Protein AF-0000000067021996 (afdb_homodimer)

Secondary structure (DSSP, 8-state):
----HHHHHH--EEEEEEETTTTEEEEEETTSEEEEEEHHHHHSSS---TT---EEEEEE-SS-EEEEEE-SSEEEEEETTSEEEEEEHHHHHS--SSPPPPSEEEETTB-SSS--BPPEEEEEEETTTTEEEEEETTSEEEEEETTEEEEEEEEEE--SS-EEEEEESSSSEEEEEETTS-EEEEETTEEEEEEEE-GGG-TTT--TT----EEEEEE-SSEEEEEESSPPEEEETTTTEEEEE------TTPPEEEEEEETTEEEEEESSSEEEEE-TTS-EEEEEE-S-SSEEEEEE---GGG--EEEEESSSEEEEESBTTB--EEEE--------/----HHHHHH--EEEEEEETTTTEEEEEETTSEEEEEEHHHHHSSS---TT---EEEEEE-SS-EEEEEE-SSEEEEEETTSEEEEEEHHHHHS--SSPPPPSEEEETTB-SSS--BPPEEEEEEETTTTEEEEEETTSEEEEEETTEEEEEEEEEE--SS-EEEEEESSSSEEEEEETTS-EEEEETTEEEEEEEE-GGG-TTT--TT----EEEEEE-SSEEEEEESSPPEEEETTTTEEEEE------TTPPEEEEEEETTEEEEEESSSEEEEE-TTS-EEEEEE-S-SSEEEEEE---GGG--EEEEESSSEEEEESBTTB--EEEE--------

Foldseek 3Di:
DPQPPVCQLFKWWQEWDQPDQQQKIWTWMQQQKIWIAGLVQVPDPPPDPQAPRDTQDMAHDDATWQEWDDDNFKIWTWGQQQKIWIFGPCCGNDPDVDHTDTPDIERAPQDPPDSGGWGWHYWDAADNRQWIWTFTFVQKIFIAGPVGRHYTPDIAHDGPGGWAYKEDADNQWIWTFGQSQWIWIDGNVDRHDIDIQRRQPPVVFHAPPFGRGKREWYYYNFWIWIFFSTFIFIAGPVVRGGQGTQDDDDDRRWTWHYWDDDVQWIWTWTQAQWIWIDGPNNYTDDIEGHQANTWHYWDFRPRPPSTWIWTTTSGQWIFIDPDDPYTPGIHGNSDPPPVD/DPQPPVCQQFKWWQEWDQPDQQQKIWTWMQQQKIWIAGLVQVPDPPPDPQAPRDTQDMAHDDATWQEWDDDNFKIWTWGQQQKIWIFGPCCGNDPDVDHTDTPDIERAPQDPPDSGGWGWHYWDAADNRQWIWTFTFVQKIFIAGPVGRHYTPDIAHDGPGGWAYKEDQDNQWIWTFGQSQWIWIDGNVDRHDIDIQRRQPPVVFHAPPFGRGKHEWYYYNFWIWIFFSTFIFIAGPVVSGGQGTQDDDDDRRWTWHYWDDDVQWIWTWTQAQWIWIDGPNNYTDDIEGHPANTWHYWDFRPRPPSTWIWTTTSGQWIFIDPDPPYTPGIHGNSDPPPVD

Sequence (680 aa):
MVSEHRQDFYMRIYRQKDIFSGNWLLCSDSRSRLLIFSITDALSPRDWPDSQRPLHSVISVKQPIYALESTDSLLICGDITGCLFAYFWSDLLNPSDCDAKAIFNFKHFTSSMNSDCNEINSLLIIGDNKLLFAGAADNAIRIVDIERPDQAIAVFSGHSNTINELAKRTENEFLSASEDGTVRLWDIRSQDTAHIIRVCDEPQLTRNNCGKGVCALDANSSFMICGGDVDLAIWHLSSLSFASKLEGNWPSLMRHLTVKMDGERILAGGISCYLNQFDYSGKFKTSIKTSAEAIYSIESNEIEKNAVTSSAGDSPLIDIFLNSGYISFSFNCSVVNKIQMVSEHRQDFYMRIYRQKDIFSGNWLLCSDSRSRLLIFSITDALSPRDWPDSQRPLHSVISVKQPIYALESTDSLLICGDITGCLFAYFWSDLLNPSDCDAKAIFNFKHFTSSMNSDCNEINSLLIIGDNKLLFAGAADNAIRIVDIERPDQAIAVFSGHSNTINELAKRTENEFLSASEDGTVRLWDIRSQDTAHIIRVCDEPQLTRNNCGKGVCALDANSSFMICGGDVDLAIWHLSSLSFASKLEGNWPSLMRHLTVKMDGERILAGGISCYLNQFDYSGKFKTSIKTSAEAIYSIESNEIEKNAVTSSAGDSPLIDIFLNSGYISFSFNCSVVNKIQ

Structure (mmCIF, N/CA/C/O backbone):
data_AF-0000000067021996-model_v1
#
loop_
_entity.id
_entity.type
_entity.pdbx_description
1 polymer 'WD_REPEATS_REGION domain-containing protein'
#
loop_
_atom_site.group_PDB
_atom_site.id
_atom_site.type_symbol
_atom_site.label_atom_id
_atom_site.label_alt_id
_atom_site.label_comp_id
_atom_site.label_asym_id
_atom_site.label_entity_id
_atom_site.label_seq_id
_atom_site.pdbx_PDB_ins_code
_atom_site.Cartn_x
_atom_site.Cartn_y
_atom_site.Cartn_z
_atom_site.occupancy
_atom_site.B_iso_or_equiv
_atom_site.auth_seq_id
_atom_site.auth_comp_id
_atom_site.auth_asym_id
_atom_site.auth_atom_id
_atom_site.pdbx_PDB_model_num
ATOM 1 N N . MET A 1 1 ? -6.867 18.172 -14.594 1 35.22 1 MET A N 1
ATOM 2 C CA . MET A 1 1 ? -7.266 16.938 -13.938 1 35.22 1 MET A CA 1
ATOM 3 C C . MET A 1 1 ? -6.754 16.891 -12.5 1 35.22 1 MET A C 1
ATOM 5 O O . MET A 1 1 ? -5.59 17.203 -12.242 1 35.22 1 MET A O 1
ATOM 9 N N . VAL A 1 2 ? -7.664 17.109 -11.602 1 41.25 2 VAL A N 1
ATOM 10 C CA . VAL A 1 2 ? -7.312 17.141 -10.188 1 41.25 2 VAL A CA 1
ATOM 11 C C . VAL A 1 2 ? -6.465 15.922 -9.836 1 41.25 2 VAL A C 1
ATOM 13 O O . VAL A 1 2 ? -6.828 14.797 -10.164 1 41.25 2 VAL A O 1
ATOM 16 N N . SER A 1 3 ? -5.109 16.062 -9.805 1 54 3 SER A N 1
ATOM 17 C CA . SER A 1 3 ? -4.172 14.977 -9.531 1 54 3 SER A CA 1
ATOM 18 C C . SER A 1 3 ? -4.348 14.445 -8.117 1 54 3 SER A C 1
ATOM 20 O O . SER A 1 3 ? -4.449 15.219 -7.16 1 54 3 SER A O 1
ATOM 22 N N . GLU A 1 4 ? -5.055 13.344 -7.895 1 64.38 4 GLU A N 1
ATOM 23 C CA . GLU A 1 4 ? -5.094 12.578 -6.652 1 64.38 4 GLU A CA 1
ATOM 24 C C . GLU A 1 4 ? -3.711 12.047 -6.285 1 64.38 4 GLU A C 1
ATOM 26 O O . GLU A 1 4 ? -3.479 10.836 -6.309 1 64.38 4 GLU A O 1
ATOM 31 N N . HIS A 1 5 ? -2.875 13.055 -5.855 1 78.81 5 HIS A N 1
ATOM 32 C CA . HIS A 1 5 ? -1.455 12.766 -5.703 1 78.81 5 HIS A CA 1
ATOM 33 C C . HIS A 1 5 ? -1.218 11.75 -4.586 1 78.81 5 HIS A C 1
ATOM 35 O O . HIS A 1 5 ? -0.433 10.812 -4.75 1 78.81 5 HIS A O 1
ATOM 41 N N . ARG A 1 6 ? -2.014 11.938 -3.57 1 83.38 6 ARG A N 1
ATOM 42 C CA . ARG A 1 6 ? -1.766 11.039 -2.451 1 83.38 6 ARG A CA 1
ATOM 43 C C . ARG A 1 6 ? -2.299 9.641 -2.744 1 83.38 6 ARG A C 1
ATOM 45 O O . ARG A 1 6 ? -1.665 8.641 -2.396 1 83.38 6 ARG A O 1
ATOM 52 N N . GLN A 1 7 ? -3.447 9.602 -3.385 1 83.94 7 GLN A N 1
ATOM 53 C CA . GLN A 1 7 ? -3.975 8.305 -3.789 1 83.94 7 GLN A CA 1
ATOM 54 C C . GLN A 1 7 ? -3.014 7.59 -4.734 1 83.94 7 GLN A C 1
ATOM 56 O O . GLN A 1 7 ? -2.811 6.379 -4.621 1 83.94 7 GLN A O 1
ATOM 61 N N . ASP A 1 8 ? -2.451 8.367 -5.578 1 85.81 8 ASP A N 1
ATOM 62 C CA . ASP A 1 8 ? -1.488 7.785 -6.508 1 85.81 8 ASP A CA 1
ATOM 63 C C . ASP A 1 8 ? -0.245 7.289 -5.773 1 85.81 8 ASP A C 1
ATOM 65 O O . ASP A 1 8 ? 0.295 6.23 -6.102 1 85.81 8 ASP A O 1
ATOM 69 N N . PHE A 1 9 ? 0.103 8.047 -4.84 1 86.62 9 PHE A N 1
ATOM 70 C CA . PHE A 1 9 ? 1.272 7.668 -4.055 1 86.62 9 PHE A CA 1
ATOM 71 C C . PHE A 1 9 ? 1.036 6.344 -3.338 1 86.62 9 PHE A C 1
ATOM 73 O O . PHE A 1 9 ? 1.941 5.512 -3.248 1 86.62 9 PHE A O 1
ATOM 80 N N . TYR A 1 10 ? -0.089 6.113 -2.902 1 90.31 10 TYR A N 1
ATOM 81 C CA . TYR A 1 10 ? -0.381 4.93 -2.102 1 90.31 10 TYR A CA 1
ATOM 82 C C . TYR A 1 10 ? -0.813 3.766 -2.986 1 90.31 10 TYR A C 1
ATOM 84 O O . TYR A 1 10 ? -1.009 2.648 -2.504 1 90.31 10 TYR A O 1
ATOM 92 N N . MET A 1 11 ? -0.914 3.932 -4.25 1 91.94 11 MET A N 1
ATOM 93 C CA . MET A 1 11 ? -1.49 2.934 -5.145 1 91.94 11 MET A CA 1
ATOM 94 C C . MET A 1 11 ? -0.562 1.731 -5.293 1 91.94 11 MET A C 1
ATOM 96 O O . MET A 1 11 ? 0.659 1.889 -5.359 1 91.94 11 MET A O 1
ATOM 100 N N . ARG A 1 12 ? -1.158 0.581 -5.387 1 95.19 12 ARG A N 1
ATOM 101 C CA . ARG A 1 12 ? -0.465 -0.676 -5.648 1 95.19 12 ARG A CA 1
ATOM 102 C C . ARG A 1 12 ? -1.14 -1.447 -6.781 1 95.19 12 ARG A C 1
ATOM 104 O O . ARG A 1 12 ? -2.367 -1.451 -6.887 1 95.19 12 ARG A O 1
ATOM 111 N N . ILE A 1 13 ? -0.347 -2.053 -7.523 1 97.19 13 ILE A N 1
ATOM 112 C CA . ILE A 1 13 ? -0.836 -3.014 -8.508 1 97.19 13 ILE A CA 1
ATOM 113 C C . ILE A 1 13 ? -0.55 -4.434 -8.023 1 97.19 13 ILE A C 1
ATOM 115 O O . ILE A 1 13 ? 0.611 -4.836 -7.914 1 97.19 13 ILE A O 1
ATOM 119 N N . TYR A 1 14 ? -1.59 -5.16 -7.828 1 97.69 14 TYR A N 1
ATOM 120 C CA . TYR A 1 14 ? -1.439 -6.453 -7.172 1 97.69 14 TYR A CA 1
ATOM 121 C C . TYR A 1 14 ? -1.077 -7.535 -8.18 1 97.69 14 TYR A C 1
ATOM 123 O O . TYR A 1 14 ? -0.22 -8.383 -7.914 1 97.69 14 TYR A O 1
ATOM 131 N N . ARG A 1 15 ? -1.798 -7.531 -9.258 1 98.19 15 ARG A N 1
ATOM 132 C CA . ARG A 1 15 ? -1.644 -8.609 -10.227 1 98.19 15 ARG A CA 1
ATOM 133 C C . ARG A 1 15 ? -1.75 -8.078 -11.656 1 98.19 15 ARG A C 1
ATOM 135 O O . ARG A 1 15 ? -2.377 -7.043 -11.891 1 98.19 15 ARG A O 1
ATOM 142 N N . GLN A 1 16 ? -1.131 -8.797 -12.469 1 97.44 16 GLN A N 1
ATOM 143 C CA . GLN A 1 16 ? -1.228 -8.57 -13.906 1 97.44 16 GLN A CA 1
ATOM 144 C C . GLN A 1 16 ? -1.608 -9.852 -14.648 1 97.44 16 GLN A C 1
ATOM 146 O O . GLN A 1 16 ? -1.404 -10.953 -14.133 1 97.44 16 GLN A O 1
ATOM 151 N N . LYS A 1 17 ? -2.146 -9.617 -15.797 1 95.06 17 LYS A N 1
ATOM 152 C CA . LYS A 1 17 ? -2.412 -10.758 -16.672 1 95.06 17 LYS A CA 1
ATOM 153 C C . LYS A 1 17 ? -2.316 -10.367 -18.141 1 95.06 17 LYS A C 1
ATOM 155 O O . LYS A 1 17 ? -2.949 -9.398 -18.578 1 95.06 17 LYS A O 1
ATOM 160 N N . ASP A 1 18 ? -1.451 -11.008 -18.766 1 89.81 18 ASP A N 1
ATOM 161 C CA . ASP A 1 18 ? -1.378 -10.875 -20.219 1 89.81 18 ASP A CA 1
ATOM 162 C C . ASP A 1 18 ? -2.463 -11.703 -20.906 1 89.81 18 ASP A C 1
ATOM 164 O O . ASP A 1 18 ? -2.621 -12.891 -20.625 1 89.81 18 ASP A O 1
ATOM 168 N N . ILE A 1 19 ? -3.152 -11.031 -21.797 1 83.81 19 ILE A N 1
ATOM 169 C CA . ILE A 1 19 ? -4.309 -11.695 -22.391 1 83.81 19 ILE A CA 1
ATOM 170 C C . ILE A 1 19 ? -4.211 -11.648 -23.922 1 83.81 19 ILE A C 1
ATOM 172 O O . ILE A 1 19 ? -3.623 -10.719 -24.469 1 83.81 19 ILE A O 1
ATOM 176 N N . PHE A 1 20 ? -4.848 -12.672 -24.609 1 79.06 20 PHE A N 1
ATOM 177 C CA . PHE A 1 20 ? -4.98 -12.797 -26.062 1 79.06 20 PHE A CA 1
ATOM 178 C C . PHE A 1 20 ? -3.631 -12.617 -26.75 1 79.06 20 PHE A C 1
ATOM 180 O O . PHE A 1 20 ? -3.492 -11.789 -27.641 1 79.06 20 PHE A O 1
ATOM 187 N N . SER A 1 21 ? -2.686 -13.406 -26.281 1 77.5 21 SER A N 1
ATOM 188 C CA . SER A 1 21 ? -1.357 -13.539 -26.875 1 77.5 21 SER A CA 1
ATOM 189 C C . SER A 1 21 ? -0.618 -12.211 -26.875 1 77.5 21 SER A C 1
ATOM 191 O O . SER A 1 21 ? -0.019 -11.828 -27.875 1 77.5 21 SER A O 1
ATOM 193 N N . GLY A 1 22 ? -0.884 -11.531 -25.812 1 80.44 22 GLY A N 1
ATOM 194 C CA . GLY A 1 22 ? -0.091 -10.32 -25.656 1 80.44 22 GLY A CA 1
ATOM 195 C C . GLY A 1 22 ? -0.746 -9.094 -26.266 1 80.44 22 GLY A C 1
ATOM 196 O O . GLY A 1 22 ? -0.106 -8.055 -26.422 1 80.44 22 GLY A O 1
ATOM 197 N N . ASN A 1 23 ? -1.971 -9.195 -26.609 1 87.06 23 ASN A N 1
ATOM 198 C CA . ASN A 1 23 ? -2.648 -8.039 -27.188 1 87.06 23 ASN A CA 1
ATOM 199 C C . ASN A 1 23 ? -3.068 -7.047 -26.109 1 87.06 23 ASN A C 1
ATOM 201 O O . ASN A 1 23 ? -3.125 -5.84 -26.359 1 87.06 23 ASN A O 1
ATOM 205 N N . TRP A 1 24 ? -3.377 -7.664 -25.016 1 90.75 24 TRP A N 1
ATOM 206 C CA . TRP A 1 24 ? -3.883 -6.84 -23.922 1 90.75 24 TRP A CA 1
ATOM 207 C C . TRP A 1 24 ? -3.15 -7.152 -22.625 1 90.75 24 TRP A C 1
ATOM 209 O O . TRP A 1 24 ? -2.717 -8.289 -22.406 1 90.75 24 TRP A O 1
ATOM 219 N N . LEU A 1 25 ? -3.01 -6.148 -21.844 1 93.94 25 LEU A N 1
ATOM 220 C CA . LEU A 1 25 ? -2.504 -6.312 -20.484 1 93.94 25 LEU A CA 1
ATOM 221 C C . LEU A 1 25 ? -3.531 -5.84 -19.453 1 93.94 25 LEU A C 1
ATOM 223 O O . LEU A 1 25 ? -4.051 -4.727 -19.562 1 93.94 25 LEU A O 1
ATOM 227 N N . LEU A 1 26 ? -3.885 -6.727 -18.625 1 95.38 26 LEU A N 1
ATOM 228 C CA . LEU A 1 26 ? -4.832 -6.43 -17.562 1 95.38 26 LEU A CA 1
ATOM 229 C C . LEU A 1 26 ? -4.125 -6.383 -16.203 1 95.38 26 LEU A C 1
ATOM 231 O O . LEU A 1 26 ? -3.193 -7.152 -15.961 1 95.38 26 LEU A O 1
ATOM 235 N N . CYS A 1 27 ? -4.562 -5.445 -15.32 1 96.75 27 CYS A N 1
ATOM 236 C CA . CYS A 1 27 ? -4.016 -5.438 -13.969 1 96.75 27 CYS A CA 1
ATOM 237 C C . CYS A 1 27 ? -5.102 -5.129 -12.945 1 96.75 27 CYS A C 1
ATOM 239 O O . CYS A 1 27 ? -6.152 -4.59 -13.289 1 96.75 27 CYS A O 1
ATOM 241 N N . SER A 1 28 ? -4.918 -5.586 -11.742 1 97.69 28 SER A N 1
ATOM 242 C CA . SER A 1 28 ? -5.742 -5.238 -10.586 1 97.69 28 SER A CA 1
ATOM 243 C C . SER A 1 28 ? -4.992 -4.316 -9.633 1 97.69 28 SER A C 1
ATOM 245 O O . SER A 1 28 ? -3.791 -4.484 -9.414 1 97.69 28 SER A O 1
ATOM 247 N N . ASP A 1 29 ? -5.719 -3.352 -9.07 1 94.62 29 ASP A N 1
ATOM 248 C CA . ASP A 1 29 ? -5 -2.385 -8.25 1 94.62 29 ASP A CA 1
ATOM 249 C C . ASP A 1 29 ? -5.652 -2.238 -6.875 1 94.62 29 ASP A C 1
ATOM 251 O O . ASP A 1 29 ? -6.664 -2.883 -6.59 1 94.62 29 ASP A O 1
ATOM 255 N N . SER A 1 30 ? -5.066 -1.453 -6.012 1 92.88 30 SER A N 1
ATOM 256 C CA . SER A 1 30 ? -5.453 -1.304 -4.613 1 92.88 30 SER A CA 1
ATOM 257 C C . SER A 1 30 ? -6.699 -0.431 -4.473 1 92.88 30 SER A C 1
ATOM 259 O O . SER A 1 30 ? -7.273 -0.326 -3.389 1 92.88 30 SER A O 1
ATOM 261 N N . ARG A 1 31 ? -7.133 0.187 -5.5 1 87.62 31 ARG A N 1
ATOM 262 C CA . ARG 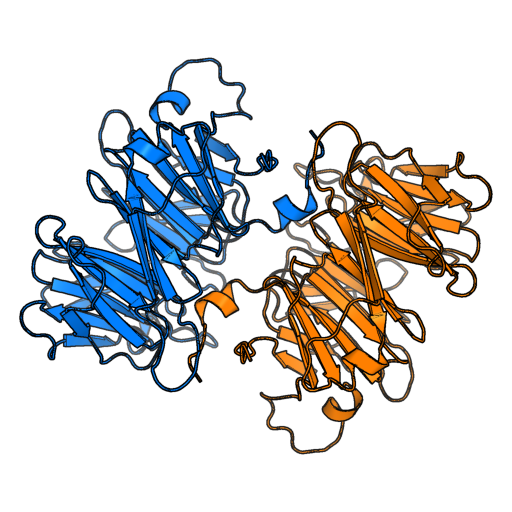A 1 31 ? -8.352 0.987 -5.484 1 87.62 31 ARG A CA 1
ATOM 263 C C . ARG A 1 31 ? -9.555 0.161 -5.93 1 87.62 31 ARG A C 1
ATOM 265 O O . ARG A 1 31 ? -10.602 0.714 -6.277 1 87.62 31 ARG A O 1
ATOM 272 N N . SER A 1 32 ? -9.383 -1.097 -5.977 1 91 32 SER A N 1
ATOM 273 C CA . SER A 1 32 ? -10.422 -2.045 -6.359 1 91 32 SER A CA 1
ATOM 274 C C . SER A 1 32 ? -10.875 -1.817 -7.801 1 91 32 SER A C 1
ATOM 276 O O . SER A 1 32 ? -12.07 -1.718 -8.07 1 91 32 SER A O 1
ATOM 278 N N . ARG A 1 33 ? -9.898 -1.787 -8.633 1 92.81 33 ARG A N 1
ATOM 279 C CA . ARG A 1 33 ? -10.188 -1.598 -10.047 1 92.81 33 ARG A CA 1
ATOM 280 C C . ARG A 1 33 ? -9.461 -2.637 -10.898 1 92.81 33 ARG A C 1
ATOM 282 O O . ARG A 1 33 ? -8.414 -3.154 -10.5 1 92.81 33 ARG A O 1
ATOM 289 N N . LEU A 1 34 ? -10.062 -2.91 -12.102 1 94.12 34 LEU A N 1
ATOM 290 C CA . LEU A 1 34 ? -9.414 -3.607 -13.203 1 94.12 34 LEU A CA 1
ATOM 291 C C . LEU A 1 34 ? -9.117 -2.646 -14.352 1 94.12 34 LEU A C 1
ATOM 293 O O . LEU A 1 34 ? -10.023 -1.957 -14.836 1 94.12 34 LEU A O 1
ATOM 297 N N . LEU A 1 35 ? -7.91 -2.598 -14.68 1 93.5 35 LEU A N 1
ATOM 298 C CA . LEU A 1 35 ? -7.508 -1.742 -15.789 1 93.5 35 LEU A CA 1
ATOM 299 C C . LEU A 1 35 ? -7 -2.574 -16.969 1 93.5 35 LEU A C 1
ATOM 301 O O . LEU A 1 35 ? -6.27 -3.551 -16.766 1 93.5 35 LEU A O 1
ATOM 305 N N . ILE A 1 36 ? -7.379 -2.193 -18.141 1 93.19 36 ILE A N 1
ATOM 306 C CA . ILE A 1 36 ? -6.98 -2.912 -19.344 1 93.19 36 ILE A CA 1
ATOM 307 C C . ILE A 1 36 ? -6.234 -1.97 -20.281 1 93.19 36 ILE A C 1
ATOM 309 O O . ILE A 1 36 ? -6.715 -0.875 -20.594 1 93.19 36 ILE A O 1
ATOM 313 N N . PHE A 1 37 ? -5.121 -2.42 -20.719 1 91.75 37 PHE A N 1
ATOM 314 C CA . PHE A 1 37 ? -4.297 -1.664 -21.656 1 91.75 37 PHE A CA 1
ATOM 315 C C . PHE A 1 37 ? -4.125 -2.43 -22.953 1 91.75 37 PHE A C 1
ATOM 317 O O . PHE A 1 37 ? -4.02 -3.658 -22.953 1 91.75 37 PHE A O 1
ATOM 324 N N . SER A 1 38 ? -4.055 -1.74 -24 1 89.38 38 SER A N 1
ATOM 325 C CA . SER A 1 38 ? -3.758 -2.342 -25.297 1 89.38 38 SER A CA 1
ATOM 326 C C . SER A 1 38 ? -2.262 -2.309 -25.578 1 89.38 38 SER A C 1
ATOM 328 O O . SER A 1 38 ? -1.689 -1.237 -25.797 1 89.38 38 SER A O 1
ATOM 330 N N . ILE A 1 39 ? -1.672 -3.459 -25.656 1 88.62 39 ILE A N 1
ATOM 331 C CA . ILE A 1 39 ? -0.251 -3.551 -25.969 1 88.62 39 ILE A CA 1
ATOM 332 C C . ILE A 1 39 ? -0.03 -3.219 -27.438 1 88.62 39 ILE A C 1
ATOM 334 O O . ILE A 1 39 ? 0.915 -2.508 -27.797 1 88.62 39 ILE A O 1
ATOM 338 N N . THR A 1 40 ? -0.909 -3.691 -28.25 1 85.69 40 THR A N 1
ATOM 339 C CA . THR A 1 40 ? -0.81 -3.457 -29.688 1 85.69 40 THR A CA 1
ATOM 340 C C . THR A 1 40 ? -0.824 -1.963 -30 1 85.69 40 THR A C 1
ATOM 342 O O . THR A 1 40 ? -0.01 -1.478 -30.781 1 85.69 40 THR A O 1
ATOM 345 N N . ASP A 1 41 ? -1.717 -1.313 -29.344 1 85.06 41 ASP A N 1
ATOM 346 C CA . ASP A 1 41 ? -1.8 0.128 -29.547 1 85.06 41 ASP A CA 1
ATOM 347 C C . ASP A 1 41 ? -0.563 0.836 -29 1 85.06 41 ASP A C 1
ATOM 349 O O . ASP A 1 41 ? -0.078 1.8 -29.609 1 85.06 41 ASP A O 1
ATOM 353 N N . ALA A 1 42 ? -0.096 0.403 -27.922 1 85.56 42 ALA A N 1
ATOM 354 C CA . ALA A 1 42 ? 1.051 1.031 -27.266 1 85.56 42 ALA A CA 1
ATOM 355 C C . ALA A 1 42 ? 2.311 0.885 -28.109 1 85.56 42 ALA A C 1
ATOM 357 O O . ALA A 1 42 ? 3.205 1.732 -28.062 1 85.56 42 ALA A O 1
ATOM 358 N N . LEU A 1 43 ? 2.406 -0.129 -28.859 1 84.12 43 LEU A N 1
ATOM 359 C CA . LEU A 1 43 ? 3.602 -0.399 -29.656 1 84.12 43 LEU A CA 1
ATOM 360 C C . LEU A 1 43 ? 3.457 0.163 -31.062 1 84.12 43 LEU A C 1
ATOM 362 O O . LEU A 1 43 ? 4.414 0.15 -31.844 1 84.12 43 LEU A O 1
ATOM 366 N N . SER A 1 44 ? 2.275 0.643 -31.312 1 79.69 44 SER A N 1
ATOM 367 C CA . SER A 1 44 ? 2.07 1.202 -32.625 1 79.69 44 SER A CA 1
ATOM 368 C C . SER A 1 44 ? 2.773 2.547 -32.781 1 79.69 44 SER A C 1
ATOM 370 O O . SER A 1 44 ? 2.977 3.26 -31.812 1 79.69 44 SER A O 1
ATOM 372 N N . PRO A 1 45 ? 3.352 2.773 -33.875 1 67.56 45 PRO A N 1
ATOM 373 C CA . PRO A 1 45 ? 4.117 3.996 -34.125 1 67.56 45 PRO A CA 1
ATOM 374 C C . PRO A 1 45 ? 3.307 5.266 -33.875 1 67.56 45 PRO A C 1
ATOM 376 O O . PRO A 1 45 ? 3.854 6.371 -33.906 1 67.56 45 PRO A O 1
ATOM 379 N N . ARG A 1 46 ? 2.061 5.078 -33.531 1 59.84 46 ARG A N 1
ATOM 380 C CA . ARG A 1 46 ? 1.32 6.32 -33.344 1 59.84 46 ARG A CA 1
ATOM 381 C C . ARG A 1 46 ? 1.92 7.16 -32.219 1 59.84 46 ARG A C 1
ATOM 383 O O . ARG A 1 46 ? 2.473 6.617 -31.266 1 59.84 46 ARG A O 1
ATOM 390 N N . ASP A 1 47 ? 2.264 8.391 -32.562 1 56.38 47 ASP A N 1
ATOM 391 C CA . ASP A 1 47 ? 2.865 9.398 -31.688 1 56.38 47 ASP A CA 1
ATOM 392 C C . ASP A 1 47 ? 2.141 9.469 -30.344 1 56.38 47 ASP A C 1
ATOM 394 O O . ASP A 1 47 ? 1.175 10.219 -30.188 1 56.38 47 ASP A O 1
ATOM 398 N N . TRP A 1 48 ? 2.094 8.297 -29.641 1 56.47 48 TRP A N 1
ATOM 399 C CA . TRP A 1 48 ? 1.473 8.578 -28.359 1 56.47 48 TRP A CA 1
ATOM 400 C C . TRP A 1 48 ? 2.355 9.492 -27.516 1 56.47 48 TRP A C 1
ATOM 402 O O . TRP A 1 48 ? 3.58 9.344 -27.5 1 56.47 48 TRP A O 1
ATOM 412 N N . PRO A 1 49 ? 1.872 10.656 -27.25 1 51.03 49 PRO A N 1
ATOM 413 C CA . PRO A 1 49 ? 2.67 11.312 -26.219 1 51.03 49 PRO A CA 1
ATOM 414 C C . PRO A 1 49 ? 3.01 10.375 -25.062 1 51.03 49 PRO A C 1
ATOM 416 O O . PRO A 1 49 ? 2.279 9.422 -24.797 1 51.03 49 PRO A O 1
ATOM 419 N N . ASP A 1 50 ? 4.211 10.141 -24.859 1 49.12 50 ASP A N 1
ATOM 420 C CA . ASP A 1 50 ? 4.781 9.258 -23.844 1 49.12 50 ASP A CA 1
ATOM 421 C C . ASP A 1 50 ? 3.785 9 -22.719 1 49.12 50 ASP A C 1
ATOM 423 O O . ASP A 1 50 ? 3.705 7.883 -22.203 1 49.12 50 ASP A O 1
ATOM 427 N N . SER A 1 51 ? 3.199 10.055 -22.094 1 50 51 SER A N 1
ATOM 428 C CA . SER A 1 51 ? 2.488 9.961 -20.828 1 50 51 SER A CA 1
ATOM 429 C C . SER A 1 51 ? 1.185 9.18 -20.984 1 50 51 SER A C 1
ATOM 431 O O . SER A 1 51 ? 0.565 8.797 -19.984 1 50 51 SER A O 1
ATOM 433 N N . GLN A 1 52 ? 0.605 9.133 -22.203 1 55.44 52 GLN A N 1
ATOM 434 C CA . GLN A 1 52 ? -0.789 8.711 -22.109 1 55.44 52 GLN A CA 1
ATOM 435 C C . GLN A 1 52 ? -1.027 7.418 -22.875 1 55.44 52 GLN A C 1
ATOM 437 O O . GLN A 1 52 ? -1.509 7.449 -24.016 1 55.44 52 GLN A O 1
ATOM 442 N N . ARG A 1 53 ? -0.138 6.531 -22.719 1 60.72 53 ARG A N 1
ATOM 443 C CA . ARG A 1 53 ? -0.528 5.312 -23.422 1 60.72 53 ARG A CA 1
ATOM 444 C C . ARG A 1 53 ? -1.903 4.836 -22.969 1 60.72 53 ARG A C 1
ATOM 446 O O . ARG A 1 53 ? -2.252 4.961 -21.797 1 60.72 53 ARG A O 1
ATOM 453 N N . PRO A 1 54 ? -2.729 4.406 -23.984 1 64.06 54 PRO A N 1
ATOM 454 C CA . PRO A 1 54 ? -4.191 4.336 -23.906 1 64.06 54 PRO A CA 1
ATOM 455 C C . PRO A 1 54 ? -4.68 3.318 -22.875 1 64.06 54 PRO A C 1
ATOM 457 O O . PRO A 1 54 ? -4.25 2.162 -22.906 1 64.06 54 PRO A O 1
ATOM 460 N N . LEU A 1 55 ? -5.023 3.807 -21.781 1 81.56 55 LEU A N 1
ATOM 461 C CA . LEU A 1 55 ? -5.961 3.051 -20.953 1 81.56 55 LEU A CA 1
ATOM 462 C C . LEU A 1 55 ? -7.246 2.758 -21.719 1 81.56 55 LEU A C 1
ATOM 464 O O . LEU A 1 55 ? -7.879 3.672 -22.25 1 81.56 55 LEU A O 1
ATOM 468 N N . HIS A 1 56 ? -7.469 1.464 -22 1 81.62 56 HIS A N 1
ATOM 469 C CA . HIS A 1 56 ? -8.648 1.061 -22.766 1 81.62 56 HIS A CA 1
ATOM 470 C C . HIS A 1 56 ? -9.906 1.134 -21.906 1 81.62 56 HIS A C 1
ATOM 472 O O . HIS A 1 56 ? -10.914 1.713 -22.328 1 81.62 56 HIS A O 1
ATOM 478 N N . SER A 1 57 ? -9.789 0.519 -20.781 1 85.88 57 SER A N 1
ATOM 479 C CA . SER A 1 57 ? -10.977 0.531 -19.938 1 85.88 57 SER A CA 1
ATOM 480 C C . SER A 1 57 ? -10.609 0.345 -18.469 1 85.88 57 SER A C 1
ATOM 482 O O . SER A 1 57 ? -9.539 -0.178 -18.156 1 85.88 57 SER A O 1
ATOM 484 N N . VAL A 1 58 ? -11.477 0.857 -17.625 1 88.19 58 VAL A N 1
ATOM 485 C CA . VAL A 1 58 ? -11.375 0.704 -16.188 1 88.19 58 VAL A CA 1
ATOM 486 C C . VAL A 1 58 ? -12.688 0.152 -15.633 1 88.19 58 VAL A C 1
ATOM 488 O O . VAL A 1 58 ? -13.766 0.667 -15.938 1 88.19 58 VAL A O 1
ATOM 491 N N . ILE A 1 59 ? -12.578 -0.883 -14.891 1 88.75 59 ILE A N 1
ATOM 492 C CA . ILE A 1 59 ? -13.742 -1.491 -14.266 1 88.75 59 ILE A CA 1
ATOM 493 C C . ILE A 1 59 ? -13.602 -1.434 -12.742 1 88.75 59 ILE A C 1
ATOM 495 O O . ILE A 1 59 ? -12.609 -1.907 -12.188 1 88.75 59 ILE A O 1
ATOM 499 N N . SER A 1 60 ? -14.617 -0.883 -12.117 1 88.5 60 SER A N 1
ATOM 500 C CA . SER A 1 60 ? -14.625 -0.864 -10.656 1 88.5 60 SER A CA 1
ATOM 501 C C . SER A 1 60 ? -15.219 -2.148 -10.086 1 88.5 60 SER A C 1
ATOM 503 O O . SER A 1 60 ? -16.234 -2.641 -10.586 1 88.5 60 SER A O 1
ATOM 505 N N . VAL A 1 61 ? -14.586 -2.639 -9.141 1 90.56 61 VAL A N 1
ATOM 506 C CA . VAL A 1 61 ? -15.078 -3.826 -8.453 1 90.56 61 VAL A CA 1
ATOM 507 C C . VAL A 1 61 ? -15.289 -3.516 -6.977 1 90.56 61 VAL A C 1
ATOM 509 O O . VAL A 1 61 ? -14.922 -2.439 -6.5 1 90.56 61 VAL A O 1
ATOM 512 N N . LYS A 1 62 ? -15.859 -4.438 -6.266 1 85.5 62 LYS A N 1
ATOM 513 C CA . LYS A 1 62 ? -16.25 -4.176 -4.883 1 85.5 62 LYS A CA 1
ATOM 514 C C . LYS A 1 62 ? -15.055 -4.277 -3.943 1 85.5 62 LYS A C 1
ATOM 516 O O . LYS A 1 62 ? -14.922 -3.49 -3.004 1 85.5 62 LYS A O 1
ATOM 521 N N . GLN A 1 63 ? -14.227 -5.289 -4.18 1 89.38 63 GLN A N 1
ATOM 522 C CA . GLN A 1 63 ? -13.07 -5.559 -3.328 1 89.38 63 GLN A CA 1
ATOM 523 C C . GLN A 1 63 ? -11.805 -5.738 -4.16 1 89.38 63 GLN A C 1
ATOM 525 O O . GLN A 1 63 ? -11.875 -6.094 -5.336 1 89.38 63 GLN A O 1
ATOM 530 N N . PRO A 1 64 ? -10.719 -5.465 -3.479 1 92.19 64 PRO A N 1
ATOM 531 C CA . PRO A 1 64 ? -9.477 -5.691 -4.215 1 92.19 64 PRO A CA 1
ATOM 532 C C . PRO A 1 64 ? -9.32 -7.133 -4.684 1 92.19 64 PRO A C 1
ATOM 534 O O . PRO A 1 64 ? -9.703 -8.062 -3.973 1 92.19 64 PRO A O 1
ATOM 537 N N . ILE A 1 65 ? -8.719 -7.281 -5.852 1 96.44 65 ILE A N 1
ATOM 538 C CA . ILE A 1 65 ? -8.508 -8.586 -6.473 1 96.44 65 ILE A CA 1
ATOM 539 C C . ILE A 1 65 ? -7.047 -9 -6.312 1 96.44 65 ILE A C 1
ATOM 541 O O . ILE A 1 65 ? -6.141 -8.281 -6.734 1 96.44 65 ILE A O 1
ATOM 545 N N . TYR A 1 66 ? -6.82 -10.203 -5.734 1 96.56 66 TYR A N 1
ATOM 546 C CA . TYR A 1 66 ? -5.457 -10.656 -5.5 1 96.56 66 TYR A CA 1
ATOM 547 C C . TYR A 1 66 ? -5.07 -11.75 -6.488 1 96.56 66 TYR A C 1
ATOM 549 O O . TYR A 1 66 ? -3.893 -12.102 -6.605 1 96.56 66 TYR A O 1
ATOM 557 N N . ALA A 1 67 ? -6.059 -12.258 -7.18 1 97.56 67 ALA A N 1
ATOM 558 C CA . ALA A 1 67 ? -5.766 -13.367 -8.078 1 97.56 67 ALA A CA 1
ATOM 559 C C . ALA A 1 67 ? -6.527 -13.227 -9.391 1 97.56 67 ALA A C 1
ATOM 561 O O . ALA A 1 67 ? -7.711 -12.883 -9.398 1 97.56 67 ALA A O 1
ATOM 562 N N . LEU A 1 68 ? -5.828 -13.523 -10.445 1 97.5 68 LEU A N 1
ATOM 563 C CA . LEU A 1 68 ? -6.391 -13.422 -11.789 1 97.5 68 LEU A CA 1
ATOM 564 C C . LEU A 1 68 ? -6.023 -14.641 -12.625 1 97.5 68 LEU A C 1
ATOM 566 O O . LEU A 1 68 ? -4.902 -15.148 -12.531 1 97.5 68 LEU A O 1
ATOM 570 N N . GLU A 1 69 ? -6.949 -15.039 -13.359 1 96.31 69 GLU A N 1
ATOM 571 C CA . GLU A 1 69 ? -6.73 -16.031 -14.398 1 96.31 69 GLU A CA 1
ATOM 572 C C . GLU A 1 69 ? -7.656 -15.805 -15.586 1 96.31 69 GLU A C 1
ATOM 574 O O . GLU A 1 69 ? -8.656 -15.094 -15.469 1 96.31 69 GLU A O 1
ATOM 579 N N . SER A 1 70 ? -7.254 -16.359 -16.688 1 93.81 70 SER A N 1
ATOM 580 C CA . SER A 1 70 ? -8.023 -16.078 -17.906 1 93.81 70 SER A CA 1
ATOM 581 C C . SER A 1 70 ? -8.18 -17.328 -18.766 1 93.81 70 SER A C 1
ATOM 583 O O . SER A 1 70 ? -7.262 -18.156 -18.844 1 93.81 70 SER A O 1
ATOM 585 N N . THR A 1 71 ? -9.32 -17.5 -19.297 1 92.12 71 THR A N 1
ATOM 586 C CA . THR A 1 71 ? -9.547 -18.391 -20.422 1 92.12 71 THR A CA 1
ATOM 587 C C . THR A 1 71 ? -9.727 -17.609 -21.719 1 92.12 71 THR A C 1
ATOM 589 O O . THR A 1 71 ? -9.516 -16.391 -21.734 1 92.12 71 THR A O 1
ATOM 592 N N . ASP A 1 72 ? -10.094 -18.328 -22.75 1 89 72 ASP A N 1
ATOM 593 C CA . ASP A 1 72 ? -10.305 -17.641 -24.016 1 89 72 ASP A CA 1
ATOM 594 C C . ASP A 1 72 ? -11.508 -16.703 -23.938 1 89 72 ASP A C 1
ATOM 596 O O . ASP A 1 72 ? -11.539 -15.672 -24.625 1 89 72 ASP A O 1
ATOM 600 N N . SER A 1 73 ? -12.414 -17.031 -23.062 1 91.25 73 SER A N 1
ATOM 601 C CA . SER A 1 73 ? -13.648 -16.25 -23.078 1 91.25 73 SER A CA 1
ATOM 602 C C . SER A 1 73 ? -13.852 -15.508 -21.766 1 91.25 73 SER A C 1
ATOM 604 O O . SER A 1 73 ? -14.594 -14.531 -21.703 1 91.25 73 SER A O 1
ATOM 606 N N . LEU A 1 74 ? -13.133 -16.016 -20.75 1 93.69 74 LEU A N 1
ATOM 607 C CA . LEU A 1 74 ? -13.484 -15.484 -19.438 1 93.69 74 LEU A CA 1
ATOM 608 C C . LEU A 1 74 ? -12.242 -14.945 -18.719 1 93.69 74 LEU A C 1
ATOM 610 O O . LEU A 1 74 ? -11.156 -15.516 -18.828 1 93.69 74 LEU A O 1
ATOM 614 N N . LEU A 1 75 ? -12.461 -13.883 -18.016 1 95.69 75 LEU A N 1
ATOM 615 C CA . LEU A 1 75 ? -11.555 -13.469 -16.953 1 95.69 75 LEU A CA 1
ATOM 616 C C . LEU A 1 75 ? -12.07 -13.922 -15.594 1 95.69 75 LEU A C 1
ATOM 618 O O . LEU A 1 75 ? -13.211 -13.633 -15.234 1 95.69 75 LEU A O 1
ATOM 622 N N . ILE A 1 76 ? -11.305 -14.609 -14.875 1 96.38 76 ILE A N 1
ATOM 623 C CA . ILE A 1 76 ? -11.695 -15.094 -13.555 1 96.38 76 ILE A CA 1
ATOM 624 C C . ILE A 1 76 ? -10.898 -14.359 -12.484 1 96.38 76 ILE A C 1
ATOM 626 O O . ILE A 1 76 ? -9.68 -14.203 -12.602 1 96.38 76 ILE A O 1
ATOM 630 N N . CYS A 1 77 ? -11.633 -13.93 -11.438 1 96.94 77 CYS A N 1
ATOM 631 C CA . CYS A 1 77 ? -11.039 -13.109 -10.391 1 96.94 77 CYS A CA 1
ATOM 632 C C . CYS A 1 77 ? -11.273 -13.719 -9.016 1 96.94 77 CYS A C 1
ATOM 634 O O . CYS A 1 77 ? -12.328 -14.297 -8.758 1 96.94 77 CYS A O 1
ATOM 636 N N . GLY A 1 78 ? -10.281 -13.672 -8.172 1 95.62 78 GLY A N 1
ATOM 637 C CA . GLY A 1 78 ? -10.383 -13.961 -6.75 1 95.62 78 GLY A CA 1
ATOM 638 C C . GLY A 1 78 ? -10.047 -12.766 -5.875 1 95.62 78 GLY A C 1
ATOM 639 O O . GLY A 1 78 ? -9.008 -12.133 -6.059 1 95.62 78 GLY A O 1
ATOM 640 N N . ASP A 1 79 ? -10.938 -12.477 -4.918 1 92.94 79 ASP A N 1
ATOM 641 C CA . ASP A 1 79 ? -10.727 -11.227 -4.191 1 92.94 79 ASP A CA 1
ATOM 642 C C . ASP A 1 79 ? -10.352 -11.5 -2.734 1 92.94 79 ASP A C 1
ATOM 644 O O . ASP A 1 79 ? -10.125 -12.648 -2.35 1 92.94 79 ASP A O 1
ATOM 648 N N . ILE A 1 80 ? -10.258 -10.445 -1.935 1 89.38 80 ILE A N 1
ATOM 649 C CA . ILE A 1 80 ? -9.719 -10.484 -0.582 1 89.38 80 ILE A CA 1
ATOM 650 C C . ILE A 1 80 ? -10.734 -11.109 0.367 1 89.38 80 ILE A C 1
ATOM 652 O O . ILE A 1 80 ? -10.391 -11.5 1.486 1 89.38 80 ILE A O 1
ATOM 656 N N . THR A 1 81 ? -11.969 -11.227 -0.061 1 86.5 81 THR A N 1
ATOM 657 C CA . THR A 1 81 ? -13 -11.758 0.825 1 86.5 81 THR A CA 1
ATOM 658 C C . THR A 1 81 ? -13.289 -13.219 0.506 1 86.5 81 THR A C 1
ATOM 660 O O . THR A 1 81 ? -14.227 -13.805 1.056 1 86.5 81 THR A O 1
ATOM 663 N N . GLY A 1 82 ? -12.609 -13.711 -0.422 1 88.69 82 GLY A N 1
ATOM 664 C CA . GLY A 1 82 ? -12.812 -15.102 -0.782 1 88.69 82 GLY A CA 1
ATOM 665 C C . GLY A 1 82 ? -13.875 -15.297 -1.854 1 88.69 82 GLY A C 1
ATOM 666 O O . GLY A 1 82 ? -14.422 -16.391 -2.006 1 88.69 82 GLY A O 1
ATOM 667 N N . CYS A 1 83 ? -14.164 -14.273 -2.543 1 91.19 83 CYS A N 1
ATOM 668 C CA . CYS A 1 83 ? -15.141 -14.336 -3.623 1 91.19 83 CYS A CA 1
ATOM 669 C C . CYS A 1 83 ? -14.469 -14.656 -4.953 1 91.19 83 CYS A C 1
ATOM 671 O O . CYS A 1 83 ? -13.438 -14.07 -5.281 1 91.19 83 CYS A O 1
ATOM 673 N N . LEU A 1 84 ? -15.094 -15.609 -5.602 1 93.69 84 LEU A N 1
ATOM 674 C CA . LEU A 1 84 ? -14.703 -15.961 -6.961 1 93.69 84 LEU A CA 1
ATOM 675 C C . LEU A 1 84 ? -15.734 -15.469 -7.965 1 93.69 84 LEU A C 1
ATOM 677 O O . LEU A 1 84 ? -16.922 -15.773 -7.84 1 93.69 84 LEU A O 1
ATOM 681 N N . PHE A 1 85 ? -15.32 -14.711 -8.93 1 95.06 85 PHE A N 1
ATOM 682 C CA . PHE A 1 85 ? -16.25 -14.203 -9.922 1 95.06 85 PHE A CA 1
ATOM 683 C C . PHE A 1 85 ? -15.578 -14.047 -11.281 1 95.06 85 PHE A C 1
ATOM 685 O O . PHE A 1 85 ? -14.352 -14.133 -11.383 1 95.06 85 PHE A O 1
ATOM 692 N N . ALA A 1 86 ? -16.375 -13.891 -12.352 1 95.56 86 ALA A N 1
ATOM 693 C CA . ALA A 1 86 ? -15.82 -13.867 -13.695 1 95.56 86 ALA A CA 1
ATOM 694 C C . ALA A 1 86 ? -16.562 -12.883 -14.586 1 95.56 86 ALA A C 1
ATOM 696 O O . ALA A 1 86 ? -17.719 -12.531 -14.312 1 95.56 86 ALA A O 1
ATOM 697 N N . TYR A 1 87 ? -15.859 -12.43 -15.57 1 94.62 87 TYR A N 1
ATOM 698 C CA . TYR A 1 87 ? -16.406 -11.586 -16.625 1 94.62 87 TYR A CA 1
ATOM 699 C C . TYR A 1 87 ? -16.156 -12.195 -18 1 94.62 87 TYR A C 1
ATOM 701 O O . TYR A 1 87 ? -15.133 -12.844 -18.219 1 94.62 87 TYR A O 1
ATOM 709 N N . PHE A 1 88 ? -17.109 -11.938 -18.891 1 93.06 88 PHE A N 1
ATOM 710 C CA . PHE A 1 88 ? -16.781 -12.188 -20.281 1 93.06 88 PHE A CA 1
ATOM 711 C C . PHE A 1 88 ? -15.828 -11.125 -20.812 1 93.06 88 PHE A C 1
ATOM 713 O O . PHE A 1 88 ? -16.047 -9.93 -20.609 1 93.06 88 PHE A O 1
ATOM 720 N N . TRP A 1 89 ? -14.844 -11.57 -21.531 1 91.38 89 TRP A N 1
ATOM 721 C CA . TRP A 1 89 ? -13.922 -10.617 -22.141 1 91.38 89 TRP A CA 1
ATOM 722 C C . TRP A 1 89 ? -14.656 -9.672 -23.078 1 91.38 89 TRP A C 1
ATOM 724 O O . TRP A 1 89 ? -14.305 -8.492 -23.188 1 91.38 89 TRP A O 1
ATOM 734 N N . SER A 1 90 ? -15.609 -10.141 -23.734 1 88.88 90 SER A N 1
ATOM 735 C CA . SER A 1 90 ? -16.391 -9.312 -24.656 1 88.88 90 SER A CA 1
ATOM 736 C C . SER A 1 90 ? -17.016 -8.133 -23.922 1 88.88 90 SER A C 1
ATOM 738 O O . SER A 1 90 ? -17.109 -7.031 -24.469 1 88.88 90 SER A O 1
ATOM 740 N N . ASP A 1 91 ? -17.359 -8.391 -22.703 1 89.19 91 ASP A N 1
ATOM 741 C CA . ASP A 1 91 ? -17.984 -7.32 -21.922 1 89.19 91 ASP A CA 1
ATOM 742 C C . ASP A 1 91 ? -16.922 -6.32 -21.438 1 89.19 91 ASP A C 1
ATOM 744 O O . ASP A 1 91 ? -17.219 -5.137 -21.281 1 89.19 91 ASP A O 1
ATOM 748 N N . LEU A 1 92 ? -15.727 -6.785 -21.234 1 88.5 92 LEU A N 1
ATOM 749 C CA . LEU A 1 92 ? -14.672 -5.934 -20.703 1 88.5 92 LEU A CA 1
ATOM 750 C C . LEU A 1 92 ? -14.039 -5.094 -21.797 1 88.5 92 LEU A C 1
ATOM 752 O O . LEU A 1 92 ? -13.672 -3.936 -21.578 1 88.5 92 LEU A O 1
ATOM 756 N N . LEU A 1 93 ? -13.906 -5.641 -22.906 1 86.19 93 LEU A N 1
ATOM 757 C CA . LEU A 1 93 ? -13.195 -4.984 -24 1 86.19 93 LEU A CA 1
ATOM 758 C C . LEU A 1 93 ? -14.141 -4.105 -24.812 1 86.19 93 LEU A C 1
ATOM 760 O O . LEU A 1 93 ? -13.695 -3.203 -25.531 1 86.19 93 LEU A O 1
ATOM 764 N N . ASN A 1 94 ? -15.367 -4.445 -24.703 1 82.12 94 ASN A N 1
ATOM 765 C CA . ASN A 1 94 ? -16.391 -3.615 -25.312 1 82.12 94 ASN A CA 1
ATOM 766 C C . ASN A 1 94 ? -17.406 -3.117 -24.281 1 82.12 94 ASN A C 1
ATOM 768 O O . ASN A 1 94 ? -18.578 -3.516 -24.297 1 82.12 94 ASN A O 1
ATOM 772 N N . PRO A 1 95 ? -16.812 -2.211 -23.469 1 70.19 95 PRO A N 1
ATOM 773 C CA . PRO A 1 95 ? -17.688 -1.8 -22.375 1 70.19 95 PRO A CA 1
ATOM 774 C C . PRO A 1 95 ? -18.922 -1.045 -22.859 1 70.19 95 PRO A C 1
ATOM 776 O O . PRO A 1 95 ? -18.828 -0.207 -23.766 1 70.19 95 PRO A O 1
ATOM 779 N N . SER A 1 96 ? -20.031 -1.676 -22.547 1 67.5 96 SER A N 1
ATOM 780 C CA . SER A 1 96 ? -21.297 -0.958 -22.781 1 67.5 96 SER A CA 1
ATOM 781 C C . SER A 1 96 ? -21.516 0.098 -21.703 1 67.5 96 SER A C 1
ATOM 783 O O . SER A 1 96 ? -20.703 0.26 -20.797 1 67.5 96 SER A O 1
ATOM 785 N N . ASP A 1 97 ? -22.5 0.967 -21.859 1 62.88 97 ASP A N 1
ATOM 786 C CA . ASP A 1 97 ? -22.844 2.064 -20.969 1 62.88 97 ASP A CA 1
ATOM 787 C C . ASP A 1 97 ? -23.047 1.56 -19.531 1 62.88 97 ASP A C 1
ATOM 789 O O . ASP A 1 97 ? -23.078 2.352 -18.594 1 62.88 97 ASP A O 1
ATOM 793 N N . CYS A 1 98 ? -23.094 0.233 -19.516 1 56.97 98 CYS A N 1
ATOM 794 C CA . CYS A 1 98 ? -23.328 -0.295 -18.172 1 56.97 98 CYS A CA 1
ATOM 795 C C . CYS A 1 98 ? -22.062 -0.906 -17.594 1 56.97 98 CYS A C 1
ATOM 797 O O . CYS A 1 98 ? -21.156 -1.298 -18.328 1 56.97 98 CYS A O 1
ATOM 799 N N . ASP A 1 99 ? -21.984 -0.884 -16.297 1 70.81 99 ASP A N 1
ATOM 800 C CA . ASP A 1 99 ? -20.906 -1.557 -15.57 1 70.81 99 ASP A CA 1
ATOM 801 C C . ASP A 1 99 ? -20.891 -3.049 -15.891 1 70.81 99 ASP A C 1
ATOM 803 O O . ASP A 1 99 ? -21.938 -3.674 -16.062 1 70.81 99 ASP A O 1
ATOM 807 N N . ALA A 1 100 ? -19.703 -3.551 -16.25 1 76.81 100 ALA A N 1
ATOM 808 C CA . ALA A 1 100 ? -19.578 -4.984 -16.5 1 76.81 100 ALA A CA 1
ATOM 809 C C . ALA A 1 100 ? -20.172 -5.797 -15.359 1 76.81 100 ALA A C 1
ATOM 811 O O . ALA A 1 100 ? -20 -5.457 -14.188 1 76.81 100 ALA A O 1
ATOM 812 N N . LYS A 1 101 ? -21.031 -6.773 -15.781 1 83.19 101 LYS A N 1
ATOM 813 C CA . LYS A 1 101 ? -21.672 -7.645 -14.797 1 83.19 101 LYS A CA 1
ATOM 814 C C . LYS A 1 101 ? -20.953 -8.984 -14.711 1 83.19 101 LYS A C 1
ATOM 816 O O . LYS A 1 101 ? -20.656 -9.617 -15.727 1 83.19 101 LYS A O 1
ATOM 821 N N . ALA A 1 102 ? -20.734 -9.359 -13.516 1 89 102 ALA A N 1
ATOM 822 C CA . ALA A 1 102 ? -20.094 -10.648 -13.297 1 89 102 ALA A CA 1
ATOM 823 C C . ALA A 1 102 ? -21.016 -11.797 -13.711 1 89 102 ALA A C 1
ATOM 825 O O . ALA A 1 102 ? -22.219 -11.766 -13.438 1 89 102 ALA A O 1
ATOM 826 N N . ILE A 1 103 ? -20.5 -12.766 -14.375 1 89.5 103 ILE A N 1
ATOM 827 C CA . ILE A 1 103 ? -21.234 -13.938 -14.836 1 89.5 103 ILE A CA 1
ATOM 828 C C . ILE A 1 103 ? -21.641 -14.797 -13.641 1 89.5 103 ILE A C 1
ATOM 830 O O . ILE A 1 103 ? -22.719 -15.398 -13.633 1 89.5 103 ILE A O 1
ATOM 834 N N . PHE A 1 104 ? -20.766 -14.93 -12.75 1 87 104 PHE A N 1
ATOM 835 C CA . PHE A 1 104 ? -21.031 -15.602 -11.484 1 87 104 PHE A CA 1
ATOM 836 C C . PHE A 1 104 ? -20.25 -14.93 -10.352 1 87 104 PHE A C 1
ATOM 838 O O . PHE A 1 104 ? -19.297 -14.188 -10.594 1 87 104 PHE A O 1
ATOM 845 N N . ASN A 1 105 ? -20.688 -15.141 -9.195 1 85.62 105 ASN A N 1
ATOM 846 C CA . ASN A 1 105 ? -20.078 -14.648 -7.961 1 85.62 105 ASN A CA 1
ATOM 847 C C . ASN A 1 105 ? -20.359 -15.594 -6.789 1 85.62 105 ASN A C 1
ATOM 849 O O . ASN A 1 105 ? -21.484 -15.672 -6.305 1 85.62 105 ASN A O 1
ATOM 853 N N . PHE A 1 106 ? -19.234 -16.359 -6.422 1 82.88 106 PHE A N 1
ATOM 854 C CA . PHE A 1 106 ? -19.453 -17.328 -5.355 1 82.88 106 PHE A CA 1
ATOM 855 C C . PHE A 1 106 ? -18.406 -17.156 -4.258 1 82.88 106 PHE A C 1
ATOM 857 O O . PHE A 1 106 ? -17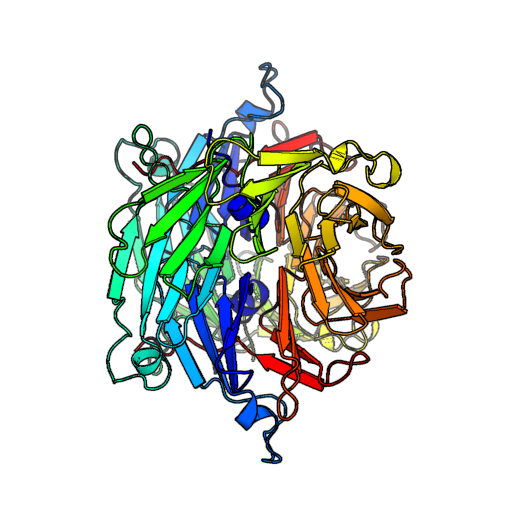.234 -16.891 -4.543 1 82.88 106 PHE A O 1
ATOM 864 N N . LYS A 1 107 ? -18.906 -17.266 -3.033 1 79.88 107 LYS A N 1
ATOM 865 C CA . LYS A 1 107 ? -18.016 -17.234 -1.874 1 79.88 107 LYS A CA 1
ATOM 866 C C . LYS A 1 107 ? -17.672 -18.641 -1.404 1 79.88 107 LYS A C 1
ATOM 868 O O . LYS A 1 107 ? -18.391 -19.234 -0.586 1 79.88 107 LYS A O 1
ATOM 873 N N . HIS A 1 108 ? -16.734 -19.25 -1.97 1 70.06 108 HIS A N 1
ATOM 874 C CA . HIS A 1 108 ? -16.375 -20.625 -1.688 1 70.06 108 HIS A CA 1
ATOM 875 C C . HIS A 1 108 ? -15.438 -20.719 -0.482 1 70.06 108 HIS A C 1
ATOM 877 O O . HIS A 1 108 ? -15.266 -21.797 0.095 1 70.06 108 HIS A O 1
ATOM 883 N N . PHE A 1 109 ? -14.922 -19.75 -0.103 1 67.94 109 PHE A N 1
ATOM 884 C CA . PHE A 1 109 ? -13.812 -19.797 0.843 1 67.94 109 PHE A CA 1
ATOM 885 C C . PHE A 1 109 ? -14.234 -19.25 2.201 1 67.94 109 PHE A C 1
ATOM 887 O O . PHE A 1 109 ? -13.438 -18.609 2.887 1 67.94 109 PHE A O 1
ATOM 894 N N . THR A 1 110 ? -15.617 -19.359 2.443 1 59.31 110 THR A N 1
ATOM 895 C CA . THR A 1 110 ? -16.109 -18.953 3.754 1 59.31 110 THR A CA 1
ATOM 896 C C . THR A 1 110 ? -15.984 -20.094 4.758 1 59.31 110 THR A C 1
ATOM 898 O O . THR A 1 110 ? -16.156 -21.266 4.398 1 59.31 110 THR A O 1
ATOM 901 N N . SER A 1 111 ? -15.102 -20.078 5.617 1 49.84 111 SER A N 1
ATOM 902 C CA . SER A 1 111 ? -15.102 -21.094 6.656 1 49.84 111 SER A CA 1
ATOM 903 C C . SER A 1 111 ? -16.453 -21.156 7.371 1 49.84 111 SER A C 1
ATOM 905 O O . SER A 1 111 ? -17.156 -20.156 7.469 1 49.84 111 SER A O 1
ATOM 907 N N . SER A 1 112 ? -17.156 -22.375 7.348 1 42.88 112 SER A N 1
ATOM 908 C CA . SER A 1 112 ? -18.375 -22.656 8.094 1 42.88 112 SER A CA 1
ATOM 909 C C . SER A 1 112 ? -18.453 -21.828 9.375 1 42.88 112 SER A C 1
ATOM 911 O O . SER A 1 112 ? -19.531 -21.422 9.797 1 42.88 112 SER A O 1
ATOM 913 N N . MET A 1 113 ? -17.516 -22.062 10.211 1 39.31 113 MET A N 1
ATOM 914 C CA . MET A 1 113 ? -17.656 -21.625 11.594 1 39.31 113 MET A CA 1
ATOM 915 C C . MET A 1 113 ? -17.578 -20.109 11.695 1 39.31 113 MET A C 1
ATOM 917 O O . MET A 1 113 ? -18.141 -19.516 12.625 1 39.31 113 MET A O 1
ATOM 921 N N . ASN A 1 114 ? -16.422 -19.5 11.281 1 41.72 114 ASN A N 1
ATOM 922 C CA . ASN A 1 114 ? -16.234 -18.078 11.523 1 41.72 114 ASN A CA 1
ATOM 923 C C . ASN A 1 114 ? -16.312 -17.266 10.227 1 41.72 114 ASN A C 1
ATOM 925 O O . ASN A 1 114 ? -15.914 -17.766 9.164 1 41.72 114 ASN A O 1
ATOM 929 N N . SER A 1 115 ? -17.438 -16.562 9.891 1 45.88 115 SER A N 1
ATOM 930 C CA . SER A 1 115 ? -17.719 -15.492 8.93 1 45.88 115 SER A CA 1
ATOM 931 C C . SER A 1 115 ? -16.422 -14.914 8.359 1 45.88 115 SER A C 1
ATOM 933 O O . SER A 1 115 ? -16.422 -13.836 7.77 1 45.88 115 SER A O 1
ATOM 935 N N . ASP A 1 116 ? -15.336 -15.688 8.578 1 57.19 116 ASP A N 1
ATOM 936 C CA . ASP A 1 116 ? -14.07 -15.039 8.273 1 57.19 116 ASP A CA 1
ATOM 937 C C . ASP A 1 116 ? -13.734 -15.148 6.789 1 57.19 116 ASP A C 1
ATOM 939 O O . ASP A 1 116 ? -13.852 -16.219 6.199 1 57.19 116 ASP A O 1
ATOM 943 N N . CYS A 1 117 ? -13.766 -14.164 6.02 1 64.56 117 CYS A N 1
ATOM 944 C CA . CYS A 1 117 ? -13.383 -14.047 4.617 1 64.56 117 CYS A CA 1
ATOM 945 C C . CYS A 1 117 ? -11.906 -14.359 4.422 1 64.56 117 CYS A C 1
ATOM 947 O O . CYS A 1 117 ? -11.055 -13.828 5.145 1 64.56 117 CYS A O 1
ATOM 949 N N . ASN A 1 118 ? -11.68 -15.555 3.607 1 82.44 118 ASN A N 1
ATOM 950 C CA . ASN A 1 118 ? -10.305 -15.891 3.262 1 82.44 118 ASN A CA 1
ATOM 951 C C . ASN A 1 118 ? -9.938 -15.375 1.874 1 82.44 118 ASN A C 1
ATOM 953 O O . ASN A 1 118 ? -10.578 -15.719 0.885 1 82.44 118 ASN A O 1
ATOM 957 N N . GLU A 1 119 ? -8.969 -14.68 1.929 1 90.44 119 GLU A N 1
ATOM 958 C CA . GLU A 1 119 ? -8.516 -14.117 0.662 1 90.44 119 GLU A CA 1
ATOM 959 C C . GLU A 1 119 ? -8.062 -15.211 -0.301 1 90.44 119 GLU A C 1
ATOM 961 O O . GLU A 1 119 ? -7.461 -16.203 0.115 1 90.44 119 GLU A O 1
ATOM 966 N N . ILE A 1 120 ? -8.391 -15.078 -1.557 1 94.5 120 ILE A N 1
ATOM 967 C CA . ILE A 1 120 ? -7.855 -15.914 -2.625 1 94.5 120 ILE A CA 1
ATOM 968 C C . ILE A 1 120 ? -6.574 -15.297 -3.176 1 94.5 120 ILE A C 1
ATOM 970 O O . ILE A 1 120 ? -6.586 -14.156 -3.662 1 94.5 120 ILE A O 1
ATOM 974 N N . ASN A 1 121 ? -5.504 -16.062 -3.186 1 96.44 121 ASN A N 1
ATOM 975 C CA . ASN A 1 121 ? -4.207 -15.469 -3.477 1 96.44 121 ASN A CA 1
ATOM 976 C C . ASN A 1 121 ? -3.705 -15.859 -4.863 1 96.44 121 ASN A C 1
ATOM 978 O O . ASN A 1 121 ? -2.83 -15.195 -5.422 1 96.44 121 ASN A O 1
ATOM 982 N N . SER A 1 122 ? -4.215 -16.906 -5.344 1 97.62 122 SER A N 1
ATOM 983 C CA . SER A 1 122 ? -3.723 -17.391 -6.629 1 97.62 122 SER A CA 1
ATOM 984 C C . SER A 1 122 ? -4.773 -18.234 -7.344 1 97.62 122 SER A C 1
ATOM 986 O O . SER A 1 122 ? -5.531 -18.969 -6.699 1 97.62 122 SER A O 1
ATOM 988 N N . LEU A 1 123 ? -4.789 -18.141 -8.617 1 97.5 123 LEU A N 1
ATOM 989 C CA . LEU A 1 123 ? -5.641 -18.953 -9.484 1 97.5 123 LEU A CA 1
ATOM 990 C C . LEU A 1 123 ? -4.82 -19.641 -10.562 1 97.5 123 LEU A C 1
ATOM 992 O O . LEU A 1 123 ? -3.818 -19.094 -11.031 1 97.5 123 LEU A O 1
ATOM 996 N N . LEU A 1 124 ? -5.297 -20.781 -10.891 1 97.56 124 LEU A N 1
ATOM 997 C CA . LEU A 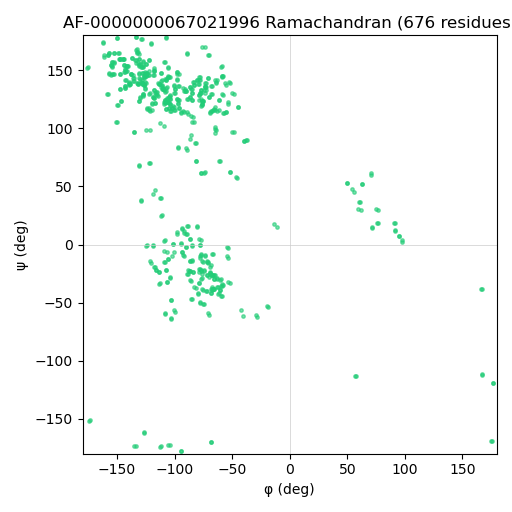1 124 ? -4.652 -21.578 -11.93 1 97.56 124 LEU A CA 1
ATOM 998 C C . LEU A 1 124 ? -5.68 -22.391 -12.711 1 97.56 124 LEU A C 1
ATOM 1000 O O . LEU A 1 124 ? -6.598 -22.969 -12.117 1 97.56 124 LEU A O 1
ATOM 1004 N N . ILE A 1 125 ? -5.57 -22.375 -13.961 1 95.69 125 ILE A N 1
ATOM 1005 C CA . ILE A 1 125 ? -6.445 -23.203 -14.789 1 95.69 125 ILE A CA 1
ATOM 1006 C C . ILE A 1 125 ? -5.648 -24.328 -15.414 1 95.69 125 ILE A C 1
ATOM 1008 O O . ILE A 1 125 ? -4.566 -24.109 -15.969 1 95.69 125 ILE A O 1
ATOM 1012 N N . ILE A 1 126 ? -6.27 -25.516 -15.297 1 92 126 ILE A N 1
ATOM 1013 C CA . ILE A 1 126 ? -5.676 -26.703 -15.891 1 92 126 ILE A CA 1
ATOM 1014 C C . ILE A 1 126 ? -6.746 -27.484 -16.656 1 92 126 ILE A C 1
ATOM 1016 O O . ILE A 1 126 ? -7.941 -27.266 -16.453 1 92 126 ILE A O 1
ATOM 1020 N N . GLY A 1 127 ? -6.465 -28.531 -17.547 1 80.38 127 GLY A N 1
ATOM 1021 C CA . GLY A 1 127 ? -7.352 -29.5 -18.172 1 80.38 127 GLY A CA 1
ATOM 1022 C C . GLY A 1 127 ? -8.25 -28.891 -19.234 1 80.38 127 GLY A C 1
ATOM 1023 O O . GLY A 1 127 ? -9.477 -29.047 -19.172 1 80.38 127 GLY A O 1
ATOM 1024 N N . ASP A 1 128 ? -7.844 -28.375 -20.203 1 79.81 128 ASP A N 1
ATOM 1025 C CA . ASP A 1 128 ? -8.586 -27.781 -21.312 1 79.81 128 ASP A CA 1
ATOM 1026 C C . ASP A 1 128 ? -9.492 -26.656 -20.844 1 79.81 128 ASP A C 1
ATOM 1028 O O . ASP A 1 128 ? -10.672 -26.609 -21.188 1 79.81 128 ASP A O 1
ATOM 1032 N N . ASN A 1 129 ? -9.102 -25.969 -19.812 1 76.12 129 ASN A N 1
ATOM 1033 C CA . ASN A 1 129 ? -9.711 -24.734 -19.328 1 76.12 129 ASN A CA 1
ATOM 1034 C C . ASN A 1 129 ? -11.023 -25.016 -18.578 1 76.12 129 ASN A C 1
ATOM 1036 O O . ASN A 1 129 ? -11.922 -24.188 -18.578 1 76.12 129 ASN A O 1
ATOM 1040 N N . LYS A 1 130 ? -11.031 -26.172 -18 1 85.44 130 LYS A N 1
ATOM 1041 C CA . LYS A 1 130 ? -12.273 -26.531 -17.328 1 85.44 130 LYS A CA 1
ATOM 1042 C C . LYS A 1 130 ? -12.133 -26.453 -15.812 1 85.44 130 LYS A C 1
ATOM 1044 O O . LYS A 1 130 ? -13.094 -26.125 -15.109 1 85.44 130 LYS A O 1
ATOM 1049 N N . LEU A 1 131 ? -10.953 -26.75 -15.383 1 92.06 131 LEU A N 1
ATOM 1050 C CA . LEU A 1 131 ? -10.766 -26.812 -13.938 1 92.06 131 LEU A CA 1
ATOM 1051 C C . LEU A 1 131 ? -10.008 -25.578 -13.438 1 92.06 131 LEU A C 1
ATOM 1053 O O . LEU A 1 131 ? -8.93 -25.266 -13.938 1 92.06 131 LEU A O 1
ATOM 1057 N N . LEU A 1 132 ? -10.594 -24.969 -12.5 1 95.69 132 LEU A N 1
ATOM 1058 C CA . LEU A 1 132 ? -9.984 -23.812 -11.844 1 95.69 132 LEU A CA 1
ATOM 1059 C C . LEU A 1 132 ? -9.492 -24.172 -10.445 1 95.69 132 LEU A C 1
ATOM 1061 O O . LEU A 1 132 ? -10.25 -24.719 -9.641 1 95.69 132 LEU A O 1
ATOM 1065 N N . PHE A 1 133 ? -8.242 -23.953 -10.234 1 95.94 133 PHE A N 1
ATOM 1066 C CA . PHE A 1 133 ? -7.648 -24.141 -8.922 1 95.94 133 PHE A CA 1
ATOM 1067 C C . PHE A 1 133 ? -7.477 -22.812 -8.203 1 95.94 133 PHE A C 1
ATOM 1069 O O . PHE A 1 133 ? -6.957 -21.859 -8.789 1 95.94 133 PHE A O 1
ATOM 1076 N N . ALA A 1 134 ? -7.934 -22.75 -6.977 1 95.94 134 ALA A N 1
ATOM 1077 C CA . ALA A 1 134 ? -7.836 -21.516 -6.191 1 95.94 134 ALA A CA 1
ATOM 1078 C C . ALA A 1 134 ? -7.109 -21.766 -4.875 1 95.94 134 ALA A C 1
ATOM 1080 O O . ALA A 1 134 ? -7.539 -22.594 -4.066 1 95.94 134 ALA A O 1
ATOM 1081 N N . GLY A 1 135 ? -5.961 -21.109 -4.691 1 95.62 135 GLY A N 1
ATOM 1082 C CA . GLY A 1 135 ? -5.254 -21.141 -3.424 1 95.62 135 GLY A CA 1
ATOM 1083 C C . GLY A 1 135 ? -5.625 -20 -2.506 1 95.62 135 GLY A C 1
ATOM 1084 O O . GLY A 1 135 ? -5.664 -18.844 -2.934 1 95.62 135 GLY A O 1
ATOM 1085 N N . ALA A 1 136 ? -5.859 -20.344 -1.228 1 93.06 136 ALA A N 1
ATOM 1086 C CA . ALA A 1 136 ? -6.438 -19.328 -0.354 1 93.06 136 ALA A CA 1
ATOM 1087 C C . ALA A 1 136 ? -5.691 -19.266 0.975 1 93.06 136 ALA A C 1
ATOM 1089 O O . ALA A 1 136 ? -4.73 -20 1.195 1 93.06 136 ALA A O 1
ATOM 1090 N N . ALA A 1 137 ? -6.125 -18.359 1.794 1 91.81 137 ALA A N 1
ATOM 1091 C CA . ALA A 1 137 ? -5.473 -18.078 3.068 1 91.81 137 ALA A CA 1
ATOM 1092 C C . ALA A 1 137 ? -5.82 -19.125 4.117 1 91.81 137 ALA A C 1
ATOM 1094 O O . ALA A 1 137 ? -5.191 -19.188 5.172 1 91.81 137 ALA A O 1
ATOM 1095 N N . ASP A 1 138 ? -6.773 -19.969 3.82 1 88.38 138 ASP A N 1
ATOM 1096 C CA . ASP A 1 138 ? -7.145 -21 4.789 1 88.38 138 ASP A CA 1
ATOM 1097 C C . ASP A 1 138 ? -6.32 -22.266 4.594 1 88.38 138 ASP A C 1
ATOM 1099 O O . ASP A 1 138 ? -6.766 -23.359 4.941 1 88.38 138 ASP A O 1
ATOM 1103 N N . ASN A 1 139 ? -5.289 -22.172 3.898 1 91.88 139 ASN A N 1
ATOM 1104 C CA . ASN A 1 139 ? -4.285 -23.203 3.748 1 91.88 139 ASN A CA 1
ATOM 1105 C C . ASN A 1 139 ? -4.758 -24.312 2.807 1 91.88 139 ASN A C 1
ATOM 1107 O O . ASN A 1 139 ? -4.234 -25.438 2.842 1 91.88 139 ASN A O 1
ATOM 1111 N N . ALA A 1 140 ? -5.758 -24 2.012 1 91.75 140 ALA A N 1
ATOM 1112 C CA . ALA A 1 140 ? -6.297 -25.047 1.142 1 91.75 140 ALA A CA 1
ATOM 1113 C C . ALA A 1 140 ? -6.426 -24.547 -0.295 1 91.75 140 ALA A C 1
ATOM 1115 O O . ALA A 1 140 ? -6.387 -23.344 -0.546 1 91.75 140 ALA A O 1
ATOM 1116 N N . ILE A 1 141 ? -6.492 -25.562 -1.133 1 94.56 141 ILE A N 1
ATOM 1117 C CA . ILE A 1 141 ? -6.742 -25.297 -2.547 1 94.56 141 ILE A CA 1
ATOM 1118 C C . ILE A 1 141 ? -8.078 -25.906 -2.955 1 94.56 141 ILE A C 1
ATOM 1120 O O . ILE A 1 141 ? -8.336 -27.094 -2.676 1 94.56 141 ILE A O 1
ATOM 1124 N N . ARG A 1 142 ? -8.875 -25.172 -3.592 1 93.38 142 ARG A N 1
ATOM 1125 C CA . ARG A 1 142 ? -10.156 -25.688 -4.074 1 93.38 142 ARG A CA 1
ATOM 1126 C C . ARG A 1 142 ? -10.164 -25.781 -5.594 1 93.38 142 ARG A C 1
ATOM 1128 O O . ARG A 1 142 ? -9.633 -24.906 -6.281 1 93.38 142 ARG A O 1
ATOM 1135 N N . ILE A 1 143 ? -10.75 -26.781 -6.027 1 92.81 143 ILE A N 1
ATOM 1136 C CA . ILE A 1 143 ? -10.969 -26.969 -7.461 1 92.81 143 ILE A CA 1
ATOM 1137 C C . ILE A 1 143 ? -12.43 -26.672 -7.805 1 92.81 143 ILE A C 1
ATOM 1139 O O . ILE A 1 143 ? -13.344 -27.188 -7.16 1 92.81 143 ILE A O 1
ATOM 1143 N N . VAL A 1 144 ? -12.555 -25.859 -8.742 1 92.56 144 VAL A N 1
ATOM 1144 C CA . VAL A 1 144 ? -13.883 -25.453 -9.188 1 92.56 144 VAL A CA 1
ATOM 1145 C C . VAL A 1 144 ? -14.023 -25.703 -10.688 1 92.56 144 VAL A C 1
ATOM 1147 O O . VAL A 1 144 ? -13.086 -25.453 -11.453 1 92.56 144 VAL A O 1
ATOM 1150 N N . ASP A 1 145 ? -15.148 -26.281 -11.008 1 91.88 145 ASP A N 1
ATOM 1151 C CA . ASP A 1 145 ? -15.492 -26.344 -12.422 1 91.88 145 ASP A CA 1
ATOM 1152 C C . ASP A 1 145 ? -15.977 -24.984 -12.938 1 91.88 145 ASP A C 1
ATOM 1154 O O . ASP A 1 145 ? -16.969 -24.453 -12.453 1 91.88 145 ASP A O 1
ATOM 1158 N N . ILE A 1 146 ? -15.375 -24.5 -13.906 1 91.94 146 ILE A N 1
ATOM 1159 C CA . ILE A 1 146 ? -15.656 -23.156 -14.398 1 91.94 146 ILE A CA 1
ATOM 1160 C C . ILE A 1 146 ? -17.078 -23.094 -14.945 1 91.94 146 ILE A C 1
ATOM 1162 O O . ILE A 1 146 ? -17.734 -22.047 -14.883 1 91.94 146 ILE A O 1
ATOM 1166 N N . GLU A 1 147 ? -17.609 -24.219 -15.383 1 88.88 147 GLU A N 1
ATOM 1167 C CA . GLU A 1 147 ? -18.969 -24.266 -15.922 1 88.88 147 GLU A CA 1
ATOM 1168 C C . GLU A 1 147 ? -20 -24.406 -14.812 1 88.88 147 GLU A C 1
ATOM 1170 O O . GLU A 1 147 ? -21.188 -24.125 -15.016 1 88.88 147 GLU A O 1
ATOM 1175 N N . ARG A 1 148 ? -19.594 -24.922 -13.719 1 89.25 148 ARG A N 1
ATOM 1176 C CA . ARG A 1 148 ? -20.422 -25.047 -12.531 1 89.25 148 ARG A CA 1
ATOM 1177 C C . ARG A 1 148 ? -19.703 -24.531 -11.297 1 89.25 148 ARG A C 1
ATOM 1179 O O . ARG A 1 148 ? -19.422 -25.297 -10.367 1 89.25 148 ARG A O 1
ATOM 1186 N N . PRO A 1 149 ? -19.516 -23.266 -11.297 1 87.94 149 PRO A N 1
ATOM 1187 C CA . PRO A 1 149 ? -18.625 -22.688 -10.289 1 87.94 149 PRO A CA 1
ATOM 1188 C C . PRO A 1 149 ? -19.281 -22.578 -8.914 1 87.94 149 PRO A C 1
ATOM 1190 O O . PRO A 1 149 ? -18.656 -22.078 -7.973 1 87.94 149 PRO A O 1
ATOM 1193 N N . ASP A 1 150 ? -20.438 -23.016 -8.68 1 86.62 150 ASP A N 1
ATOM 1194 C CA . ASP A 1 150 ? -21.203 -22.828 -7.449 1 86.62 150 ASP A CA 1
ATOM 1195 C C . ASP A 1 150 ? -20.656 -23.719 -6.332 1 86.62 150 ASP A C 1
ATOM 1197 O O . ASP A 1 150 ? -20.906 -23.453 -5.152 1 86.62 150 ASP A O 1
ATOM 1201 N N . GLN A 1 151 ? -20 -24.734 -6.793 1 86.25 151 GLN A N 1
ATOM 1202 C CA . GLN A 1 151 ? -19.484 -25.641 -5.762 1 86.25 151 GLN A CA 1
ATOM 1203 C C . GLN A 1 151 ? -18.047 -26.062 -6.066 1 86.25 151 GLN A C 1
ATOM 1205 O O . GLN A 1 151 ? -17.688 -26.297 -7.227 1 86.25 151 GLN A O 1
ATOM 1210 N N . ALA A 1 152 ? -17.359 -26.219 -4.984 1 87.94 152 ALA A N 1
ATOM 1211 C CA . ALA A 1 152 ? -16.031 -26.812 -5.141 1 87.94 152 ALA A CA 1
ATOM 1212 C C . ALA A 1 152 ? -16.125 -28.328 -5.348 1 87.94 152 ALA A C 1
ATOM 1214 O O . ALA A 1 152 ? -16.875 -29 -4.641 1 87.94 152 ALA A O 1
ATOM 1215 N N . ILE A 1 153 ? -15.453 -28.812 -6.262 1 87.62 153 ILE A N 1
ATOM 1216 C CA . ILE A 1 153 ? -15.539 -30.234 -6.566 1 87.62 153 ILE A CA 1
ATOM 1217 C C . ILE A 1 153 ? -14.516 -31 -5.727 1 87.62 153 ILE A C 1
ATOM 1219 O O . ILE A 1 153 ? -14.672 -32.219 -5.496 1 87.62 153 ILE A O 1
ATOM 1223 N N . ALA A 1 154 ? -13.469 -30.328 -5.34 1 88.25 154 ALA A N 1
ATOM 1224 C CA . ALA A 1 154 ? -12.445 -30.953 -4.5 1 88.25 154 ALA A CA 1
ATOM 1225 C C . ALA A 1 154 ? -11.695 -29.922 -3.678 1 88.25 154 ALA A C 1
ATOM 1227 O O . ALA A 1 154 ? -11.711 -28.734 -4.008 1 88.25 154 ALA A O 1
ATOM 1228 N N . VAL A 1 155 ? -11.117 -30.391 -2.59 1 90.44 155 VAL A N 1
ATOM 1229 C CA . VAL A 1 155 ? -10.297 -29.547 -1.732 1 90.44 155 VAL A CA 1
ATOM 1230 C C . VAL A 1 155 ? -8.969 -30.25 -1.447 1 90.44 155 VAL A C 1
ATOM 1232 O O . VAL A 1 155 ? -8.945 -31.422 -1.061 1 90.44 155 VAL A O 1
ATOM 1235 N N . PHE A 1 156 ? -7.898 -29.641 -1.747 1 91.62 156 PHE A N 1
ATOM 1236 C CA . PHE A 1 156 ? -6.562 -30.109 -1.407 1 91.62 156 PHE A CA 1
ATOM 1237 C C . PHE A 1 156 ? -6.07 -29.453 -0.119 1 91.62 156 PHE A C 1
ATOM 1239 O O . PHE A 1 156 ? -5.91 -28.234 -0.055 1 91.62 156 PHE A O 1
ATOM 1246 N N . SER A 1 157 ? -5.852 -30.297 0.832 1 91.06 157 SER A N 1
ATOM 1247 C CA . SER A 1 157 ? -5.418 -29.812 2.139 1 91.06 157 SER A CA 1
ATOM 1248 C C . SER A 1 157 ? -4.09 -30.453 2.547 1 91.06 157 SER A C 1
ATOM 1250 O O . SER A 1 157 ? -3.781 -31.578 2.152 1 91.06 157 SER A O 1
ATOM 1252 N N . GLY A 1 158 ? -3.311 -29.734 3.203 1 92.06 158 GLY A N 1
ATOM 1253 C CA . GLY A 1 158 ? -2.025 -30.25 3.656 1 92.06 158 GLY A CA 1
ATOM 1254 C C . GLY A 1 158 ? -1.094 -29.156 4.152 1 92.06 158 GLY A C 1
ATOM 1255 O O . GLY A 1 158 ? -0.355 -29.359 5.121 1 92.06 158 GLY A O 1
ATOM 1256 N N . HIS A 1 159 ? -1.131 -28.078 3.492 1 94.12 159 HIS A N 1
ATOM 1257 C CA . HIS A 1 159 ? -0.344 -26.938 3.961 1 94.12 159 HIS A CA 1
ATOM 1258 C C . HIS A 1 159 ? -0.761 -26.531 5.367 1 94.12 159 HIS A C 1
ATOM 1260 O O . HIS A 1 159 ? -1.914 -26.719 5.762 1 94.12 159 HIS A O 1
ATOM 1266 N N . SER A 1 160 ? 0.133 -25.938 6.102 1 94.56 160 SER A N 1
ATOM 1267 C CA . SER A 1 160 ? -0.167 -25.516 7.465 1 94.56 160 SER A CA 1
ATOM 1268 C C . SER A 1 160 ? -0.259 -23.984 7.559 1 94.56 160 SER A C 1
ATOM 1270 O O . SER A 1 160 ? -0.38 -23.438 8.656 1 94.56 160 SER A O 1
ATOM 1272 N N . ASN A 1 161 ? -0.131 -23.375 6.477 1 94.31 161 ASN A N 1
ATOM 1273 C CA . ASN A 1 161 ? -0.241 -21.922 6.398 1 94.31 161 ASN A CA 1
ATOM 1274 C C . ASN A 1 161 ? -0.775 -21.469 5.043 1 94.31 161 ASN A C 1
ATOM 1276 O O . ASN A 1 161 ? -1.057 -22.297 4.176 1 94.31 161 ASN A O 1
ATOM 1280 N N . THR A 1 162 ? -0.965 -20.219 4.852 1 93.69 162 THR A N 1
ATOM 1281 C CA . THR A 1 162 ? -1.574 -19.578 3.693 1 93.69 162 THR A CA 1
ATOM 1282 C C . THR A 1 162 ? -0.897 -20.031 2.404 1 93.69 162 THR A C 1
ATOM 1284 O O . THR A 1 162 ? 0.33 -20.141 2.348 1 93.69 162 THR A O 1
ATOM 1287 N N . ILE A 1 163 ? -1.762 -20.25 1.369 1 96.25 163 ILE A N 1
ATOM 1288 C CA . ILE A 1 163 ? -1.25 -20.516 0.031 1 96.25 163 ILE A CA 1
ATOM 1289 C C . ILE A 1 163 ? -0.954 -19.203 -0.689 1 96.25 163 ILE A C 1
ATOM 1291 O O . ILE A 1 163 ? -1.819 -18.328 -0.783 1 96.25 163 ILE A O 1
ATOM 1295 N N . ASN A 1 164 ? 0.255 -19.141 -1.258 1 97 164 ASN A N 1
ATOM 1296 C CA . ASN A 1 164 ? 0.648 -17.891 -1.89 1 97 164 ASN A CA 1
ATOM 1297 C C . ASN A 1 164 ? 0.545 -17.969 -3.41 1 97 164 ASN A C 1
ATOM 1299 O O . ASN A 1 164 ? 0.041 -17.047 -4.055 1 97 164 ASN A O 1
ATOM 1303 N N . GLU A 1 165 ? 1.067 -19.016 -3.967 1 98.31 165 GLU A N 1
ATOM 1304 C CA . GLU A 1 165 ? 1.134 -19.109 -5.422 1 98.31 165 GLU A CA 1
ATOM 1305 C C . GLU A 1 165 ? 0.863 -20.531 -5.891 1 98.31 165 GLU A C 1
ATOM 1307 O O . GLU A 1 165 ? 1.185 -21.5 -5.188 1 98.31 165 GLU A O 1
ATOM 1312 N N . LEU A 1 166 ? 0.299 -20.672 -7.062 1 98.38 166 LEU A N 1
ATOM 1313 C CA . LEU A 1 166 ? 0.12 -21.922 -7.781 1 98.38 166 LEU A CA 1
ATOM 1314 C C . LEU A 1 166 ? 0.873 -21.906 -9.109 1 98.38 166 LEU A C 1
ATOM 1316 O O . LEU A 1 166 ? 1.037 -20.844 -9.719 1 98.38 166 LEU A O 1
ATOM 1320 N N . ALA A 1 167 ? 1.305 -23.062 -9.5 1 98.06 167 ALA A N 1
ATOM 1321 C CA . ALA A 1 167 ? 1.957 -23.188 -10.797 1 98.06 167 ALA A CA 1
ATOM 1322 C C . ALA A 1 167 ? 1.68 -24.562 -11.422 1 98.06 167 ALA A C 1
ATOM 1324 O O . ALA A 1 167 ? 1.572 -25.562 -10.711 1 98.06 167 ALA A O 1
ATOM 1325 N N . LYS A 1 168 ? 1.604 -24.531 -12.68 1 96.44 168 LYS A N 1
ATOM 1326 C CA . LYS A 1 168 ? 1.346 -25.766 -13.406 1 96.44 168 LYS A CA 1
ATOM 1327 C C . LYS A 1 168 ? 2.648 -26.469 -13.781 1 96.44 168 LYS A C 1
ATOM 1329 O O . LYS A 1 168 ? 3.58 -25.828 -14.281 1 96.44 168 LYS A O 1
ATOM 1334 N N . ARG A 1 169 ? 2.699 -27.688 -13.531 1 96.5 169 ARG A N 1
ATOM 1335 C CA . ARG A 1 169 ? 3.814 -28.484 -14.016 1 96.5 169 ARG A CA 1
ATOM 1336 C C . ARG A 1 169 ? 3.424 -29.266 -15.273 1 96.5 169 ARG A C 1
ATOM 1338 O O . ARG A 1 169 ? 4.086 -29.156 -16.312 1 96.5 169 ARG A O 1
ATOM 1345 N N . THR A 1 170 ? 2.354 -30.062 -15.133 1 94.19 170 THR A N 1
ATOM 1346 C CA . THR A 1 170 ? 1.78 -30.828 -16.25 1 94.19 170 THR A CA 1
ATOM 1347 C C . THR A 1 170 ? 0.259 -30.703 -16.25 1 94.19 170 THR A C 1
ATOM 1349 O O . THR A 1 170 ? -0.313 -29.953 -15.453 1 94.19 170 THR A O 1
ATOM 1352 N N . GLU A 1 171 ? -0.352 -31.453 -17.125 1 92.94 171 GLU A N 1
ATOM 1353 C CA . GLU A 1 171 ? -1.811 -31.438 -17.188 1 92.94 171 GLU A CA 1
ATOM 1354 C C . GLU A 1 171 ? -2.422 -32.188 -16.016 1 92.94 171 GLU A C 1
ATOM 1356 O O . GLU A 1 171 ? -3.627 -32.094 -15.773 1 92.94 171 GLU A O 1
ATOM 1361 N N . ASN A 1 172 ? -1.529 -32.875 -15.297 1 92 172 ASN A N 1
ATOM 1362 C CA . ASN A 1 172 ? -2.068 -33.656 -14.195 1 92 172 ASN A CA 1
ATOM 1363 C C . ASN A 1 172 ? -1.422 -33.281 -12.867 1 92 172 ASN A C 1
ATOM 1365 O O . ASN A 1 172 ? -1.747 -33.875 -11.828 1 92 172 ASN A O 1
ATOM 1369 N N . GLU A 1 173 ? -0.508 -32.344 -12.984 1 94.38 173 GLU A N 1
ATOM 1370 C CA . GLU A 1 173 ? 0.216 -32 -11.766 1 94.38 173 GLU A CA 1
ATOM 1371 C C . GLU A 1 173 ? 0.356 -30.484 -11.625 1 94.38 173 GLU A C 1
ATOM 1373 O O . GLU A 1 173 ? 0.551 -29.781 -12.609 1 94.38 173 GLU A O 1
ATOM 1378 N N . PHE A 1 174 ? 0.257 -30.078 -10.414 1 96.31 174 PHE A N 1
ATOM 1379 C CA . PHE A 1 174 ? 0.465 -28.672 -10.141 1 96.31 174 PHE A CA 1
ATOM 1380 C C . PHE A 1 174 ? 1.172 -28.469 -8.805 1 96.31 174 PHE A C 1
ATOM 1382 O O . PHE A 1 174 ? 1.253 -29.406 -8 1 96.31 174 PHE A O 1
ATOM 1389 N N . LEU A 1 175 ? 1.755 -27.312 -8.664 1 98.19 175 LEU A N 1
ATOM 1390 C CA . LEU A 1 175 ? 2.506 -26.953 -7.461 1 98.19 175 LEU A CA 1
ATOM 1391 C C . LEU A 1 175 ? 1.797 -25.859 -6.68 1 98.19 175 LEU A C 1
ATOM 1393 O O . LEU A 1 175 ? 1.112 -25.016 -7.262 1 98.19 175 LEU A O 1
ATOM 1397 N N . SER A 1 176 ? 1.929 -25.891 -5.359 1 98.06 176 SER A N 1
ATOM 1398 C CA . SER A 1 176 ? 1.445 -24.828 -4.48 1 98.06 176 SER A CA 1
ATOM 1399 C C . SER A 1 176 ? 2.531 -24.375 -3.51 1 98.06 176 SER A C 1
ATOM 1401 O O . SER A 1 176 ? 3.135 -25.203 -2.82 1 98.06 176 SER A O 1
ATOM 1403 N N . ALA A 1 177 ? 2.797 -23.109 -3.484 1 98.38 177 ALA A N 1
ATOM 1404 C CA . ALA A 1 177 ? 3.742 -22.516 -2.543 1 98.38 177 ALA A CA 1
ATOM 1405 C C . ALA A 1 177 ? 3.016 -21.906 -1.348 1 98.38 177 ALA A C 1
ATOM 1407 O O . ALA A 1 177 ? 1.968 -21.281 -1.505 1 98.38 177 ALA A O 1
ATOM 1408 N N . SER A 1 178 ? 3.623 -22.047 -0.169 1 97.31 178 SER A N 1
ATOM 1409 C CA . SER A 1 178 ? 2.922 -21.641 1.045 1 97.31 178 SER A CA 1
ATOM 1410 C C . SER A 1 178 ? 3.848 -20.891 1.989 1 97.31 178 SER A C 1
ATOM 1412 O O . SER A 1 178 ? 5.07 -21.031 1.916 1 97.31 178 SER A O 1
ATOM 1414 N N . GLU A 1 179 ? 3.184 -20.156 2.879 1 95.94 179 GLU A N 1
ATOM 1415 C CA . GLU A 1 179 ? 3.881 -19.453 3.949 1 95.94 179 GLU A CA 1
ATOM 1416 C C . GLU A 1 179 ? 4.516 -20.422 4.934 1 95.94 179 GLU A C 1
ATOM 1418 O O . GLU A 1 179 ? 5.332 -20.031 5.77 1 95.94 179 GLU A O 1
ATOM 1423 N N . ASP A 1 180 ? 4.223 -21.703 4.809 1 96.12 180 ASP A N 1
ATOM 1424 C CA . ASP A 1 180 ? 4.754 -22.672 5.754 1 96.12 180 ASP A CA 1
ATOM 1425 C C . ASP A 1 180 ? 6.156 -23.125 5.348 1 96.12 180 ASP A C 1
ATOM 1427 O O . ASP A 1 180 ? 6.742 -24 5.996 1 96.12 180 ASP A O 1
ATOM 1431 N N . GLY A 1 181 ? 6.613 -22.609 4.262 1 97.5 181 GLY A N 1
ATOM 1432 C CA . GLY A 1 181 ? 7.988 -22.859 3.867 1 97.5 181 GLY A CA 1
ATOM 1433 C C . GLY A 1 181 ? 8.125 -24.016 2.893 1 97.5 181 GLY A C 1
ATOM 1434 O O . GLY A 1 181 ? 9.234 -24.406 2.527 1 97.5 181 GLY A O 1
ATOM 1435 N N . THR A 1 182 ? 6.996 -24.5 2.443 1 98 182 THR A N 1
ATOM 1436 C CA . THR A 1 182 ? 7.047 -25.672 1.567 1 98 182 THR A CA 1
ATOM 1437 C C . THR A 1 182 ? 6.371 -25.375 0.232 1 98 182 THR A C 1
ATOM 1439 O O . THR A 1 182 ? 5.605 -24.406 0.116 1 98 182 THR A O 1
ATOM 1442 N N . VAL A 1 183 ? 6.762 -26.172 -0.706 1 98.56 183 VAL A N 1
ATOM 1443 C CA . VAL A 1 183 ? 6.023 -26.312 -1.957 1 98.56 183 VAL A CA 1
ATOM 1444 C C . VAL A 1 183 ? 5.535 -27.75 -2.105 1 98.56 183 VAL A C 1
ATOM 1446 O O . VAL A 1 183 ? 6.293 -28.703 -1.873 1 98.56 183 VAL A O 1
ATOM 1449 N N . ARG A 1 184 ? 4.305 -27.844 -2.451 1 97.75 184 ARG A N 1
ATOM 1450 C CA . ARG A 1 184 ? 3.752 -29.188 -2.633 1 97.75 184 ARG A CA 1
ATOM 1451 C C . ARG A 1 184 ? 3.447 -29.453 -4.102 1 97.75 184 ARG A C 1
ATOM 1453 O O . ARG A 1 184 ? 2.951 -28.578 -4.812 1 97.75 184 ARG A O 1
ATOM 1460 N N . LEU A 1 185 ? 3.809 -30.641 -4.492 1 97.38 185 LEU A N 1
ATOM 1461 C CA . LEU A 1 185 ? 3.459 -31.141 -5.816 1 97.38 185 LEU A CA 1
ATOM 1462 C C . LEU A 1 185 ? 2.258 -32.094 -5.738 1 97.38 185 LEU A C 1
ATOM 1464 O O . LEU A 1 185 ? 2.352 -33.188 -5.164 1 97.38 185 LEU A O 1
ATOM 1468 N N . TRP A 1 186 ? 1.198 -31.656 -6.371 1 96.19 186 TRP A N 1
ATOM 1469 C CA . TRP A 1 186 ? -0.066 -32.375 -6.301 1 96.19 186 TRP A CA 1
ATOM 1470 C C . TRP A 1 186 ? -0.333 -33.125 -7.598 1 96.19 186 TRP A C 1
ATOM 1472 O O . TRP A 1 186 ? -0.02 -32.656 -8.688 1 96.19 186 TRP A O 1
ATOM 1482 N N . ASP A 1 187 ? -0.908 -34.25 -7.434 1 93.25 187 ASP A N 1
ATOM 1483 C CA . ASP A 1 187 ? -1.514 -35 -8.547 1 93.25 187 ASP A CA 1
ATOM 1484 C C . ASP A 1 187 ? -3.031 -34.812 -8.555 1 93.25 187 ASP A C 1
ATOM 1486 O O . ASP A 1 187 ? -3.709 -35.188 -7.594 1 93.25 187 ASP A O 1
ATOM 1490 N N . ILE A 1 188 ? -3.475 -34.281 -9.547 1 89.31 188 ILE A N 1
ATOM 1491 C CA . ILE A 1 188 ? -4.887 -33.906 -9.641 1 89.31 188 ILE A CA 1
ATOM 1492 C C . ILE A 1 188 ? -5.742 -35.188 -9.492 1 89.31 188 ILE A C 1
ATOM 1494 O O . ILE A 1 188 ? -6.867 -35.125 -8.992 1 89.31 188 ILE A O 1
ATOM 1498 N N . ARG A 1 189 ? -5.281 -36.344 -9.898 1 85.5 189 ARG A N 1
ATOM 1499 C CA . ARG A 1 189 ? -6.02 -37.625 -9.891 1 85.5 189 ARG A CA 1
ATOM 1500 C C . ARG A 1 189 ? -6.086 -38.188 -8.477 1 85.5 189 ARG A C 1
ATOM 1502 O O . ARG A 1 189 ? -6.945 -39.031 -8.188 1 85.5 189 ARG A O 1
ATOM 1509 N N . SER A 1 190 ? -5.078 -37.781 -7.664 1 81.12 190 SER A N 1
ATOM 1510 C CA . SER A 1 190 ? -5.031 -38.219 -6.273 1 81.12 190 SER A CA 1
ATOM 1511 C C . SER A 1 190 ? -5.051 -37.031 -5.309 1 81.12 190 SER A C 1
ATOM 1513 O O . SER A 1 190 ? -4.027 -36.406 -5.094 1 81.12 190 SER A O 1
ATOM 1515 N N . GLN A 1 191 ? -6.066 -36.656 -4.75 1 69.31 191 GLN A N 1
ATOM 1516 C CA . GLN A 1 191 ? -6.246 -35.469 -3.93 1 69.31 191 GLN A CA 1
ATOM 1517 C C . GLN A 1 191 ? -5.477 -35.594 -2.617 1 69.31 191 GLN A C 1
ATOM 1519 O O . GLN A 1 191 ? -5.141 -34.562 -1.997 1 69.31 191 GLN A O 1
ATOM 1524 N N . ASP A 1 192 ? -5.113 -36.688 -2.26 1 70.75 192 ASP A N 1
ATOM 1525 C CA . ASP A 1 192 ? -4.609 -36.906 -0.905 1 70.75 192 ASP A CA 1
ATOM 1526 C C . ASP A 1 192 ? -3.086 -37 -0.898 1 70.75 192 ASP A C 1
ATOM 1528 O O . ASP A 1 192 ? -2.463 -37.031 0.166 1 70.75 192 ASP A O 1
ATOM 1532 N N . THR A 1 193 ? -2.619 -37.062 -2.039 1 74.94 193 THR A N 1
ATOM 1533 C CA . THR A 1 193 ? -1.189 -37.344 -2.01 1 74.94 193 THR A CA 1
ATOM 1534 C C . THR A 1 193 ? -0.403 -36.25 -2.725 1 74.94 193 THR A C 1
ATOM 1536 O O . THR A 1 193 ? -0.67 -35.938 -3.889 1 74.94 193 THR A O 1
ATOM 1539 N N . ALA A 1 194 ? 0.439 -35.594 -1.901 1 84.81 194 ALA A N 1
ATOM 1540 C CA . ALA A 1 194 ? 1.342 -34.625 -2.506 1 84.81 194 ALA A CA 1
ATOM 1541 C C . ALA A 1 194 ? 2.785 -34.875 -2.08 1 84.81 194 ALA A C 1
ATOM 1543 O O . ALA A 1 194 ? 3.039 -35.344 -0.968 1 84.81 194 ALA A O 1
ATOM 1544 N N . HIS A 1 195 ? 3.699 -34.688 -3.012 1 95 195 HIS A N 1
ATOM 1545 C CA . HIS A 1 195 ? 5.109 -34.625 -2.639 1 95 195 HIS A CA 1
ATOM 1546 C C . HIS A 1 195 ? 5.438 -33.25 -2.027 1 95 195 HIS A C 1
ATOM 1548 O O . HIS A 1 195 ? 5.027 -32.219 -2.549 1 95 195 HIS A O 1
ATOM 1554 N N . ILE A 1 196 ? 6.102 -33.344 -0.874 1 97.06 196 ILE A N 1
ATOM 1555 C CA . ILE A 1 196 ? 6.406 -32.094 -0.161 1 97.06 196 ILE A CA 1
ATOM 1556 C C . ILE A 1 196 ? 7.871 -31.719 -0.386 1 97.06 196 ILE A C 1
ATOM 1558 O O . ILE A 1 196 ? 8.773 -32.5 -0.076 1 97.06 196 ILE A O 1
ATOM 1562 N N . ILE A 1 197 ? 8.086 -30.656 -0.967 1 97.75 197 ILE A N 1
ATOM 1563 C CA . ILE A 1 197 ? 9.414 -30.062 -1.061 1 97.75 197 ILE A CA 1
ATOM 1564 C C . ILE A 1 197 ? 9.609 -29.047 0.062 1 97.75 197 ILE A C 1
ATOM 1566 O O . ILE A 1 197 ? 8.984 -27.984 0.058 1 97.75 197 ILE A O 1
ATOM 1570 N N . ARG A 1 198 ? 10.461 -29.297 0.965 1 97.5 198 ARG A N 1
ATOM 1571 C CA . ARG A 1 198 ? 10.711 -28.422 2.105 1 97.5 198 ARG A CA 1
ATOM 1572 C C . ARG A 1 198 ? 11.781 -27.391 1.782 1 97.5 198 ARG A C 1
ATOM 1574 O O . ARG A 1 198 ? 12.938 -27.531 2.189 1 97.5 198 ARG A O 1
ATOM 1581 N N . VAL A 1 199 ? 11.398 -26.391 1.157 1 98.06 199 VAL A N 1
ATOM 1582 C CA . VAL A 1 199 ? 12.297 -25.359 0.649 1 98.06 199 VAL A CA 1
ATOM 1583 C C . VAL A 1 199 ? 13.039 -24.703 1.811 1 98.06 199 VAL A C 1
ATOM 1585 O O . VAL A 1 199 ? 14.25 -24.469 1.731 1 98.06 199 VAL A O 1
ATOM 1588 N N . CYS A 1 200 ? 12.367 -24.422 2.922 1 96.69 200 CYS A N 1
ATOM 1589 C CA . CYS A 1 200 ? 12.93 -23.688 4.051 1 96.69 200 CYS A CA 1
ATOM 1590 C C . CYS A 1 200 ? 13.961 -24.531 4.789 1 96.69 200 CYS A C 1
ATOM 1592 O O . CYS A 1 200 ? 14.719 -24.016 5.613 1 96.69 200 CYS A O 1
ATOM 1594 N N . ASP A 1 201 ? 13.977 -25.797 4.551 1 96.31 201 ASP A N 1
ATOM 1595 C CA . ASP A 1 201 ? 14.93 -26.688 5.219 1 96.31 201 ASP A CA 1
ATOM 1596 C C . ASP A 1 201 ? 16.25 -26.75 4.453 1 96.31 201 ASP A C 1
ATOM 1598 O O . ASP A 1 201 ? 17.234 -27.312 4.941 1 96.31 201 ASP A O 1
ATOM 1602 N N . GLU A 1 202 ? 16.266 -26.281 3.238 1 95.69 202 GLU A N 1
ATOM 1603 C CA . GLU A 1 202 ? 17.516 -26.219 2.488 1 95.69 202 GLU A CA 1
ATOM 1604 C C . GLU A 1 202 ? 18.484 -25.188 3.094 1 95.69 202 GLU A C 1
ATOM 1606 O O . GLU A 1 202 ? 18.219 -23.984 3.029 1 95.69 202 GLU A O 1
ATOM 1611 N N . PRO A 1 203 ? 19.547 -25.531 3.594 1 93.75 203 PRO A N 1
ATOM 1612 C CA . PRO A 1 203 ? 20.422 -24.641 4.344 1 93.75 203 PRO A CA 1
ATOM 1613 C C . PRO A 1 203 ? 20.969 -23.5 3.494 1 93.75 203 PRO A C 1
ATOM 1615 O O . PRO A 1 203 ? 21.25 -22.406 4.012 1 93.75 203 PRO A O 1
ATOM 1618 N N . GLN A 1 204 ? 21.109 -23.734 2.252 1 93.31 204 GLN A N 1
ATOM 1619 C CA . GLN A 1 204 ? 21.672 -22.703 1.379 1 93.31 204 GLN A CA 1
ATOM 1620 C C . GLN A 1 204 ? 20.672 -21.562 1.17 1 93.31 204 GLN A C 1
ATOM 1622 O O . GLN A 1 204 ? 21.047 -20.5 0.687 1 93.31 204 GLN A O 1
ATOM 1627 N N . LEU A 1 205 ? 19.438 -21.844 1.532 1 94.62 205 LEU A N 1
ATOM 1628 C CA . LEU A 1 205 ? 18.406 -20.875 1.154 1 94.62 205 LEU A CA 1
ATOM 1629 C C . LEU A 1 205 ? 17.906 -20.125 2.375 1 94.62 205 LEU A C 1
ATOM 1631 O O . LEU A 1 205 ? 17.234 -19.094 2.238 1 94.62 205 LEU A O 1
ATOM 1635 N N . THR A 1 206 ? 18.188 -20.609 3.518 1 90.69 206 THR A N 1
ATOM 1636 C CA . THR A 1 206 ? 17.688 -19.984 4.738 1 90.69 206 THR A CA 1
ATOM 1637 C C . THR A 1 206 ? 18.516 -18.75 5.102 1 90.69 206 THR A C 1
ATOM 1639 O O . THR A 1 206 ? 19.734 -18.766 4.977 1 90.69 206 THR A O 1
ATOM 1642 N N . ARG A 1 207 ? 17.844 -17.766 5.5 1 87.25 207 ARG A N 1
ATOM 1643 C CA . ARG A 1 207 ? 18.484 -16.516 5.875 1 87.25 207 ARG A CA 1
ATOM 1644 C C . ARG A 1 207 ? 18.234 -16.188 7.34 1 87.25 207 ARG A C 1
ATOM 1646 O O . ARG A 1 207 ? 17.141 -16.422 7.859 1 87.25 207 ARG A O 1
ATOM 1653 N N . ASN A 1 208 ? 19.109 -15.492 7.93 1 82.94 208 ASN A N 1
ATOM 1654 C CA . ASN A 1 208 ? 18.969 -15.125 9.336 1 82.94 208 ASN A CA 1
ATOM 1655 C C . ASN A 1 208 ? 17.922 -14.031 9.523 1 82.94 208 ASN A C 1
ATOM 1657 O O . ASN A 1 208 ? 17.875 -13.07 8.75 1 82.94 208 ASN A O 1
ATOM 1661 N N . ASN A 1 209 ? 17.078 -14.203 10.445 1 79.56 209 ASN A N 1
ATOM 1662 C CA . ASN A 1 209 ? 16.094 -13.219 10.859 1 79.56 209 ASN A CA 1
ATOM 1663 C C . ASN A 1 209 ? 14.992 -13.047 9.812 1 79.56 209 ASN A C 1
ATOM 1665 O O . ASN A 1 209 ? 14.336 -12.008 9.766 1 79.56 209 ASN A O 1
ATOM 1669 N N . CYS A 1 210 ? 14.953 -14.008 8.898 1 85.69 210 CYS A N 1
ATOM 1670 C CA . CYS A 1 210 ? 13.875 -13.977 7.914 1 85.69 210 CYS A CA 1
ATOM 1671 C C . CYS A 1 210 ? 12.883 -15.102 8.164 1 85.69 210 CYS A C 1
ATOM 1673 O O . CYS A 1 210 ? 13.188 -16.062 8.875 1 85.69 210 CYS A O 1
ATOM 1675 N N . GLY A 1 211 ? 11.75 -14.875 7.691 1 88.38 211 GLY A N 1
ATOM 1676 C CA . GLY A 1 211 ? 10.75 -15.93 7.766 1 88.38 211 GLY A CA 1
ATOM 1677 C C . GLY A 1 211 ? 11.078 -17.125 6.883 1 88.38 211 GLY A C 1
ATOM 1678 O O . GLY A 1 211 ? 12.195 -17.234 6.379 1 88.38 211 GLY A O 1
ATOM 1679 N N . LYS A 1 212 ? 10.148 -17.984 6.758 1 94.31 212 LYS A N 1
ATOM 1680 C CA . LYS A 1 212 ? 10.367 -19.188 5.973 1 94.31 212 LYS A CA 1
ATOM 1681 C C . LYS A 1 212 ? 9.414 -19.266 4.785 1 94.31 212 LYS A C 1
ATOM 1683 O O . LYS A 1 212 ? 9.461 -20.203 3.998 1 94.31 212 LYS A O 1
ATOM 1688 N N . GLY A 1 213 ? 8.625 -18.344 4.699 1 95.38 213 GLY A N 1
ATOM 1689 C CA . GLY A 1 213 ? 7.543 -18.391 3.729 1 95.38 213 GLY A CA 1
ATOM 1690 C C . GLY A 1 213 ? 8.031 -18.422 2.293 1 95.38 213 GLY A C 1
ATOM 1691 O O . GLY A 1 213 ? 9.008 -17.75 1.949 1 95.38 213 GLY A O 1
ATOM 1692 N N . VAL A 1 214 ? 7.309 -19.234 1.485 1 97.56 214 VAL A N 1
ATOM 1693 C CA . VAL A 1 214 ? 7.531 -19.266 0.043 1 97.56 214 VAL A CA 1
ATOM 1694 C C . VAL A 1 214 ? 6.414 -18.5 -0.667 1 97.56 214 VAL A C 1
ATOM 1696 O O . VAL A 1 214 ? 5.254 -18.922 -0.642 1 97.56 214 VAL A O 1
ATOM 1699 N N . CYS A 1 215 ? 6.824 -17.391 -1.319 1 95.81 215 CYS A N 1
ATOM 1700 C CA . CYS A 1 215 ? 5.801 -16.484 -1.841 1 95.81 215 CYS A CA 1
ATOM 1701 C C . CYS A 1 215 ? 5.941 -16.312 -3.348 1 95.81 215 CYS A C 1
ATOM 1703 O O . CYS A 1 215 ? 5.047 -15.773 -4 1 95.81 215 CYS A O 1
ATOM 1705 N N . ALA A 1 216 ? 7.035 -16.703 -3.91 1 98.12 216 ALA A N 1
ATOM 1706 C CA . ALA A 1 216 ? 7.273 -16.656 -5.352 1 98.12 216 ALA A CA 1
ATOM 1707 C C . ALA A 1 216 ? 7.395 -18.062 -5.926 1 98.12 216 ALA A C 1
ATOM 1709 O O . ALA A 1 216 ? 8.039 -18.938 -5.328 1 98.12 216 ALA A O 1
ATOM 1710 N N . LEU A 1 217 ? 6.762 -18.219 -7.105 1 98.75 217 LEU A N 1
ATOM 1711 C CA . LEU A 1 217 ? 6.754 -19.547 -7.688 1 98.75 217 LEU A CA 1
ATOM 1712 C C . LEU A 1 217 ? 6.496 -19.484 -9.188 1 98.75 217 LEU A C 1
ATOM 1714 O O . LEU A 1 217 ? 5.613 -18.766 -9.641 1 98.75 217 LEU A O 1
ATOM 1718 N N . ASP A 1 218 ? 7.246 -20.078 -9.898 1 98.38 218 ASP A N 1
ATOM 1719 C CA . ASP A 1 218 ? 7.02 -20.391 -11.305 1 98.38 218 ASP A CA 1
ATOM 1720 C C . ASP A 1 218 ? 7.566 -21.766 -11.664 1 98.38 218 ASP A C 1
ATOM 1722 O O . ASP A 1 218 ? 8.477 -22.281 -11 1 98.38 218 ASP A O 1
ATOM 1726 N N . ALA A 1 219 ? 6.949 -22.375 -12.625 1 97.75 219 ALA A N 1
ATOM 1727 C CA . ALA A 1 219 ? 7.371 -23.734 -12.945 1 97.75 219 ALA A CA 1
ATOM 1728 C C . ALA A 1 219 ? 7.051 -24.094 -14.391 1 97.75 219 ALA A C 1
ATOM 1730 O O . ALA A 1 219 ? 6.18 -23.469 -15.008 1 97.75 219 ALA A O 1
ATOM 1731 N N . ASN A 1 220 ? 7.816 -24.969 -14.883 1 95 220 ASN A N 1
ATOM 1732 C CA . ASN A 1 220 ? 7.496 -25.703 -16.109 1 95 220 ASN A CA 1
ATOM 1733 C C . ASN A 1 220 ? 7.578 -27.203 -15.898 1 95 220 ASN A C 1
ATOM 1735 O O . ASN A 1 220 ? 7.492 -27.688 -14.766 1 95 220 ASN A O 1
ATOM 1739 N N . SER A 1 221 ? 7.684 -27.938 -16.953 1 95.31 221 SER A N 1
ATOM 1740 C CA . SER A 1 221 ? 7.605 -29.391 -16.844 1 95.31 221 SER A CA 1
ATOM 1741 C C . SER A 1 221 ? 8.828 -29.953 -16.125 1 95.31 221 SER A C 1
ATOM 1743 O O . SER A 1 221 ? 8.742 -31 -15.469 1 95.31 221 SER A O 1
ATOM 1745 N N . SER A 1 222 ? 9.938 -29.234 -16.156 1 95.81 222 SER A N 1
ATOM 1746 C CA . SER A 1 222 ? 11.195 -29.797 -15.688 1 95.81 222 SER A CA 1
ATOM 1747 C C . SER A 1 222 ? 11.68 -29.078 -14.43 1 95.81 222 SER A C 1
ATOM 1749 O O . SER A 1 222 ? 12.312 -29.703 -13.562 1 95.81 222 SER A O 1
ATOM 1751 N N . PHE A 1 223 ? 11.383 -27.781 -14.406 1 96.75 223 PHE A N 1
ATOM 1752 C CA . PHE A 1 223 ? 12.008 -26.984 -13.359 1 96.75 223 PHE A CA 1
ATOM 1753 C C . PHE A 1 223 ? 10.961 -26.188 -12.594 1 96.75 223 PHE A C 1
ATOM 1755 O O . PHE A 1 223 ? 9.883 -25.891 -13.125 1 96.75 223 PHE A O 1
ATOM 1762 N N . MET A 1 224 ? 11.344 -25.938 -11.383 1 97.94 224 MET A N 1
ATOM 1763 C CA . MET A 1 224 ? 10.625 -24.969 -10.562 1 97.94 224 MET A CA 1
ATOM 1764 C C . MET A 1 224 ? 11.578 -23.906 -10.008 1 97.94 224 MET A C 1
ATOM 1766 O O . MET A 1 224 ? 12.711 -24.219 -9.633 1 97.94 224 MET A O 1
ATOM 1770 N N . ILE A 1 225 ? 11.156 -22.734 -10.047 1 98.62 225 ILE A N 1
ATOM 1771 C CA . ILE A 1 225 ? 11.844 -21.641 -9.359 1 98.62 225 ILE A CA 1
ATOM 1772 C C . ILE A 1 225 ? 10.961 -21.094 -8.25 1 98.62 225 ILE A C 1
ATOM 1774 O O . ILE A 1 225 ? 9.781 -20.797 -8.477 1 98.62 225 ILE A O 1
ATOM 1778 N N . CYS A 1 226 ? 11.477 -21 -7.047 1 98.5 226 CYS A N 1
ATOM 1779 C CA . CYS A 1 226 ? 10.656 -20.469 -5.961 1 98.5 226 CYS A CA 1
ATOM 1780 C C . CYS A 1 226 ? 11.523 -19.812 -4.895 1 98.5 226 CYS A C 1
ATOM 1782 O O . CYS A 1 226 ? 12.75 -19.938 -4.922 1 98.5 226 CYS A O 1
ATOM 1784 N N . GLY A 1 227 ? 10.945 -19.078 -4.078 1 97.31 227 GLY A N 1
ATOM 1785 C CA . GLY A 1 227 ? 11.523 -18.359 -2.953 1 97.31 227 GLY A CA 1
ATOM 1786 C C . GLY A 1 227 ? 10.531 -17.469 -2.236 1 97.31 227 GLY A C 1
ATOM 1787 O O . GLY A 1 227 ? 9.32 -17.594 -2.426 1 97.31 227 GLY A O 1
ATOM 1788 N N . GLY A 1 228 ? 10.984 -16.672 -1.405 1 96.06 228 GLY A N 1
ATOM 1789 C CA . GLY A 1 228 ? 10.211 -15.766 -0.566 1 96.06 228 GLY A CA 1
ATOM 1790 C C . GLY A 1 228 ? 11.031 -15.148 0.549 1 96.06 228 GLY A C 1
ATOM 1791 O O . GLY A 1 228 ? 11.914 -14.328 0.294 1 96.06 228 GLY A O 1
ATOM 1792 N N . ASP A 1 229 ? 10.648 -15.594 1.791 1 93.75 229 ASP A N 1
ATOM 1793 C CA . ASP A 1 229 ? 11.547 -15.227 2.885 1 93.75 229 ASP A CA 1
ATOM 1794 C C . ASP A 1 229 ? 12.891 -15.945 2.76 1 93.75 229 ASP A C 1
ATOM 1796 O O . ASP A 1 229 ? 13.906 -15.461 3.252 1 93.75 229 ASP A O 1
ATOM 1800 N N . VAL A 1 230 ? 12.82 -17.094 2.105 1 94.81 230 VAL A N 1
ATOM 1801 C CA . VAL A 1 230 ? 14.039 -17.812 1.756 1 94.81 230 VAL A CA 1
ATOM 1802 C C . VAL A 1 230 ? 14.547 -17.359 0.391 1 94.81 230 VAL A C 1
ATOM 1804 O O . VAL A 1 230 ? 13.789 -16.766 -0.391 1 94.81 230 VAL A O 1
ATOM 1807 N N . ASP A 1 231 ? 15.742 -17.672 0.111 1 95.44 231 ASP A N 1
ATOM 1808 C CA . ASP A 1 231 ? 16.328 -17.234 -1.151 1 95.44 231 ASP A CA 1
ATOM 1809 C C . ASP A 1 231 ? 15.711 -17.984 -2.332 1 95.44 231 ASP A C 1
ATOM 1811 O O . ASP A 1 231 ? 15.148 -19.062 -2.164 1 95.44 231 ASP A O 1
ATOM 1815 N N . LEU A 1 232 ? 15.922 -17.406 -3.488 1 97.19 232 LEU A N 1
ATOM 1816 C CA . LEU A 1 232 ? 15.414 -18.016 -4.715 1 97.19 232 LEU A CA 1
ATOM 1817 C C . LEU A 1 232 ? 16.297 -19.172 -5.16 1 97.19 232 LEU A C 1
ATOM 1819 O O . LEU A 1 232 ? 17.531 -19.094 -5.059 1 97.19 232 LEU A O 1
ATOM 1823 N N . ALA A 1 233 ? 15.633 -20.172 -5.707 1 98.19 233 ALA A N 1
ATOM 1824 C CA . ALA A 1 233 ? 16.391 -21.328 -6.16 1 98.19 233 ALA A CA 1
ATOM 1825 C C . ALA A 1 233 ? 15.68 -22.047 -7.301 1 98.19 233 ALA A C 1
ATOM 1827 O O . ALA A 1 233 ? 14.461 -21.953 -7.438 1 98.19 233 ALA A O 1
ATOM 1828 N N . ILE A 1 234 ? 16.484 -22.75 -8.031 1 98.25 234 ILE A N 1
ATOM 1829 C CA . ILE A 1 234 ? 16 -23.656 -9.078 1 98.25 234 ILE A CA 1
ATOM 1830 C C . ILE A 1 234 ? 15.938 -25.078 -8.547 1 98.25 234 ILE A C 1
ATOM 1832 O O . ILE A 1 234 ? 16.844 -25.531 -7.848 1 98.25 234 ILE A O 1
ATOM 1836 N N . TRP A 1 235 ? 14.891 -25.734 -8.859 1 98.44 235 TRP A N 1
ATOM 1837 C CA . TRP A 1 235 ? 14.695 -27.125 -8.453 1 98.44 235 TRP A CA 1
ATOM 1838 C C . TRP A 1 235 ? 14.383 -28.016 -9.648 1 98.44 235 TRP A C 1
ATOM 1840 O O . TRP A 1 235 ? 13.641 -27.609 -10.547 1 98.44 235 TRP A O 1
ATOM 1850 N N . HIS A 1 236 ? 14.836 -29.219 -9.641 1 97.75 236 HIS A N 1
ATOM 1851 C CA . HIS A 1 236 ? 14.438 -30.25 -10.594 1 97.75 236 HIS A CA 1
ATOM 1852 C C . HIS A 1 236 ? 13.156 -30.953 -10.148 1 97.75 236 HIS A C 1
ATOM 1854 O O . HIS A 1 236 ? 13.117 -31.562 -9.078 1 97.75 236 HIS A O 1
ATOM 1860 N N . LEU A 1 237 ? 12.227 -30.938 -10.961 1 97.06 237 LEU A N 1
ATOM 1861 C CA . LEU A 1 237 ? 10.938 -31.469 -10.539 1 97.06 237 LEU A CA 1
ATOM 1862 C C . LEU A 1 237 ? 10.875 -32.969 -10.758 1 97.06 237 LEU A C 1
ATOM 1864 O O . LEU A 1 237 ? 10.062 -33.656 -10.133 1 97.06 237 LEU A O 1
ATOM 1868 N N . SER A 1 238 ? 11.664 -33.531 -11.633 1 95.62 238 SER A N 1
ATOM 1869 C CA . SER A 1 238 ? 11.688 -34.969 -11.836 1 95.62 238 SER A CA 1
ATOM 1870 C C . SER A 1 238 ? 12.25 -35.719 -10.617 1 95.62 238 SER A C 1
ATOM 1872 O O . SER A 1 238 ? 11.734 -36.75 -10.211 1 95.62 238 SER A O 1
ATOM 1874 N N . SER A 1 239 ? 13.234 -35.125 -9.977 1 95.62 239 SER A N 1
ATOM 1875 C CA . SER A 1 239 ? 13.875 -35.75 -8.805 1 95.62 239 SER A CA 1
ATOM 1876 C C . SER A 1 239 ? 13.492 -35 -7.527 1 95.62 239 SER A C 1
ATOM 1878 O O . SER A 1 239 ? 13.875 -35.406 -6.43 1 95.62 239 SER A O 1
ATOM 1880 N N . LEU A 1 240 ? 12.797 -33.938 -7.691 1 95.5 240 LEU A N 1
ATOM 1881 C CA . LEU A 1 240 ? 12.398 -33.094 -6.57 1 95.5 240 LEU A CA 1
ATOM 1882 C C . LEU A 1 240 ? 13.617 -32.688 -5.738 1 95.5 240 LEU A C 1
ATOM 1884 O O . LEU A 1 240 ? 13.602 -32.812 -4.512 1 95.5 240 LEU A O 1
ATOM 1888 N N . SER A 1 241 ? 14.625 -32.25 -6.438 1 96 241 SER A N 1
ATOM 1889 C CA . SER A 1 241 ? 15.883 -31.953 -5.77 1 96 241 SER A CA 1
ATOM 1890 C C . SER A 1 241 ? 16.328 -30.516 -6.051 1 96 241 SER A C 1
ATOM 1892 O O . SER A 1 241 ? 16.016 -29.953 -7.105 1 96 241 SER A O 1
ATOM 1894 N N . PHE A 1 242 ? 17.109 -30.094 -5.102 1 97.31 242 PHE A N 1
ATOM 1895 C CA . PHE A 1 242 ? 17.719 -28.766 -5.203 1 97.31 242 PHE A CA 1
ATOM 1896 C C . PHE A 1 242 ? 18.734 -28.734 -6.34 1 97.31 242 PHE A C 1
ATOM 1898 O O . PHE A 1 242 ? 19.578 -29.609 -6.457 1 97.31 242 PHE A O 1
ATOM 1905 N N . ALA A 1 243 ? 18.625 -27.719 -7.242 1 96.94 243 ALA A N 1
ATOM 1906 C CA . ALA A 1 243 ? 19.547 -27.578 -8.367 1 96.94 243 ALA A CA 1
ATOM 1907 C C . ALA A 1 243 ? 20.562 -26.469 -8.109 1 96.94 243 ALA A C 1
ATOM 1909 O O . ALA A 1 243 ? 21.766 -26.703 -8.055 1 96.94 243 ALA A O 1
ATOM 1910 N N . SER A 1 244 ? 20 -25.172 -7.992 1 96.94 244 SER A N 1
ATOM 1911 C CA . SER A 1 244 ? 20.906 -24.047 -7.824 1 96.94 244 SER A CA 1
ATOM 1912 C C . SER A 1 244 ? 20.203 -22.875 -7.16 1 96.94 244 SER A C 1
ATOM 1914 O O . SER A 1 244 ? 19.016 -22.625 -7.418 1 96.94 244 SER A O 1
ATOM 1916 N N . LYS A 1 245 ? 20.984 -22.172 -6.391 1 96.62 245 LYS A N 1
ATOM 1917 C CA . LYS A 1 245 ? 20.516 -20.906 -5.812 1 96.62 245 LYS A CA 1
ATOM 1918 C C . LYS A 1 245 ? 20.672 -19.75 -6.801 1 96.62 245 LYS A C 1
ATOM 1920 O O . LYS A 1 245 ? 21.641 -19.719 -7.562 1 96.62 245 LYS A O 1
ATOM 1925 N N . LEU A 1 246 ? 19.719 -18.875 -6.852 1 96.38 246 LEU A N 1
ATOM 1926 C CA . LEU A 1 246 ? 19.906 -17.641 -7.617 1 96.38 246 LEU A CA 1
ATOM 1927 C C . LEU A 1 246 ? 20.781 -16.656 -6.859 1 96.38 246 LEU A C 1
ATOM 1929 O O . LEU A 1 246 ? 20.406 -16.188 -5.777 1 96.38 246 LEU A O 1
ATOM 1933 N N . GLU A 1 247 ? 21.844 -16.312 -7.398 1 88.06 247 GLU A N 1
ATOM 1934 C CA . GLU A 1 247 ? 22.875 -15.523 -6.734 1 88.06 247 GLU A CA 1
ATOM 1935 C C . GLU A 1 247 ? 22.578 -14.031 -6.867 1 88.06 247 GLU A C 1
ATOM 1937 O O . GLU A 1 247 ? 22.656 -13.469 -7.961 1 88.06 247 GLU A O 1
ATOM 1942 N N . GLY A 1 248 ? 21.984 -13.484 -5.988 1 81.81 248 GLY A N 1
ATOM 1943 C CA . GLY A 1 248 ? 21.781 -12.047 -6.047 1 81.81 248 GLY A CA 1
ATOM 1944 C C . GLY A 1 248 ? 22.266 -11.32 -4.805 1 81.81 248 GLY A C 1
ATOM 1945 O O . GLY A 1 248 ? 22.5 -11.945 -3.768 1 81.81 248 GLY A O 1
ATOM 1946 N N . ASN A 1 249 ? 22.719 -10.078 -5.004 1 78.12 249 ASN A N 1
ATOM 1947 C CA . ASN A 1 249 ? 23.016 -9.203 -3.873 1 78.12 249 ASN A CA 1
ATOM 1948 C C . ASN A 1 249 ? 21.75 -8.531 -3.332 1 78.12 249 ASN A C 1
ATOM 1950 O O . ASN A 1 249 ? 21.391 -7.438 -3.766 1 78.12 249 ASN A O 1
ATOM 1954 N N . TRP A 1 250 ? 21.188 -9.273 -2.471 1 76.75 250 TRP A N 1
ATOM 1955 C CA . TRP A 1 250 ? 19.938 -8.781 -1.93 1 76.75 250 TRP A CA 1
ATOM 1956 C C . TRP A 1 250 ? 20.156 -8.094 -0.585 1 76.75 250 TRP A C 1
ATOM 1958 O O . TRP A 1 250 ? 21.031 -8.477 0.18 1 76.75 250 TRP A O 1
ATOM 1968 N N . PRO A 1 251 ? 19.281 -7.094 -0.361 1 72.19 251 PRO A N 1
ATOM 1969 C CA . PRO A 1 251 ? 19.266 -6.648 1.034 1 72.19 251 PRO A CA 1
ATOM 1970 C C . PRO A 1 251 ? 18.906 -7.766 2.008 1 72.19 251 PRO A C 1
ATOM 1972 O O . PRO A 1 251 ? 18.203 -8.703 1.639 1 72.19 251 PRO A O 1
ATOM 1975 N N . SER A 1 252 ? 19.469 -7.812 3.17 1 67.81 252 SER A N 1
ATOM 1976 C CA . SER A 1 252 ? 19.328 -8.875 4.16 1 67.81 252 SER A CA 1
ATOM 1977 C C . SER A 1 252 ? 17.859 -9.18 4.441 1 67.81 252 SER A C 1
ATOM 1979 O O . SER A 1 252 ? 17.5 -10.32 4.727 1 67.81 252 SER A O 1
ATOM 1981 N N . LEU A 1 253 ? 16.984 -8.266 4.395 1 74.38 253 LEU A N 1
ATOM 1982 C CA . LEU A 1 253 ? 15.609 -8.539 4.793 1 74.38 253 LEU A CA 1
ATOM 1983 C C . LEU A 1 253 ? 14.68 -8.484 3.592 1 74.38 253 LEU A C 1
ATOM 1985 O O . LEU A 1 253 ? 13.469 -8.281 3.75 1 74.38 253 LEU A O 1
ATOM 1989 N N . MET A 1 254 ? 15.266 -9.047 2.537 1 83.56 254 MET A N 1
ATOM 1990 C CA . MET A 1 254 ? 14.484 -8.977 1.304 1 83.56 254 MET A CA 1
ATOM 1991 C C . MET A 1 254 ? 13.523 -10.148 1.198 1 83.56 254 MET A C 1
ATOM 1993 O O . MET A 1 254 ? 13.914 -11.297 1.414 1 83.56 254 MET A O 1
ATOM 1997 N N . ARG A 1 255 ? 12.266 -9.938 0.984 1 91.69 255 ARG A N 1
ATOM 1998 C CA . ARG A 1 255 ? 11.273 -10.945 0.639 1 91.69 255 ARG A CA 1
ATOM 1999 C C . ARG A 1 255 ? 11.039 -10.992 -0.868 1 91.69 255 ARG A C 1
ATOM 2001 O O . ARG A 1 255 ? 10.727 -9.977 -1.486 1 91.69 255 ARG A O 1
ATOM 2008 N N . HIS A 1 256 ? 11.258 -12.141 -1.488 1 95.94 256 HIS A N 1
ATOM 2009 C CA . HIS A 1 256 ? 10.961 -12.336 -2.904 1 95.94 256 HIS A CA 1
ATOM 2010 C C . HIS A 1 256 ? 9.469 -12.578 -3.129 1 95.94 256 HIS A C 1
ATOM 2012 O O . HIS A 1 256 ? 8.875 -13.445 -2.482 1 95.94 256 HIS A O 1
ATOM 2018 N N . LEU A 1 257 ? 8.914 -11.82 -4.023 1 96.94 257 LEU A N 1
ATOM 2019 C CA . LEU A 1 257 ? 7.461 -11.836 -4.117 1 96.94 257 LEU A CA 1
ATOM 2020 C C . LEU A 1 257 ? 7.008 -12.438 -5.441 1 96.94 257 LEU A C 1
ATOM 2022 O O . LEU A 1 257 ? 5.863 -12.883 -5.57 1 96.94 257 LEU A O 1
ATOM 2026 N N . THR A 1 258 ? 7.855 -12.406 -6.48 1 98.06 258 THR A N 1
ATOM 2027 C CA . THR A 1 258 ? 7.461 -12.914 -7.789 1 98.06 258 THR A CA 1
ATOM 2028 C C . THR A 1 258 ? 8.68 -13.398 -8.57 1 98.06 258 THR A C 1
ATOM 2030 O O . THR A 1 258 ? 9.773 -12.867 -8.414 1 98.06 258 THR A O 1
ATOM 2033 N N . VAL A 1 259 ? 8.453 -14.391 -9.344 1 98.06 259 VAL A N 1
ATOM 2034 C CA . VAL A 1 259 ? 9.453 -14.93 -10.266 1 98.06 259 VAL A CA 1
ATOM 2035 C C . VAL A 1 259 ? 8.766 -15.383 -11.555 1 98.06 259 VAL A C 1
ATOM 2037 O O . VAL A 1 259 ? 7.602 -15.781 -11.539 1 98.06 259 VAL A O 1
ATOM 2040 N N . LYS A 1 260 ? 9.492 -15.258 -12.609 1 96.56 260 LYS A N 1
ATOM 2041 C CA . LYS A 1 260 ? 8.953 -15.648 -13.914 1 96.56 260 LYS A CA 1
ATOM 2042 C C . LYS A 1 260 ? 10.047 -16.203 -14.812 1 96.56 260 LYS A C 1
ATOM 2044 O O . LYS A 1 260 ? 11.078 -15.555 -15.023 1 96.56 260 LYS A O 1
ATOM 2049 N N . MET A 1 261 ? 9.812 -17.391 -15.242 1 94.44 261 MET A N 1
ATOM 2050 C CA . MET A 1 261 ? 10.68 -17.922 -16.281 1 94.44 261 MET A CA 1
ATOM 2051 C C . MET A 1 261 ? 10.344 -17.312 -17.641 1 94.44 261 MET A C 1
ATOM 2053 O O . MET A 1 261 ? 9.188 -17.359 -18.078 1 94.44 261 MET A O 1
ATOM 2057 N N . ASP A 1 262 ? 11.273 -16.734 -18.25 1 88.44 262 ASP A N 1
ATOM 2058 C CA . ASP A 1 262 ? 11.086 -16 -19.484 1 88.44 262 ASP A CA 1
ATOM 2059 C C . ASP A 1 262 ? 12.188 -16.328 -20.5 1 88.44 262 ASP A C 1
ATOM 2061 O O . ASP A 1 262 ? 13.203 -15.633 -20.562 1 88.44 262 ASP A O 1
ATOM 2065 N N . GLY A 1 263 ? 11.906 -17.219 -21.391 1 85.5 263 GLY A N 1
ATOM 2066 C CA . GLY A 1 263 ? 12.914 -17.625 -22.359 1 85.5 263 GLY A CA 1
ATOM 2067 C C . GLY A 1 263 ? 14.188 -18.141 -21.719 1 85.5 263 GLY A C 1
ATOM 2068 O O . GLY A 1 263 ? 14.164 -19.125 -20.984 1 85.5 263 GLY A O 1
ATOM 2069 N N . GLU A 1 264 ? 15.234 -17.312 -21.953 1 88 264 GLU A N 1
ATOM 2070 C CA . GLU A 1 264 ? 16.531 -17.734 -21.453 1 88 264 GLU A CA 1
ATOM 2071 C C . GLU A 1 264 ? 16.859 -17.078 -20.109 1 88 264 GLU A C 1
ATOM 2073 O O . GLU A 1 264 ? 17.969 -17.234 -19.594 1 88 264 GLU A O 1
ATOM 2078 N N . ARG A 1 265 ? 15.898 -16.5 -19.625 1 93.25 265 ARG A N 1
ATOM 2079 C CA . ARG A 1 265 ? 16.172 -15.773 -18.391 1 93.25 265 ARG A CA 1
ATOM 2080 C C . ARG A 1 265 ? 15.102 -16.062 -17.344 1 93.25 265 ARG A C 1
ATOM 2082 O O . ARG A 1 265 ? 13.992 -16.469 -17.672 1 93.25 265 ARG A O 1
ATOM 2089 N N . ILE A 1 266 ? 15.5 -15.883 -16.156 1 96.25 266 ILE A N 1
ATOM 2090 C CA . ILE A 1 266 ? 14.602 -15.867 -15 1 96.25 266 ILE A CA 1
ATOM 2091 C C . ILE A 1 266 ? 14.469 -14.438 -14.469 1 96.25 266 ILE A C 1
ATOM 2093 O O . ILE A 1 266 ? 15.469 -13.766 -14.219 1 96.25 266 ILE A O 1
ATOM 2097 N N . LEU A 1 267 ? 13.305 -13.992 -14.398 1 96.56 267 LEU A N 1
ATOM 2098 C CA . LEU A 1 267 ? 13.031 -12.672 -13.836 1 96.56 267 LEU A CA 1
ATOM 2099 C C . LEU A 1 267 ? 12.523 -12.789 -12.398 1 96.56 267 LEU A C 1
ATOM 2101 O O . LEU A 1 267 ? 11.734 -13.68 -12.086 1 96.56 267 LEU A O 1
ATOM 2105 N N . ALA A 1 268 ? 13.016 -11.93 -11.539 1 96.81 268 ALA A N 1
ATOM 2106 C CA . ALA A 1 268 ? 12.609 -11.992 -10.133 1 96.81 268 ALA A CA 1
ATOM 2107 C C . ALA A 1 268 ? 12.383 -10.586 -9.57 1 96.81 268 ALA A C 1
ATOM 2109 O O . ALA A 1 268 ? 13.109 -9.648 -9.914 1 96.81 268 ALA A O 1
ATOM 2110 N N . GLY A 1 269 ? 11.352 -10.438 -8.805 1 96.06 269 GLY A N 1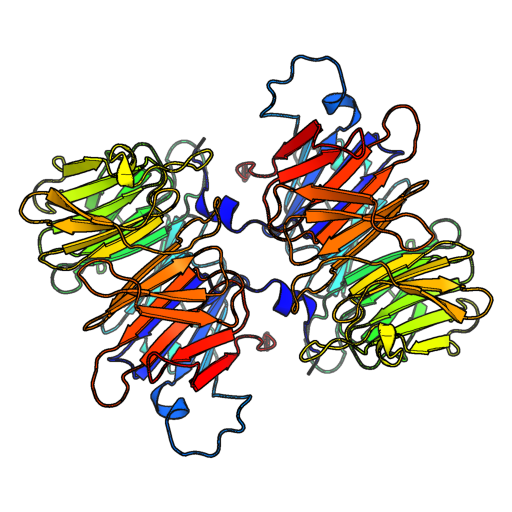
ATOM 2111 C CA . GLY A 1 269 ? 11.031 -9.219 -8.094 1 96.06 269 GLY A CA 1
ATOM 2112 C C . GLY A 1 269 ? 10.68 -9.453 -6.633 1 96.06 269 GLY A C 1
ATOM 2113 O O . GLY A 1 269 ? 10.367 -10.578 -6.238 1 96.06 269 GLY A O 1
ATOM 2114 N N . GLY A 1 270 ? 10.664 -8.398 -5.84 1 94.88 270 GLY A N 1
ATOM 2115 C CA . GLY A 1 270 ? 10.383 -8.438 -4.414 1 94.88 270 GLY A CA 1
ATOM 2116 C C . GLY A 1 270 ? 10.305 -7.059 -3.781 1 94.88 270 GLY A C 1
ATOM 2117 O O . GLY A 1 270 ? 9.867 -6.102 -4.422 1 94.88 270 GLY A O 1
ATOM 2118 N N . ILE A 1 271 ? 10.672 -7.117 -2.441 1 91.12 271 ILE A N 1
ATOM 2119 C CA . ILE A 1 271 ? 10.625 -5.852 -1.718 1 91.12 271 ILE A CA 1
ATOM 2120 C C . ILE A 1 271 ? 11.836 -5 -2.084 1 91.12 271 ILE A C 1
ATOM 2122 O O . ILE A 1 271 ? 12.664 -4.688 -1.228 1 91.12 271 ILE A O 1
ATOM 2126 N N . SER A 1 272 ? 11.93 -4.672 -3.301 1 88.69 272 SER A N 1
ATOM 2127 C CA . SER A 1 272 ? 12.93 -3.785 -3.889 1 88.69 272 SER A CA 1
ATOM 2128 C C . SER A 1 272 ? 12.445 -3.205 -5.211 1 88.69 272 SER A C 1
ATOM 2130 O O . SER A 1 272 ? 11.531 -3.746 -5.836 1 88.69 272 SER A O 1
ATOM 2132 N N . CYS A 1 273 ? 13.117 -2.164 -5.605 1 90.69 273 CYS A N 1
ATOM 2133 C CA . CYS A 1 273 ? 12.688 -1.513 -6.836 1 90.69 273 CYS A CA 1
ATOM 2134 C C . CYS A 1 273 ? 13.383 -2.121 -8.047 1 90.69 273 CYS A C 1
ATOM 2136 O O . CYS A 1 273 ? 13.266 -1.607 -9.164 1 90.69 273 CYS A O 1
ATOM 2138 N N . TYR A 1 274 ? 14.109 -3.238 -7.867 1 92.88 274 TYR A N 1
ATOM 2139 C CA . TYR A 1 274 ? 14.906 -3.779 -8.961 1 92.88 274 TYR A CA 1
ATOM 2140 C C . TYR A 1 274 ? 14.289 -5.055 -9.516 1 92.88 274 TYR A C 1
ATOM 2142 O O . TYR A 1 274 ? 13.93 -5.957 -8.758 1 92.88 274 TYR A O 1
ATOM 2150 N N . LEU A 1 275 ? 14.203 -5.074 -10.781 1 95.81 275 LEU A N 1
ATOM 2151 C CA . LEU A 1 275 ? 13.914 -6.316 -11.492 1 95.81 275 LEU A CA 1
ATOM 2152 C C . LEU A 1 275 ? 15.203 -7.062 -11.82 1 95.81 275 LEU A C 1
ATOM 2154 O O . LEU A 1 275 ? 15.984 -6.621 -12.664 1 95.81 275 LEU A O 1
ATOM 2158 N N . ASN A 1 276 ? 15.359 -8.195 -11.211 1 95.81 276 ASN A N 1
ATOM 2159 C CA . ASN A 1 276 ? 16.594 -8.961 -11.359 1 95.81 276 ASN A CA 1
ATOM 2160 C C . ASN A 1 276 ? 16.453 -10.055 -12.406 1 95.81 276 ASN A C 1
ATOM 2162 O O . ASN A 1 276 ? 15.375 -10.648 -12.547 1 95.81 276 ASN A O 1
ATOM 2166 N N . GLN A 1 277 ? 17.547 -10.281 -13.062 1 95.75 277 GLN A N 1
ATOM 2167 C CA . GLN A 1 277 ? 17.562 -11.289 -14.117 1 95.75 277 GLN A CA 1
ATOM 2168 C C . GLN A 1 277 ? 18.672 -12.305 -13.891 1 95.75 277 GLN A C 1
ATOM 2170 O O . GLN A 1 277 ? 19.797 -11.938 -13.539 1 95.75 277 GLN A O 1
ATOM 2175 N N . PHE A 1 278 ? 18.312 -13.508 -14.117 1 96.81 278 PHE A N 1
ATOM 2176 C CA . PHE A 1 278 ? 19.234 -14.617 -13.938 1 96.81 278 PHE A CA 1
ATOM 2177 C C . PHE A 1 278 ? 19.172 -15.57 -15.117 1 96.81 278 PHE A C 1
ATOM 2179 O O . PHE A 1 278 ? 18.203 -15.586 -15.867 1 96.81 278 PHE A O 1
ATOM 2186 N N . ASP A 1 279 ? 20.219 -16.312 -15.266 1 95.75 279 ASP A N 1
ATOM 2187 C CA . ASP A 1 279 ? 20.141 -17.438 -16.203 1 95.75 279 ASP A CA 1
ATOM 2188 C C . ASP A 1 279 ? 19.766 -18.734 -15.484 1 95.75 279 ASP A C 1
ATOM 2190 O O . ASP A 1 279 ? 19.547 -18.734 -14.266 1 95.75 279 ASP A O 1
ATOM 2194 N N . TYR A 1 280 ? 19.703 -19.797 -16.156 1 95.69 280 TYR A N 1
ATOM 2195 C CA . TYR A 1 280 ? 19.188 -21.047 -15.602 1 95.69 280 TYR A CA 1
ATOM 2196 C C . TYR A 1 280 ? 20.297 -21.812 -14.891 1 95.69 280 TYR A C 1
ATOM 2198 O O . TYR A 1 280 ? 20.078 -22.938 -14.438 1 95.69 280 TYR A O 1
ATOM 2206 N N . SER A 1 281 ? 21.438 -21.266 -14.789 1 95.31 281 SER A N 1
ATOM 2207 C CA . SER A 1 281 ? 22.469 -21.797 -13.891 1 95.31 281 SER A CA 1
ATOM 2208 C C . SER A 1 281 ? 22.406 -21.125 -12.523 1 95.31 281 SER A C 1
ATOM 2210 O O . SER A 1 281 ? 23.078 -21.547 -11.586 1 95.31 281 SER A O 1
ATOM 2212 N N . GLY A 1 282 ? 21.594 -20.109 -12.477 1 96.06 282 GLY A N 1
ATOM 2213 C CA . GLY A 1 282 ? 21.453 -19.375 -11.234 1 96.06 282 GLY A CA 1
ATOM 2214 C C . GLY A 1 282 ? 22.312 -18.109 -11.188 1 96.06 282 GLY A C 1
ATOM 2215 O O . GLY A 1 282 ? 22.25 -17.359 -10.227 1 96.06 282 GLY A O 1
ATOM 2216 N N . LYS A 1 283 ? 22.969 -17.844 -12.211 1 95.94 283 LYS A N 1
ATOM 2217 C CA . LYS A 1 283 ? 23.875 -16.703 -12.25 1 95.94 283 LYS A CA 1
ATOM 2218 C C . LYS A 1 283 ? 23.125 -15.398 -12.508 1 95.94 283 LYS A C 1
ATOM 2220 O O . LYS A 1 283 ? 22.234 -15.352 -13.359 1 95.94 283 LYS A O 1
ATOM 2225 N N . PHE A 1 284 ? 23.609 -14.391 -11.805 1 95.69 284 PHE A N 1
ATOM 2226 C CA . PHE A 1 284 ? 23.047 -13.055 -11.969 1 95.69 284 PHE A CA 1
ATOM 2227 C C . PHE A 1 284 ? 23.484 -12.445 -13.297 1 95.69 284 PHE A C 1
ATOM 2229 O O . PHE A 1 284 ? 24.656 -12.5 -13.648 1 95.69 284 PHE A O 1
ATOM 2236 N N . LYS A 1 285 ? 22.578 -11.844 -14 1 93.88 285 LYS A N 1
ATOM 2237 C CA . LYS A 1 285 ? 22.875 -11.211 -15.273 1 93.88 285 LYS A CA 1
ATOM 2238 C C . LYS A 1 285 ? 22.828 -9.695 -15.164 1 93.88 285 LYS A C 1
ATOM 2240 O O . LYS A 1 285 ? 23.828 -9.016 -15.438 1 93.88 285 LYS A O 1
ATOM 2245 N N . THR A 1 286 ? 21.656 -9.227 -14.773 1 93.06 286 THR A N 1
ATOM 2246 C CA . THR A 1 286 ? 21.484 -7.781 -14.664 1 93.06 286 THR A CA 1
ATOM 2247 C C . THR A 1 286 ? 20.281 -7.434 -13.797 1 93.06 286 THR A C 1
ATOM 2249 O O . THR A 1 286 ? 19.5 -8.312 -13.438 1 93.06 286 THR A O 1
ATOM 2252 N N . SER A 1 287 ? 20.25 -6.234 -13.336 1 93.44 287 SER A N 1
ATOM 2253 C CA . SER A 1 287 ? 19.109 -5.672 -12.609 1 93.44 287 SER A CA 1
ATOM 2254 C C . SER A 1 287 ? 18.672 -4.34 -13.211 1 93.44 287 SER A C 1
ATOM 2256 O O . SER A 1 287 ? 19.516 -3.547 -13.656 1 93.44 287 SER A O 1
ATOM 2258 N N . ILE A 1 288 ? 17.406 -4.18 -13.281 1 94.5 288 ILE A N 1
ATOM 2259 C CA . ILE A 1 288 ? 16.859 -2.934 -13.805 1 94.5 288 ILE A CA 1
ATOM 2260 C C . ILE A 1 288 ? 16.047 -2.236 -12.719 1 94.5 288 ILE A C 1
ATOM 2262 O O . ILE A 1 288 ? 15.164 -2.848 -12.102 1 94.5 288 ILE A O 1
ATOM 2266 N N . LYS A 1 289 ? 16.359 -1.018 -12.469 1 92.88 289 LYS A N 1
ATOM 2267 C CA . LYS A 1 289 ? 15.539 -0.237 -11.539 1 92.88 289 LYS A CA 1
ATOM 2268 C C . LYS A 1 289 ? 14.172 0.073 -12.133 1 92.88 289 LYS A C 1
ATOM 2270 O O . LYS A 1 289 ? 14.078 0.623 -13.234 1 92.88 289 LYS A O 1
ATOM 2275 N N . THR A 1 290 ? 13.141 -0.246 -11.422 1 95 290 THR A N 1
ATOM 2276 C CA . THR A 1 290 ? 11.789 -0.042 -11.914 1 95 290 THR A CA 1
ATOM 2277 C C . THR A 1 290 ? 11.117 1.121 -11.188 1 95 290 THR A C 1
ATOM 2279 O O . THR A 1 290 ? 11.711 1.73 -10.297 1 95 290 THR A O 1
ATOM 2282 N N . SER A 1 291 ? 9.883 1.387 -11.617 1 92.06 291 SER A N 1
ATOM 2283 C CA . SER A 1 291 ? 9.102 2.439 -10.984 1 92.06 291 SER A CA 1
ATOM 2284 C C . SER A 1 291 ? 8.5 1.966 -9.664 1 92.06 291 SER A C 1
ATOM 2286 O O . SER A 1 291 ? 8.102 2.781 -8.828 1 92.06 291 SER A O 1
ATOM 2288 N N . ALA A 1 292 ? 8.391 0.709 -9.492 1 93.81 292 ALA A N 1
ATOM 2289 C CA . ALA A 1 292 ? 7.773 0.154 -8.297 1 93.81 292 ALA A CA 1
ATOM 2290 C C . ALA A 1 292 ? 8.773 0.073 -7.148 1 93.81 292 ALA A C 1
ATOM 2292 O O . ALA A 1 292 ? 9.93 -0.303 -7.352 1 93.81 292 ALA A O 1
ATOM 2293 N N . GLU A 1 293 ? 8.367 0.438 -5.961 1 90.19 293 GLU A N 1
ATOM 2294 C CA . GLU A 1 293 ? 9.211 0.288 -4.785 1 90.19 293 GLU A CA 1
ATOM 2295 C C . GLU A 1 293 ? 9.344 -1.178 -4.383 1 90.19 293 GLU A C 1
ATOM 2297 O O . GLU A 1 293 ? 10.305 -1.558 -3.701 1 90.19 293 GLU A O 1
ATOM 2302 N N . ALA A 1 294 ? 8.375 -1.883 -4.746 1 93.31 294 ALA A N 1
ATOM 2303 C CA . ALA A 1 294 ? 8.336 -3.338 -4.625 1 93.31 294 ALA A CA 1
ATOM 2304 C C . ALA A 1 294 ? 7.625 -3.969 -5.82 1 93.31 294 ALA A C 1
ATOM 2306 O O . ALA A 1 294 ? 6.617 -3.441 -6.301 1 93.31 294 ALA A O 1
ATOM 2307 N N . ILE A 1 295 ? 8.148 -5.062 -6.238 1 96.81 295 ILE A N 1
ATOM 2308 C CA . ILE A 1 295 ? 7.582 -5.703 -7.418 1 96.81 295 ILE A CA 1
ATOM 2309 C C . ILE A 1 295 ? 6.742 -6.906 -7 1 96.81 295 ILE A C 1
ATOM 2311 O O . ILE A 1 295 ? 7.262 -7.867 -6.426 1 96.81 295 ILE A O 1
ATOM 2315 N N . TYR A 1 296 ? 5.465 -6.855 -7.379 1 98 296 TYR A N 1
ATOM 2316 C CA . TYR A 1 296 ? 4.539 -7.902 -6.969 1 98 296 TYR A CA 1
ATOM 2317 C C . TYR A 1 296 ? 4.25 -8.859 -8.117 1 98 296 TYR A C 1
ATOM 2319 O O . TYR A 1 296 ? 3.875 -10.016 -7.895 1 98 296 TYR A O 1
ATOM 2327 N N . SER A 1 297 ? 4.355 -8.312 -9.328 1 98.12 297 SER A N 1
ATOM 2328 C CA . SER A 1 297 ? 3.887 -9.094 -10.469 1 98.12 297 SER A CA 1
ATOM 2329 C C . SER A 1 297 ? 4.773 -8.883 -11.688 1 98.12 297 SER A C 1
ATOM 2331 O O . SER A 1 297 ? 5.191 -7.754 -11.969 1 98.12 297 SER A O 1
ATOM 2333 N N . ILE A 1 298 ? 5.062 -9.969 -12.336 1 97.25 298 ILE A N 1
ATOM 2334 C CA . ILE A 1 298 ? 5.77 -9.969 -13.609 1 97.25 298 ILE A CA 1
ATOM 2335 C C . ILE A 1 298 ? 4.977 -10.773 -14.633 1 97.25 298 ILE A C 1
ATOM 2337 O O . ILE A 1 298 ? 4.492 -11.867 -14.336 1 97.25 298 ILE A O 1
ATOM 2341 N N . GLU A 1 299 ? 4.777 -10.164 -15.766 1 94.88 299 GLU A N 1
ATOM 2342 C CA . GLU A 1 299 ? 4.16 -10.875 -16.875 1 94.88 299 GLU A CA 1
ATOM 2343 C C . GLU A 1 299 ? 5.039 -10.812 -18.125 1 94.88 299 GLU A C 1
ATOM 2345 O O . GLU A 1 299 ? 5.797 -9.859 -18.312 1 94.88 299 GLU A O 1
ATOM 2350 N N . SER A 1 300 ? 4.988 -11.867 -18.812 1 89.62 300 SER A N 1
ATOM 2351 C CA . SER A 1 300 ? 5.754 -11.922 -20.062 1 89.62 300 SER A CA 1
ATOM 2352 C C . SER A 1 300 ? 5.004 -12.695 -21.141 1 89.62 300 SER A C 1
ATOM 2354 O O . SER A 1 300 ? 4.352 -13.703 -20.844 1 89.62 300 SER A O 1
ATOM 2356 N N . ASN A 1 301 ? 5.008 -12.094 -22.312 1 81.75 301 ASN A N 1
ATOM 2357 C CA . ASN A 1 301 ? 4.453 -12.797 -23.469 1 81.75 301 ASN A CA 1
ATOM 2358 C C . ASN A 1 301 ? 5.516 -13.047 -24.531 1 81.75 301 ASN A C 1
ATOM 2360 O O . ASN A 1 301 ? 6.355 -12.18 -24.797 1 81.75 301 ASN A O 1
ATOM 2364 N N . GLU A 1 302 ? 5.762 -14.219 -24.906 1 70.56 302 GLU A N 1
ATOM 2365 C CA . GLU A 1 302 ? 6.816 -14.578 -25.859 1 70.56 302 GLU A CA 1
ATOM 2366 C C . GLU A 1 302 ? 6.285 -14.609 -27.281 1 70.56 302 GLU A C 1
ATOM 2368 O O . GLU A 1 302 ? 6.988 -15.031 -28.203 1 70.56 302 GLU A O 1
ATOM 2373 N N . ILE A 1 303 ? 5.105 -14.094 -27.391 1 66 303 ILE A N 1
ATOM 2374 C CA . ILE A 1 303 ? 4.59 -14.172 -28.75 1 66 303 ILE A CA 1
ATOM 2375 C C . ILE A 1 303 ? 5.223 -13.078 -29.609 1 66 303 ILE A C 1
ATOM 2377 O O . ILE A 1 303 ? 5.207 -11.906 -29.234 1 66 303 ILE A O 1
ATOM 2381 N N . GLU A 1 304 ? 5.766 -13.43 -30.578 1 64.75 304 GLU A N 1
ATOM 2382 C CA . GLU A 1 304 ? 6.715 -12.773 -31.469 1 64.75 304 GLU A CA 1
ATOM 2383 C C . GLU A 1 304 ? 6.316 -11.328 -31.734 1 64.75 304 GLU A C 1
ATOM 2385 O O . GLU A 1 304 ? 7.105 -10.406 -31.5 1 64.75 304 GLU A O 1
ATOM 2390 N N . LYS A 1 305 ? 5.156 -10.961 -32.219 1 66.38 305 LYS A N 1
ATOM 2391 C CA . LYS A 1 305 ? 4.945 -9.602 -32.719 1 66.38 305 LYS A CA 1
ATOM 2392 C C . LYS A 1 305 ? 4.73 -8.633 -31.547 1 66.38 305 LYS A C 1
ATOM 2394 O O . LYS A 1 305 ? 5.102 -7.461 -31.625 1 66.38 305 LYS A O 1
ATOM 2399 N N . ASN A 1 306 ? 4.293 -9.133 -30.391 1 75.75 306 ASN A N 1
ATOM 2400 C CA . ASN A 1 306 ? 3.998 -8.258 -29.25 1 75.75 306 ASN A CA 1
ATOM 2401 C C . ASN A 1 306 ? 4.676 -8.742 -27.984 1 75.75 306 ASN A C 1
ATOM 2403 O O . ASN A 1 306 ? 4.105 -8.656 -26.891 1 75.75 306 ASN A O 1
ATOM 2407 N N . ALA A 1 307 ? 5.863 -9.219 -28.203 1 81.75 307 ALA A N 1
ATOM 2408 C CA . ALA A 1 307 ? 6.57 -9.75 -27.047 1 81.75 307 ALA A CA 1
ATOM 2409 C C . ALA A 1 307 ? 6.973 -8.641 -26.078 1 81.75 307 ALA A C 1
ATOM 2411 O O . ALA A 1 307 ? 7.711 -7.723 -26.453 1 81.75 307 ALA A O 1
ATOM 2412 N N . VAL A 1 308 ? 6.402 -8.641 -24.953 1 89.12 308 VAL A N 1
ATOM 2413 C CA . VAL A 1 308 ? 6.738 -7.641 -23.953 1 89.12 308 VAL A CA 1
ATOM 2414 C C . VAL A 1 308 ? 6.828 -8.297 -22.578 1 89.12 308 VAL A C 1
ATOM 2416 O O . VAL A 1 308 ? 6.188 -9.32 -22.328 1 89.12 308 VAL A O 1
ATOM 2419 N N . THR A 1 309 ? 7.684 -7.801 -21.781 1 93.44 309 THR A N 1
ATOM 2420 C CA . THR A 1 309 ? 7.711 -8.102 -20.344 1 93.44 309 THR A CA 1
ATOM 2421 C C . THR A 1 309 ? 7.227 -6.902 -19.531 1 93.44 309 THR A C 1
ATOM 2423 O O . THR A 1 309 ? 7.539 -5.758 -19.859 1 93.44 309 THR A O 1
ATOM 2426 N N . SER A 1 310 ? 6.395 -7.191 -18.594 1 95.62 310 SER A N 1
ATOM 2427 C CA . SER A 1 310 ? 5.891 -6.109 -17.75 1 95.62 310 SER A CA 1
ATOM 2428 C C . SER A 1 310 ? 6.148 -6.391 -16.281 1 95.62 310 SER A C 1
ATOM 2430 O O . SER A 1 310 ? 6.188 -7.551 -15.859 1 95.62 310 SER A O 1
ATOM 2432 N N . SER A 1 311 ? 6.379 -5.402 -15.539 1 97.19 311 SER A N 1
ATOM 2433 C CA . SER A 1 311 ? 6.535 -5.484 -14.094 1 97.19 311 SER A CA 1
ATOM 2434 C C . SER A 1 311 ? 5.691 -4.43 -13.383 1 97.19 311 SER A C 1
ATOM 2436 O O . SER A 1 311 ? 5.559 -3.305 -13.867 1 97.19 311 SER A O 1
ATOM 2438 N N . ALA A 1 312 ? 5.027 -4.805 -12.266 1 98 312 ALA A N 1
ATOM 2439 C CA . ALA A 1 312 ? 4.172 -3.906 -11.5 1 98 312 ALA A CA 1
ATOM 2440 C C . ALA A 1 312 ? 4.203 -4.25 -10.016 1 98 312 ALA A C 1
ATOM 2442 O O . ALA A 1 312 ? 4.566 -5.367 -9.633 1 98 312 ALA A O 1
ATOM 2443 N N . GLY A 1 313 ? 3.828 -3.283 -9.195 1 97.56 313 GLY A N 1
ATOM 2444 C CA . GLY A 1 313 ? 3.807 -3.463 -7.75 1 97.56 313 GLY A CA 1
ATOM 2445 C C . GLY A 1 313 ? 3.416 -2.203 -6.996 1 97.56 313 GLY A C 1
ATOM 2446 O O . GLY A 1 313 ? 2.322 -1.671 -7.195 1 97.56 313 GLY A O 1
ATOM 2447 N N . ASP A 1 314 ? 4.367 -1.792 -6.172 1 93.62 314 ASP A N 1
ATOM 2448 C CA . ASP A 1 314 ? 4.121 -0.61 -5.352 1 93.62 314 ASP A CA 1
ATOM 2449 C C . ASP A 1 314 ? 4.367 0.671 -6.145 1 93.62 314 ASP A C 1
ATOM 2451 O O . ASP A 1 314 ? 5.336 1.388 -5.895 1 93.62 314 ASP A O 1
ATOM 2455 N N . SER A 1 315 ? 3.525 0.944 -7.027 1 93.44 315 SER A N 1
ATOM 2456 C CA . SER A 1 315 ? 3.537 2.088 -7.934 1 93.44 315 SER A CA 1
ATOM 2457 C C . SER A 1 315 ? 2.279 2.127 -8.789 1 93.44 315 SER A C 1
ATOM 2459 O O . SER A 1 315 ? 1.651 1.093 -9.031 1 93.44 315 SER A O 1
ATOM 2461 N N . PRO A 1 316 ? 1.908 3.33 -9.203 1 91.94 316 PRO A N 1
ATOM 2462 C CA . PRO A 1 316 ? 0.793 3.385 -10.148 1 91.94 316 PRO A CA 1
ATOM 2463 C C . PRO A 1 316 ? 1.213 3.033 -11.57 1 91.94 316 PRO A C 1
ATOM 2465 O O . PRO A 1 316 ? 0.374 2.996 -12.477 1 91.94 316 PRO A O 1
ATOM 2468 N N . LEU A 1 317 ? 2.463 2.742 -11.758 1 93.75 317 LEU A N 1
ATOM 2469 C CA . LEU A 1 317 ? 2.977 2.506 -13.102 1 93.75 317 LEU A CA 1
ATOM 2470 C C . LEU A 1 317 ? 3.232 1.021 -13.328 1 93.75 317 LEU A C 1
ATOM 2472 O O . LEU A 1 317 ? 3.598 0.298 -12.398 1 93.75 317 LEU A O 1
ATOM 2476 N N . ILE A 1 318 ? 2.984 0.625 -14.516 1 95.81 318 ILE A N 1
ATOM 2477 C CA . ILE A 1 318 ? 3.422 -0.673 -15.016 1 95.81 318 ILE A CA 1
ATOM 2478 C C . ILE A 1 318 ? 4.562 -0.483 -16.016 1 95.81 318 ILE A C 1
ATOM 2480 O O . ILE A 1 318 ? 4.359 0.075 -17.094 1 95.81 318 ILE A O 1
ATOM 2484 N N . ASP A 1 319 ? 5.703 -0.981 -15.695 1 95.75 319 ASP A N 1
ATOM 2485 C CA . ASP A 1 319 ? 6.859 -0.821 -16.578 1 95.75 319 ASP A CA 1
ATOM 2486 C C . ASP A 1 319 ? 6.887 -1.904 -17.641 1 95.75 319 ASP A C 1
ATOM 2488 O O . ASP A 1 319 ? 6.711 -3.088 -17.344 1 95.75 319 ASP A O 1
ATOM 2492 N N . ILE A 1 320 ? 7.121 -1.486 -18.844 1 94.06 320 ILE A N 1
ATOM 2493 C CA . ILE A 1 320 ? 7.141 -2.385 -20 1 94.06 320 ILE A CA 1
ATOM 2494 C C . ILE A 1 320 ? 8.57 -2.51 -20.531 1 94.06 320 ILE A C 1
ATOM 2496 O O . ILE A 1 320 ? 9.258 -1.504 -20.719 1 94.06 320 ILE A O 1
ATOM 2500 N N . PHE A 1 321 ? 8.914 -3.723 -20.781 1 93.25 321 PHE A N 1
ATOM 2501 C CA . PHE A 1 321 ? 10.242 -4.035 -21.312 1 93.25 321 PHE A CA 1
ATOM 2502 C C . PHE A 1 321 ? 10.148 -4.727 -22.656 1 93.25 321 PHE A C 1
ATOM 2504 O O . PHE A 1 321 ? 9.625 -5.836 -22.766 1 93.25 321 PHE A O 1
ATOM 2511 N N . LEU A 1 322 ? 10.633 -4.078 -23.625 1 88.56 322 LEU A N 1
ATOM 2512 C CA . LEU A 1 322 ? 10.711 -4.711 -24.938 1 88.56 322 LEU A CA 1
ATOM 2513 C C . LEU A 1 322 ? 12 -5.52 -25.078 1 88.56 322 LEU A C 1
ATOM 2515 O O . LEU A 1 322 ? 12.062 -6.477 -25.859 1 88.56 322 LEU A O 1
ATOM 2519 N N . ASN A 1 323 ? 13 -4.965 -24.328 1 82.25 323 ASN A N 1
ATOM 2520 C CA . ASN A 1 323 ? 14.25 -5.695 -24.172 1 82.25 323 ASN A CA 1
ATOM 2521 C C . ASN A 1 323 ? 14.695 -5.75 -22.703 1 82.25 323 ASN A C 1
ATOM 2523 O O . ASN A 1 323 ? 14.102 -5.086 -21.859 1 82.25 323 ASN A O 1
ATOM 2527 N N . SER A 1 324 ? 15.57 -6.543 -22.375 1 75.12 324 SER A N 1
ATOM 2528 C CA . SER A 1 324 ? 15.883 -6.832 -20.984 1 75.12 324 SER A CA 1
ATOM 2529 C C . SER A 1 324 ? 16.781 -5.754 -20.391 1 75.12 324 SER A C 1
ATOM 2531 O O . SER A 1 324 ? 17.188 -5.852 -19.219 1 75.12 324 SER A O 1
ATOM 2533 N N . GLY A 1 325 ? 16.891 -4.707 -21 1 83.38 325 GLY A N 1
ATOM 2534 C CA . GLY A 1 325 ? 17.938 -3.826 -20.5 1 83.38 325 GLY A CA 1
ATOM 2535 C C . GLY A 1 325 ? 17.391 -2.516 -19.953 1 83.38 325 GLY A C 1
ATOM 2536 O O . GLY A 1 325 ? 18.109 -1.788 -19.266 1 83.38 325 GLY A O 1
ATOM 2537 N N . TYR A 1 326 ? 16.266 -2.15 -20.344 1 90.5 326 TYR A N 1
ATOM 2538 C CA . TYR A 1 326 ? 15.758 -0.87 -19.875 1 90.5 326 TYR A CA 1
ATOM 2539 C C . TYR A 1 326 ? 14.234 -0.83 -19.953 1 90.5 326 TYR A C 1
ATOM 2541 O O . TYR A 1 326 ? 13.625 -1.65 -20.641 1 90.5 326 TYR A O 1
ATOM 2549 N N . ILE A 1 327 ? 13.742 0.093 -19.297 1 92.25 327 ILE A N 1
ATOM 2550 C CA . ILE A 1 327 ? 12.312 0.353 -19.391 1 92.25 327 ILE A CA 1
ATOM 2551 C C . ILE A 1 327 ? 12.008 1.062 -20.703 1 92.25 327 ILE A C 1
ATOM 2553 O O . ILE A 1 327 ? 12.492 2.168 -20.953 1 92.25 327 ILE A O 1
ATOM 2557 N N . SER A 1 328 ? 11.203 0.509 -21.516 1 91.25 328 SER A N 1
ATOM 2558 C CA . SER A 1 328 ? 10.82 1.125 -22.781 1 91.25 328 SER A CA 1
ATOM 2559 C C . SER A 1 328 ? 9.781 2.217 -22.578 1 91.25 328 SER A C 1
ATOM 2561 O O . SER A 1 328 ? 9.875 3.297 -23.156 1 91.25 328 SER A O 1
ATOM 2563 N N . PHE A 1 329 ? 8.781 1.871 -21.859 1 89.62 329 PHE A N 1
ATOM 2564 C CA . PHE A 1 329 ? 7.754 2.814 -21.438 1 89.62 329 PHE A CA 1
ATOM 2565 C C . PHE A 1 329 ? 6.949 2.254 -20.266 1 89.62 329 PHE A C 1
ATOM 2567 O O . PHE A 1 329 ? 7.16 1.111 -19.859 1 89.62 329 PHE A O 1
ATOM 2574 N N . SER A 1 330 ? 6.086 3.086 -19.719 1 92.25 330 SER A N 1
ATOM 2575 C CA . SER A 1 330 ? 5.254 2.623 -18.625 1 92.25 330 SER A CA 1
ATOM 2576 C C . SER A 1 330 ? 3.789 2.992 -18.844 1 92.25 330 SER A C 1
ATOM 2578 O O . SER A 1 330 ? 3.486 4.066 -19.375 1 92.25 330 SER A O 1
ATOM 2580 N N . PHE A 1 331 ? 2.926 2.033 -18.516 1 92.12 331 PHE A N 1
ATOM 2581 C CA . PHE A 1 331 ? 1.51 2.367 -18.406 1 92.12 331 PHE A CA 1
ATOM 2582 C C . PHE A 1 331 ? 1.218 3.066 -17.094 1 92.12 331 PHE A C 1
ATOM 2584 O O . PHE A 1 331 ? 1.811 2.734 -16.062 1 92.12 331 PHE A O 1
ATOM 2591 N N . ASN A 1 332 ? 0.349 4.047 -17.109 1 89.81 332 ASN A N 1
ATOM 2592 C CA . ASN A 1 332 ? -0.022 4.801 -15.906 1 89.81 332 ASN A CA 1
ATOM 2593 C C . ASN A 1 332 ? -1.439 4.465 -15.453 1 89.81 332 ASN A C 1
ATOM 2595 O O . ASN A 1 332 ? -2.4 4.672 -16.203 1 89.81 332 ASN A O 1
ATOM 2599 N N . CYS A 1 333 ? -1.549 4.004 -14.266 1 88.44 333 CYS A N 1
ATOM 2600 C CA . CYS A 1 333 ? -2.84 3.594 -13.719 1 88.44 333 CYS A CA 1
ATOM 2601 C C . CYS A 1 333 ? -3.484 4.723 -12.93 1 88.44 333 CYS A C 1
ATOM 2603 O O . CYS A 1 333 ? -4.547 4.543 -12.328 1 88.44 333 CYS A O 1
ATOM 2605 N N . SER A 1 334 ? -2.766 5.895 -12.891 1 78.94 334 SER A N 1
ATOM 2606 C CA . SER A 1 334 ? -3.318 7.043 -12.172 1 78.94 334 SER A CA 1
ATOM 2607 C C . SER A 1 334 ? -4.465 7.68 -12.953 1 78.94 334 SER A C 1
ATOM 2609 O O . SER A 1 334 ? -4.234 8.391 -13.938 1 78.94 334 SER A O 1
ATOM 2611 N N . VAL A 1 335 ? -5.566 6.988 -13.219 1 64.62 335 VAL A N 1
ATOM 2612 C CA . VAL A 1 335 ? -6.672 7.578 -13.969 1 64.62 335 VAL A CA 1
ATOM 2613 C C . VAL A 1 335 ? -7.824 7.895 -13.016 1 64.62 335 VAL A C 1
ATOM 2615 O O . VAL A 1 335 ? -8.062 7.156 -12.055 1 64.62 335 VAL A O 1
ATOM 2618 N N . VAL A 1 336 ? -8.211 9.203 -13.008 1 54.94 336 VAL A N 1
ATOM 2619 C CA . VAL A 1 336 ? -9.328 9.672 -12.195 1 54.94 336 VAL A CA 1
ATOM 2620 C C . VAL A 1 336 ? -10.586 8.867 -12.523 1 54.94 336 VAL A C 1
ATOM 2622 O O . VAL A 1 336 ? -10.859 8.578 -13.695 1 54.94 336 VAL A O 1
ATOM 2625 N N . ASN A 1 337 ? -11.047 8.078 -11.477 1 46.03 337 ASN A N 1
ATOM 2626 C CA . ASN A 1 337 ? -12.352 7.43 -11.586 1 46.03 337 ASN A CA 1
ATOM 2627 C C . ASN A 1 337 ? -13.383 8.352 -12.25 1 46.03 337 ASN A C 1
ATOM 2629 O O . ASN A 1 337 ? -13.586 9.477 -11.797 1 46.03 337 ASN A O 1
ATOM 2633 N N . LYS A 1 338 ? -13.648 8.469 -13.477 1 38.03 338 LYS A N 1
ATOM 2634 C CA . LYS A 1 338 ? -14.945 9 -13.875 1 38.03 338 LYS A CA 1
ATOM 2635 C C . LYS A 1 338 ? -16.078 8.242 -13.195 1 38.03 338 LYS A C 1
ATOM 2637 O O . LYS A 1 338 ? -16.344 7.082 -13.508 1 38.03 338 LYS A O 1
ATOM 2642 N N . ILE A 1 339 ? -16.141 8.305 -11.82 1 30.31 339 ILE A N 1
ATOM 2643 C CA . ILE A 1 339 ? -17.391 7.742 -11.32 1 30.31 339 ILE A CA 1
ATOM 2644 C C . ILE A 1 339 ? -18.531 8.102 -12.266 1 30.31 339 ILE A C 1
ATOM 2646 O O . ILE A 1 339 ? -18.828 9.281 -12.469 1 30.31 339 ILE A O 1
ATOM 2650 N N . GLN A 1 340 ? -18.75 7.301 -13.195 1 27.45 340 GLN A N 1
ATOM 2651 C CA . GLN A 1 340 ? -20.078 7.453 -13.789 1 27.45 340 GLN A CA 1
ATOM 2652 C C . GLN A 1 340 ? -21.156 7.422 -12.719 1 27.45 340 GLN A C 1
ATOM 2654 O O . GLN A 1 340 ? -21.094 6.621 -11.789 1 27.45 340 GLN A O 1
ATOM 2659 N N . MET B 1 1 ? -6.418 -18.734 14.047 1 34.91 1 MET B N 1
ATOM 2660 C CA . MET B 1 1 ? -6.84 -17.484 13.43 1 34.91 1 MET B CA 1
ATOM 2661 C C . MET B 1 1 ? -6.328 -17.375 11.992 1 34.91 1 MET B C 1
ATOM 2663 O O . MET B 1 1 ? -5.164 -17.672 11.727 1 34.91 1 MET B O 1
ATOM 2667 N N . VAL B 1 2 ? -7.234 -17.531 11.094 1 41.12 2 VAL B N 1
ATOM 2668 C CA . VAL B 1 2 ? -6.883 -17.516 9.672 1 41.12 2 VAL B CA 1
ATOM 2669 C C . VAL B 1 2 ? -6.031 -16.281 9.375 1 41.12 2 VAL B C 1
ATOM 2671 O O . VAL B 1 2 ? -6.387 -15.164 9.766 1 41.12 2 VAL B O 1
ATOM 2674 N N . SER B 1 3 ? -4.664 -16.422 9.344 1 53.97 3 SER B N 1
ATOM 2675 C CA . SER B 1 3 ? -3.725 -15.336 9.102 1 53.97 3 SER B CA 1
ATOM 2676 C C . SER B 1 3 ? -3.875 -14.781 7.691 1 53.97 3 SER B C 1
ATOM 2678 O O . SER B 1 3 ? -3.939 -15.539 6.723 1 53.97 3 SER B O 1
ATOM 2680 N N . GLU B 1 4 ? -4.625 -13.711 7.488 1 64 4 GLU B N 1
ATOM 2681 C CA . GLU B 1 4 ? -4.676 -12.938 6.254 1 64 4 GLU B CA 1
ATOM 2682 C C . GLU B 1 4 ? -3.311 -12.336 5.922 1 64 4 GLU B C 1
ATOM 2684 O O . GLU B 1 4 ? -3.143 -11.117 5.938 1 64 4 GLU B O 1
ATOM 2689 N N . HIS B 1 5 ? -2.424 -13.297 5.508 1 78.69 5 HIS B N 1
ATOM 2690 C CA . HIS B 1 5 ? -1.015 -12.945 5.395 1 78.69 5 HIS B CA 1
ATOM 2691 C C . HIS B 1 5 ? -0.791 -11.914 4.289 1 78.69 5 HIS B C 1
ATOM 2693 O O . HIS B 1 5 ? -0.054 -10.945 4.477 1 78.69 5 HIS B O 1
ATOM 2699 N N . ARG B 1 6 ? -1.56 -12.133 3.254 1 83.31 6 ARG B N 1
ATOM 2700 C CA . ARG B 1 6 ? -1.32 -11.219 2.145 1 83.31 6 ARG B CA 1
ATOM 2701 C C . ARG B 1 6 ? -1.927 -9.852 2.424 1 83.31 6 ARG B C 1
ATOM 2703 O O . ARG B 1 6 ? -1.328 -8.82 2.1 1 83.31 6 ARG B O 1
ATOM 2710 N N . GLN B 1 7 ? -3.088 -9.859 3.035 1 83.75 7 GLN B N 1
ATOM 2711 C CA . GLN B 1 7 ? -3.691 -8.594 3.428 1 83.75 7 GLN B CA 1
ATOM 2712 C C . GLN B 1 7 ? -2.793 -7.832 4.402 1 83.75 7 GLN B C 1
ATOM 2714 O O . GLN B 1 7 ? -2.646 -6.613 4.297 1 83.75 7 GLN B O 1
ATOM 2719 N N . ASP B 1 8 ? -2.213 -8.594 5.258 1 86 8 ASP B N 1
ATOM 2720 C CA . ASP B 1 8 ? -1.308 -7.973 6.219 1 86 8 ASP B CA 1
ATOM 2721 C C . ASP B 1 8 ? -0.069 -7.414 5.523 1 86 8 ASP B C 1
ATOM 2723 O O . ASP B 1 8 ? 0.409 -6.332 5.871 1 86 8 ASP B O 1
ATOM 2727 N N . PHE B 1 9 ? 0.339 -8.148 4.598 1 86.44 9 PHE B N 1
ATOM 2728 C CA . PHE B 1 9 ? 1.515 -7.711 3.852 1 86.44 9 PHE B CA 1
ATOM 2729 C C . PHE B 1 9 ? 1.24 -6.398 3.125 1 86.44 9 PHE B C 1
ATOM 2731 O O . PHE B 1 9 ? 2.107 -5.523 3.062 1 86.44 9 PHE B O 1
ATOM 2738 N N . TYR B 1 10 ? 0.121 -6.219 2.645 1 90.38 10 TYR B N 1
ATOM 2739 C CA . TYR B 1 10 ? -0.202 -5.051 1.835 1 90.38 10 TYR B CA 1
ATOM 2740 C C . TYR B 1 10 ? -0.715 -3.908 2.705 1 90.38 10 TYR B C 1
ATOM 2742 O O . TYR B 1 10 ? -0.954 -2.803 2.213 1 90.38 10 TYR B O 1
ATOM 2750 N N . MET B 1 11 ? -0.845 -4.082 3.969 1 92 11 MET B N 1
ATOM 2751 C CA . MET B 1 11 ? -1.496 -3.115 4.848 1 92 11 MET B CA 1
ATOM 2752 C C . MET B 1 11 ? -0.634 -1.868 5.016 1 92 11 MET B C 1
ATOM 2754 O O . MET B 1 11 ? 0.59 -1.963 5.117 1 92 11 MET B O 1
ATOM 2758 N N . ARG B 1 12 ? -1.284 -0.753 5.09 1 95.19 12 ARG B N 1
ATOM 2759 C CA . ARG B 1 12 ? -0.662 0.537 5.371 1 95.19 12 ARG B CA 1
ATOM 2760 C C . ARG B 1 12 ? -1.405 1.274 6.48 1 95.19 12 ARG B C 1
ATOM 2762 O O . ARG B 1 12 ? -2.635 1.222 6.551 1 95.19 12 ARG B O 1
ATOM 2769 N N . ILE B 1 13 ? -0.673 1.913 7.254 1 97.19 13 ILE B N 1
ATOM 2770 C CA . ILE B 1 13 ? -1.236 2.85 8.219 1 97.19 13 ILE B CA 1
ATOM 2771 C C . ILE B 1 13 ? -1 4.281 7.75 1 97.19 13 ILE B C 1
ATOM 2773 O O . ILE B 1 13 ? 0.144 4.738 7.68 1 97.19 13 ILE B O 1
ATOM 2777 N N . TYR B 1 14 ? -2.057 4.965 7.516 1 97.69 14 TYR B N 1
ATOM 2778 C CA . TYR B 1 14 ? -1.944 6.266 6.863 1 97.69 14 TYR B CA 1
ATOM 2779 C C . TYR B 1 14 ? -1.66 7.363 7.883 1 97.69 14 TYR B C 1
ATOM 2781 O O . TYR B 1 14 ? -0.836 8.25 7.637 1 97.69 14 TYR B O 1
ATOM 2789 N N . ARG B 1 15 ? -2.416 7.324 8.938 1 98.25 15 ARG B N 1
ATOM 2790 C CA . ARG B 1 15 ? -2.34 8.406 9.906 1 98.25 15 ARG B CA 1
ATOM 2791 C C . ARG B 1 15 ? -2.461 7.871 11.336 1 98.25 15 ARG B C 1
ATOM 2793 O O . ARG B 1 15 ? -3.049 6.812 11.555 1 98.25 15 ARG B O 1
ATOM 2800 N N . GLN B 1 16 ? -1.899 8.625 12.164 1 97.38 16 GLN B N 1
ATOM 2801 C CA . GLN B 1 16 ? -2.025 8.391 13.602 1 97.38 16 GLN B CA 1
ATOM 2802 C C . GLN B 1 16 ? -2.486 9.648 14.32 1 97.38 16 GLN B C 1
ATOM 2804 O O . GLN B 1 16 ? -2.316 10.758 13.812 1 97.38 16 GLN B O 1
ATOM 2809 N N . LYS B 1 17 ? -3.047 9.406 15.461 1 95 17 LYS B N 1
ATOM 2810 C CA . LYS B 1 17 ? -3.391 10.531 16.312 1 95 17 LYS B CA 1
ATOM 2811 C C . LYS B 1 17 ? -3.33 10.148 17.781 1 95 17 LYS B C 1
ATOM 2813 O O . LYS B 1 17 ? -3.936 9.156 18.203 1 95 17 LYS B O 1
ATOM 2818 N N . ASP B 1 18 ? -2.516 10.82 18.453 1 89.69 18 ASP B N 1
ATOM 2819 C CA . ASP B 1 18 ? -2.486 10.695 19.906 1 89.69 18 ASP B CA 1
ATOM 2820 C C . ASP B 1 18 ? -3.625 11.477 20.547 1 89.69 18 ASP B C 1
ATOM 2822 O O . ASP B 1 18 ? -3.82 12.656 20.25 1 89.69 18 ASP B O 1
ATOM 2826 N N . ILE B 1 19 ? -4.312 10.781 21.422 1 83.75 19 ILE B N 1
ATOM 2827 C CA . ILE B 1 19 ? -5.508 11.406 21.984 1 83.75 19 ILE B CA 1
ATOM 2828 C C . ILE B 1 19 ? -5.457 11.359 23.5 1 83.75 19 ILE B C 1
ATOM 2830 O O . ILE B 1 19 ? -4.84 10.453 24.078 1 83.75 19 ILE B O 1
ATOM 2834 N N . PHE B 1 20 ? -6.156 12.352 24.188 1 79.25 20 PHE B N 1
ATOM 2835 C CA . PHE B 1 20 ? -6.336 12.477 25.625 1 79.25 20 PHE B CA 1
ATOM 2836 C C . PHE B 1 20 ? -5 12.352 26.359 1 79.25 20 PHE B C 1
ATOM 2838 O O . PHE B 1 20 ? -4.852 11.531 27.266 1 79.25 20 PHE B O 1
ATOM 2845 N N . SER B 1 21 ? -4.066 13.18 25.906 1 77.56 21 SER B N 1
ATOM 2846 C CA . SER B 1 21 ? -2.762 13.367 26.531 1 77.56 21 SER B CA 1
ATOM 2847 C C . SER B 1 21 ? -1.969 12.062 26.562 1 77.56 21 SER B C 1
ATOM 2849 O O . SER B 1 21 ? -1.38 11.711 27.578 1 77.56 21 SER B O 1
ATOM 2851 N N . GLY B 1 22 ? -2.182 11.367 25.484 1 80.81 22 GLY B N 1
ATOM 2852 C CA . GLY B 1 22 ? -1.333 10.195 25.359 1 80.81 22 GLY B CA 1
ATOM 2853 C C . GLY B 1 22 ? -1.951 8.945 25.953 1 80.81 22 GLY B C 1
ATOM 2854 O O . GLY B 1 22 ? -1.271 7.93 26.125 1 80.81 22 GLY B O 1
ATOM 2855 N N . ASN B 1 23 ? -3.195 9 26.266 1 87 23 ASN B N 1
ATOM 2856 C CA . ASN B 1 23 ? -3.836 7.809 26.828 1 87 23 ASN B CA 1
ATOM 2857 C C . ASN B 1 23 ? -4.18 6.797 25.734 1 87 23 ASN B C 1
ATOM 2859 O O . ASN B 1 23 ? -4.191 5.59 25.984 1 87 23 ASN B O 1
ATOM 2863 N N . TRP B 1 24 ? -4.477 7.402 24.641 1 90.69 24 TRP B N 1
ATOM 2864 C CA . TRP B 1 24 ? -4.914 6.559 23.531 1 90.69 24 TRP B CA 1
ATOM 2865 C C . TRP B 1 24 ? -4.156 6.898 22.25 1 90.69 24 TRP B C 1
ATOM 2867 O O . TRP B 1 24 ? -3.771 8.055 22.047 1 90.69 24 TRP B O 1
ATOM 2877 N N . LEU B 1 25 ? -3.947 5.906 21.469 1 93.88 25 LEU B N 1
ATOM 2878 C CA . LEU B 1 25 ? -3.408 6.09 20.141 1 93.88 25 LEU B CA 1
ATOM 2879 C C . LEU B 1 25 ? -4.383 5.578 19.078 1 93.88 25 LEU B C 1
ATOM 2881 O O . LEU B 1 25 ? -4.848 4.438 19.156 1 93.88 25 LEU B O 1
ATOM 2885 N N . LEU B 1 26 ? -4.754 6.445 18.25 1 95.38 26 LEU B N 1
ATOM 2886 C CA . LEU B 1 26 ? -5.652 6.105 17.141 1 95.38 26 LEU B CA 1
ATOM 2887 C C . LEU B 1 26 ? -4.906 6.086 15.82 1 95.38 26 LEU B C 1
ATOM 2889 O O . LEU B 1 26 ? -4 6.895 15.602 1 95.38 26 LEU B O 1
ATOM 2893 N N . CYS B 1 27 ? -5.27 5.129 14.914 1 96.69 27 CYS B N 1
ATOM 2894 C CA . CYS B 1 27 ? -4.68 5.141 13.586 1 96.69 27 CYS B CA 1
ATOM 2895 C C . CYS B 1 27 ? -5.719 4.777 12.523 1 96.69 27 CYS B C 1
ATOM 2897 O O . CYS B 1 27 ? -6.754 4.191 12.844 1 96.69 27 CYS B O 1
ATOM 2899 N N . SER B 1 28 ? -5.52 5.246 11.328 1 97.69 28 SER B N 1
ATOM 2900 C CA . SER B 1 28 ? -6.293 4.859 10.148 1 97.69 28 SER B CA 1
ATOM 2901 C C . SER B 1 28 ? -5.473 3.975 9.219 1 97.69 28 SER B C 1
ATOM 2903 O O . SER B 1 28 ? -4.273 4.195 9.039 1 97.69 28 SER B O 1
ATOM 2905 N N . ASP B 1 29 ? -6.137 2.979 8.625 1 94.69 29 ASP B N 1
ATOM 2906 C CA . ASP B 1 29 ? -5.348 2.047 7.824 1 94.69 29 ASP B CA 1
ATOM 2907 C C . ASP B 1 29 ? -5.957 1.867 6.438 1 94.69 29 ASP B C 1
ATOM 2909 O O . ASP B 1 29 ? -6.992 2.461 6.125 1 94.69 29 ASP B O 1
ATOM 2913 N N . SER B 1 30 ? -5.309 1.113 5.594 1 92.88 30 SER B N 1
ATOM 2914 C CA . SER B 1 30 ? -5.652 0.946 4.184 1 92.88 30 SER B CA 1
ATOM 2915 C C . SER B 1 30 ? -6.848 0.018 4.012 1 92.88 30 SER B C 1
ATOM 2917 O O . SER B 1 30 ? -7.383 -0.116 2.91 1 92.88 30 SER B O 1
ATOM 2919 N N . ARG B 1 31 ? -7.293 -0.614 5.031 1 87.69 31 ARG B N 1
ATOM 2920 C CA . ARG B 1 31 ? -8.477 -1.469 4.98 1 87.69 31 ARG B CA 1
ATOM 2921 C C . ARG B 1 31 ? -9.727 -0.697 5.391 1 87.69 31 ARG B C 1
ATOM 2923 O O . ARG B 1 31 ? -10.758 -1.297 5.707 1 87.69 31 ARG B O 1
ATOM 2930 N N . SER B 1 32 ? -9.617 0.561 5.438 1 91.06 32 SER B N 1
ATOM 2931 C CA . SER B 1 32 ? -10.711 1.46 5.793 1 91.06 32 SER B CA 1
ATOM 2932 C C . SER B 1 32 ? -11.195 1.213 7.219 1 91.06 32 SER B C 1
ATOM 2934 O O . SER B 1 32 ? -12.391 1.056 7.457 1 91.06 32 SER B O 1
ATOM 2936 N N . ARG B 1 33 ? -10.234 1.232 8.078 1 92.81 33 ARG B N 1
ATOM 2937 C CA . ARG B 1 33 ? -10.555 1.029 9.484 1 92.81 33 ARG B CA 1
ATOM 2938 C C . ARG B 1 33 ? -9.898 2.1 10.352 1 92.81 33 ARG B C 1
ATOM 2940 O O . ARG B 1 33 ? -8.867 2.66 9.984 1 92.81 33 ARG B O 1
ATOM 2947 N N . LEU B 1 34 ? -10.547 2.342 11.531 1 94.06 34 LEU B N 1
ATOM 2948 C CA . LEU B 1 34 ? -9.961 3.066 12.656 1 94.06 34 LEU B CA 1
ATOM 2949 C C . LEU B 1 34 ? -9.656 2.121 13.812 1 94.06 34 LEU B C 1
ATOM 2951 O O . LEU B 1 34 ? -10.547 1.393 14.273 1 94.06 34 LEU B O 1
ATOM 2955 N N . LEU B 1 35 ? -8.453 2.125 14.18 1 93.5 35 LEU B N 1
ATOM 2956 C CA . LEU B 1 35 ? -8.055 1.29 15.305 1 93.5 35 LEU B CA 1
ATOM 2957 C C . LEU B 1 35 ? -7.613 2.146 16.484 1 93.5 35 LEU B C 1
ATOM 2959 O O . LEU B 1 35 ? -6.926 3.156 16.312 1 93.5 35 LEU B O 1
ATOM 2963 N N . ILE B 1 36 ? -8.008 1.747 17.656 1 93.19 36 ILE B N 1
ATOM 2964 C CA . ILE B 1 36 ? -7.672 2.484 18.875 1 93.19 36 ILE B CA 1
ATOM 2965 C C . ILE B 1 36 ? -6.914 1.578 19.844 1 93.19 36 ILE B C 1
ATOM 2967 O O . ILE B 1 36 ? -7.355 0.465 20.141 1 93.19 36 ILE B O 1
ATOM 2971 N N . PHE B 1 37 ? -5.84 2.076 20.297 1 91.81 37 PHE B N 1
ATOM 2972 C CA . PHE B 1 37 ? -5.012 1.36 21.266 1 91.81 37 PHE B CA 1
ATOM 2973 C C . PHE B 1 37 ? -4.914 2.135 22.562 1 91.81 37 PHE B C 1
ATOM 2975 O O . PHE B 1 37 ? -4.859 3.367 22.562 1 91.81 37 PHE B O 1
ATOM 2982 N N . SER B 1 38 ? -4.855 1.456 23.609 1 89.38 38 SER B N 1
ATOM 2983 C CA . SER B 1 38 ? -4.625 2.072 24.922 1 89.38 38 SER B CA 1
ATOM 2984 C C . SER B 1 38 ? -3.139 2.107 25.266 1 89.38 38 SER B C 1
ATOM 2986 O O . SER B 1 38 ? -2.525 1.065 25.5 1 89.38 38 SER B O 1
ATOM 2988 N N . ILE B 1 39 ? -2.604 3.279 25.344 1 88.62 39 ILE B N 1
ATOM 2989 C CA . ILE B 1 39 ? -1.198 3.438 25.703 1 88.62 39 ILE B CA 1
ATOM 2990 C C . ILE B 1 39 ? -1.006 3.119 27.188 1 88.62 39 ILE B C 1
ATOM 2992 O O . ILE B 1 39 ? -0.039 2.455 27.562 1 88.62 39 ILE B O 1
ATOM 2996 N N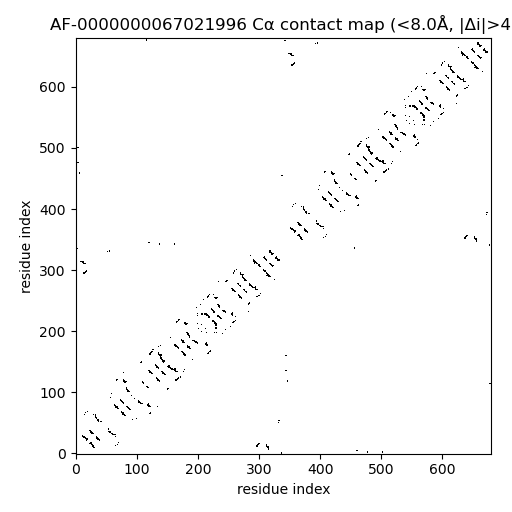 . THR B 1 40 ? -1.937 3.555 27.969 1 85.75 40 THR B N 1
ATOM 2997 C CA . THR B 1 40 ? -1.868 3.328 29.406 1 85.75 40 THR B CA 1
ATOM 2998 C C . THR B 1 40 ? -1.821 1.836 29.719 1 85.75 40 THR B C 1
ATOM 3000 O O . THR B 1 40 ? -1.011 1.392 30.531 1 85.75 40 THR B O 1
ATOM 3003 N N . ASP B 1 41 ? -2.658 1.144 29.031 1 85.19 41 ASP B N 1
ATOM 3004 C CA . ASP B 1 41 ? -2.682 -0.3 29.25 1 85.19 41 ASP B CA 1
ATOM 3005 C C . ASP B 1 41 ? -1.398 -0.952 28.734 1 85.19 41 ASP B C 1
ATOM 3007 O O . ASP B 1 41 ? -0.892 -1.896 29.344 1 85.19 41 ASP B O 1
ATOM 3011 N N . ALA B 1 42 ? -0.926 -0.494 27.672 1 85.62 42 ALA B N 1
ATOM 3012 C CA . ALA B 1 42 ? 0.269 -1.07 27.062 1 85.62 42 ALA B CA 1
ATOM 3013 C C . ALA B 1 42 ? 1.492 -0.864 27.953 1 85.62 42 ALA B C 1
ATOM 3015 O O . ALA B 1 42 ? 2.428 -1.668 27.922 1 85.62 42 ALA B O 1
ATOM 3016 N N . LEU B 1 43 ? 1.521 0.155 28.688 1 84.12 43 LEU B N 1
ATOM 3017 C CA . LEU B 1 43 ? 2.678 0.482 29.516 1 84.12 43 LEU B CA 1
ATOM 3018 C C . LEU B 1 43 ? 2.518 -0.085 30.922 1 84.12 43 LEU B C 1
ATOM 3020 O O . LEU B 1 43 ? 3.449 -0.03 31.734 1 84.12 43 LEU B O 1
ATOM 3024 N N . SER B 1 44 ? 1.346 -0.619 31.141 1 79.62 44 SER B N 1
ATOM 3025 C CA . SER B 1 44 ? 1.126 -1.185 32.469 1 79.62 44 SER B CA 1
ATOM 3026 C C . SER B 1 44 ? 1.887 -2.494 32.656 1 79.62 44 SER B C 1
ATOM 3028 O O . SER B 1 44 ? 2.148 -3.201 31.672 1 79.62 44 SER B O 1
ATOM 3030 N N . PRO B 1 45 ? 2.449 -2.674 33.75 1 66.69 45 PRO B N 1
ATOM 3031 C CA . PRO B 1 45 ? 3.264 -3.857 34.031 1 66.69 45 PRO B CA 1
ATOM 3032 C C . PRO B 1 45 ? 2.52 -5.164 33.75 1 66.69 45 PRO B C 1
ATOM 3034 O O . PRO B 1 45 ? 3.111 -6.242 33.844 1 66.69 45 PRO B O 1
ATOM 3037 N N . ARG B 1 46 ? 1.284 -5.043 33.375 1 59.62 46 ARG B N 1
ATOM 3038 C CA . ARG B 1 46 ? 0.611 -6.324 33.188 1 59.62 46 ARG B CA 1
ATOM 3039 C C . ARG B 1 46 ? 1.284 -7.141 32.094 1 59.62 46 ARG B C 1
ATOM 3041 O O . ARG B 1 46 ? 1.839 -6.578 31.141 1 59.62 46 ARG B O 1
ATOM 3048 N N . ASP B 1 47 ? 1.677 -8.352 32.438 1 56.16 47 ASP B N 1
ATOM 3049 C CA . ASP B 1 47 ? 2.35 -9.328 31.594 1 56.16 47 ASP B CA 1
ATOM 3050 C C . ASP B 1 47 ? 1.665 -9.445 30.234 1 56.16 47 ASP B C 1
ATOM 3052 O O . ASP B 1 47 ? 0.718 -10.219 30.078 1 56.16 47 ASP B O 1
ATOM 3056 N N . TRP B 1 48 ? 1.601 -8.281 29.531 1 56.66 48 TRP B N 1
ATOM 3057 C CA . TRP B 1 48 ? 1.032 -8.594 28.219 1 56.66 48 TRP B CA 1
ATOM 3058 C C . TRP B 1 48 ? 1.967 -9.5 27.422 1 56.66 48 TRP B C 1
ATOM 3060 O O . TRP B 1 48 ? 3.188 -9.32 27.453 1 56.66 48 TRP B O 1
ATOM 3070 N N . PRO B 1 49 ? 1.51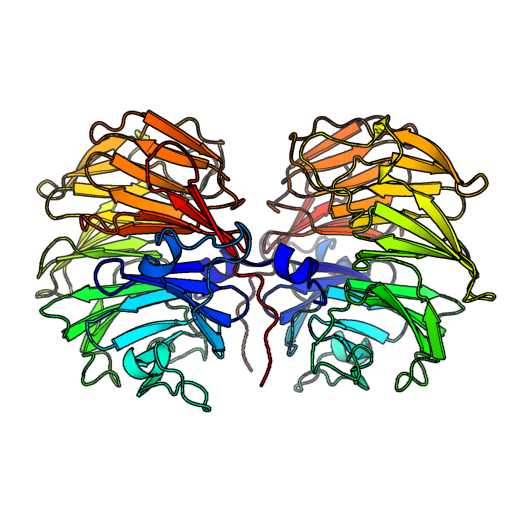9 -10.672 27.156 1 50.88 49 PRO B N 1
ATOM 3071 C CA . PRO B 1 49 ? 2.371 -11.336 26.156 1 50.88 49 PRO B CA 1
ATOM 3072 C C . PRO B 1 49 ? 2.742 -10.414 25 1 50.88 49 PRO B C 1
ATOM 3074 O O . PRO B 1 49 ? 2.014 -9.461 24.703 1 50.88 49 PRO B O 1
ATOM 3077 N N . ASP B 1 50 ? 3.953 -10.172 24.828 1 48.91 50 ASP B N 1
ATOM 3078 C CA . ASP B 1 50 ? 4.562 -9.305 23.828 1 48.91 50 ASP B CA 1
ATOM 3079 C C . ASP B 1 50 ? 3.6 -9.031 22.672 1 48.91 50 ASP B C 1
ATOM 3081 O O . ASP B 1 50 ? 3.547 -7.914 22.156 1 48.91 50 ASP B O 1
ATOM 3085 N N . SER B 1 51 ? 3.053 -10.062 22.031 1 49.88 51 SER B N 1
ATOM 3086 C CA . SER B 1 51 ? 2.404 -9.945 20.719 1 49.88 51 SER B CA 1
ATOM 3087 C C . SER B 1 51 ? 1.086 -9.188 20.828 1 49.88 51 SER B C 1
ATOM 3089 O O . SER B 1 51 ? 0.506 -8.797 19.812 1 49.88 51 SER B O 1
ATOM 3091 N N . GLN B 1 52 ? 0.385 -9.234 22 1 55.41 52 GLN B N 1
ATOM 3092 C CA . GLN B 1 52 ? -1.01 -8.852 21.812 1 55.41 52 GLN B CA 1
ATOM 3093 C C . GLN B 1 52 ? -1.344 -7.582 22.594 1 55.41 52 GLN B C 1
ATOM 3095 O O . GLN B 1 52 ? -1.856 -7.656 23.719 1 55.41 52 GLN B O 1
ATOM 3100 N N . ARG B 1 53 ? -0.507 -6.633 22.469 1 60.84 53 ARG B N 1
ATOM 3101 C CA . ARG B 1 53 ? -0.981 -5.441 23.172 1 60.84 53 ARG B CA 1
ATOM 3102 C C . ARG B 1 53 ? -2.363 -5.027 22.672 1 60.84 53 ARG B C 1
ATOM 3104 O O . ARG B 1 53 ? -2.666 -5.164 21.484 1 60.84 53 ARG B O 1
ATOM 3111 N N . PRO B 1 54 ? -3.225 -4.629 23.656 1 64.19 54 PRO B N 1
ATOM 3112 C CA . PRO B 1 54 ? -4.684 -4.617 23.531 1 64.19 54 PRO B CA 1
ATOM 3113 C C . PRO B 1 54 ? -5.184 -3.625 22.484 1 64.19 54 PRO B C 1
ATOM 3115 O O . PRO B 1 54 ? -4.801 -2.453 22.516 1 64.19 54 PRO B O 1
ATOM 3118 N N . LEU B 1 55 ? -5.496 -4.129 21.391 1 81.62 55 LEU B N 1
ATOM 3119 C CA . LEU B 1 55 ? -6.441 -3.418 20.531 1 81.62 55 LEU B CA 1
ATOM 3120 C C . LEU B 1 55 ? -7.762 -3.182 21.266 1 81.62 55 LEU B C 1
ATOM 3122 O O . LEU B 1 55 ? -8.367 -4.125 21.766 1 81.62 55 LEU B O 1
ATOM 3126 N N . HIS B 1 56 ? -8.047 -1.9 21.531 1 81.62 56 HIS B N 1
ATOM 3127 C CA . HIS B 1 56 ? -9.258 -1.549 22.25 1 81.62 56 HIS B CA 1
ATOM 3128 C C . HIS B 1 56 ? -10.492 -1.682 21.359 1 81.62 56 HIS B C 1
ATOM 3130 O O . HIS B 1 56 ? -11.477 -2.307 21.75 1 81.62 56 HIS B O 1
ATOM 3136 N N . SER B 1 57 ? -10.383 -1.062 20.234 1 85.81 57 SER B N 1
ATOM 3137 C CA . SER B 1 57 ? -11.539 -1.128 19.359 1 85.81 57 SER B CA 1
ATOM 3138 C C . SER B 1 57 ? -11.141 -0.93 17.906 1 85.81 57 SER B C 1
ATOM 3140 O O . SER B 1 57 ? -10.086 -0.362 17.609 1 85.81 57 SER B O 1
ATOM 3142 N N . VAL B 1 58 ? -11.961 -1.48 17.047 1 88.06 58 VAL B N 1
ATOM 3143 C CA . VAL B 1 58 ? -11.82 -1.326 15.602 1 88.06 58 VAL B CA 1
ATOM 3144 C C . VAL B 1 58 ? -13.141 -0.833 15.008 1 88.06 58 VAL B C 1
ATOM 3146 O O . VAL B 1 58 ? -14.203 -1.393 15.289 1 88.06 58 VAL B O 1
ATOM 3149 N N . ILE B 1 59 ? -13.055 0.203 14.258 1 88.69 59 ILE B N 1
ATOM 3150 C CA . ILE B 1 59 ? -14.227 0.757 13.594 1 88.69 59 ILE B CA 1
ATOM 3151 C C . ILE B 1 59 ? -14.039 0.707 12.078 1 88.69 59 ILE B C 1
ATOM 3153 O O . ILE B 1 59 ? -13.047 1.222 11.555 1 88.69 59 ILE B O 1
ATOM 3157 N N . SER B 1 60 ? -15.008 0.114 11.414 1 88.5 60 SER B N 1
ATOM 3158 C CA . SER B 1 60 ? -14.961 0.095 9.953 1 88.5 60 SER B CA 1
ATOM 3159 C C . SER B 1 60 ? -15.602 1.353 9.367 1 88.5 60 SER B C 1
ATOM 3161 O O . SER B 1 60 ? -16.656 1.799 9.836 1 88.5 60 SER B O 1
ATOM 3163 N N . VAL B 1 61 ? -14.961 1.878 8.438 1 90.56 61 VAL B N 1
ATOM 3164 C CA . VAL B 1 61 ? -15.492 3.041 7.738 1 90.56 61 VAL B CA 1
ATOM 3165 C C . VAL B 1 61 ? -15.656 2.723 6.254 1 90.56 61 VAL B C 1
ATOM 3167 O O . VAL B 1 61 ? -15.227 1.662 5.789 1 90.56 61 VAL B O 1
ATOM 3170 N N . LYS B 1 62 ? -16.234 3.619 5.531 1 85.62 62 LYS B N 1
ATOM 3171 C CA . LYS B 1 62 ? -16.578 3.346 4.141 1 85.62 62 LYS B CA 1
ATOM 3172 C C . LYS B 1 62 ? -15.359 3.492 3.234 1 85.62 62 LYS B C 1
ATOM 3174 O O . LYS B 1 62 ? -15.18 2.713 2.297 1 85.62 62 LYS B O 1
ATOM 3179 N N . GLN B 1 63 ? -14.586 4.535 3.494 1 89.5 63 GLN B N 1
ATOM 3180 C CA . GLN B 1 63 ? -13.422 4.848 2.676 1 89.5 63 GLN B CA 1
ATOM 3181 C C . GLN B 1 63 ? -12.188 5.082 3.543 1 89.5 63 GLN B C 1
ATOM 3183 O O . GLN B 1 63 ? -12.305 5.438 4.719 1 89.5 63 GLN B O 1
ATOM 3188 N N . PRO B 1 64 ? -11.062 4.852 2.898 1 92.25 64 PRO B N 1
ATOM 3189 C CA . PRO B 1 64 ? -9.852 5.133 3.672 1 92.25 64 PRO B CA 1
ATOM 3190 C C . PRO B 1 64 ? -9.773 6.582 4.141 1 92.25 64 PRO B C 1
ATOM 3192 O O . PRO B 1 64 ? -10.18 7.492 3.414 1 92.25 64 PRO B O 1
ATOM 3195 N N . ILE B 1 65 ? -9.219 6.77 5.324 1 96.5 65 ILE B N 1
ATOM 3196 C CA . ILE B 1 65 ? -9.086 8.086 5.945 1 96.5 65 ILE B CA 1
ATOM 3197 C C . ILE B 1 65 ? -7.645 8.562 5.832 1 96.5 65 ILE B C 1
ATOM 3199 O O . ILE B 1 65 ? -6.719 7.887 6.285 1 96.5 65 ILE B O 1
ATOM 3203 N N . TYR B 1 66 ? -7.449 9.766 5.254 1 96.62 66 TYR B N 1
ATOM 3204 C CA . TYR B 1 66 ? -6.098 10.281 5.059 1 96.62 66 TYR B CA 1
ATOM 3205 C C . TYR B 1 66 ? -5.789 11.391 6.059 1 96.62 66 TYR B C 1
ATOM 3207 O O . TYR B 1 66 ? -4.633 11.789 6.211 1 96.62 66 TYR B O 1
ATOM 3215 N N . ALA B 1 67 ? -6.824 11.859 6.715 1 97.62 67 ALA B N 1
ATOM 3216 C CA . ALA B 1 67 ? -6.605 12.984 7.621 1 97.62 67 ALA B CA 1
ATOM 3217 C C . ALA B 1 67 ? -7.398 12.812 8.914 1 97.62 67 ALA B C 1
ATOM 3219 O O . ALA B 1 67 ? -8.57 12.414 8.883 1 97.62 67 ALA B O 1
ATOM 3220 N N . LEU B 1 68 ? -6.742 13.125 9.992 1 97.5 68 LEU B N 1
ATOM 3221 C CA . LEU B 1 68 ? -7.34 13 11.312 1 97.5 68 LEU B CA 1
ATOM 3222 C C . LEU B 1 68 ? -7.051 14.242 12.156 1 97.5 68 LEU B C 1
ATOM 3224 O O . LEU B 1 68 ? -5.953 14.797 12.102 1 97.5 68 LEU B O 1
ATOM 3228 N N . GLU B 1 69 ? -8.016 14.602 12.859 1 96.31 69 GLU B N 1
ATOM 3229 C CA . GLU B 1 69 ? -7.871 15.609 13.906 1 96.31 69 GLU B CA 1
ATOM 3230 C C . GLU B 1 69 ? -8.82 15.344 15.07 1 96.31 69 GLU B C 1
ATOM 3232 O O . GLU B 1 69 ? -9.789 14.586 14.93 1 96.31 69 GLU B O 1
ATOM 3237 N N . SER B 1 70 ? -8.484 15.922 16.188 1 93.75 70 SER B N 1
ATOM 3238 C CA . SER B 1 70 ? -9.273 15.609 17.375 1 93.75 70 SER B CA 1
ATOM 3239 C C . SER B 1 70 ? -9.516 16.859 18.219 1 93.75 70 SER B C 1
ATOM 3241 O O . SER B 1 70 ? -8.641 17.719 18.328 1 93.75 70 SER B O 1
ATOM 3243 N N . THR B 1 71 ? -10.664 16.953 18.719 1 92.06 71 THR B N 1
ATOM 3244 C CA . THR B 1 71 ? -10.969 17.844 19.844 1 92.06 71 THR B CA 1
ATOM 3245 C C . THR B 1 71 ? -11.148 17.047 21.125 1 92.06 71 THR B C 1
ATOM 3247 O O . THR B 1 71 ? -10.891 15.852 21.172 1 92.06 71 THR B O 1
ATOM 3250 N N . ASP B 1 72 ? -11.586 17.766 22.141 1 88.81 72 ASP B N 1
ATOM 3251 C CA . ASP B 1 72 ? -11.805 17.062 23.406 1 88.81 72 ASP B CA 1
ATOM 3252 C C . ASP B 1 72 ? -12.961 16.078 23.297 1 88.81 72 ASP B C 1
ATOM 3254 O O . ASP B 1 72 ? -12.969 15.047 23.984 1 88.81 72 ASP B O 1
ATOM 3258 N N . SER B 1 73 ? -13.859 16.359 22.406 1 91.12 73 SER B N 1
ATOM 3259 C CA . SER B 1 73 ? -15.062 15.539 22.375 1 91.12 73 SER B CA 1
ATOM 3260 C C . SER B 1 73 ? -15.195 14.789 21.062 1 91.12 73 SER B C 1
ATOM 3262 O O . SER B 1 73 ? -15.891 13.773 20.984 1 91.12 73 SER B O 1
ATOM 3264 N N . LEU B 1 74 ? -14.469 15.312 20.062 1 93.56 74 LEU B N 1
ATOM 3265 C CA . LEU B 1 74 ? -14.758 14.766 18.75 1 93.56 74 LEU B CA 1
ATOM 3266 C C . LEU B 1 74 ? -13.477 14.281 18.078 1 93.56 74 LEU B C 1
ATOM 3268 O O . LEU B 1 74 ? -12.414 14.898 18.219 1 93.56 74 LEU B O 1
ATOM 3272 N N . LEU B 1 75 ? -13.617 13.211 17.359 1 95.62 75 LEU B N 1
ATOM 3273 C CA . LEU B 1 75 ? -12.656 12.828 16.328 1 95.62 75 LEU B CA 1
ATOM 3274 C C . LEU B 1 75 ? -13.156 13.266 14.953 1 95.62 75 LEU B C 1
ATOM 3276 O O . LEU B 1 75 ? -14.266 12.914 14.555 1 95.62 75 LEU B O 1
ATOM 3280 N N . ILE B 1 76 ? -12.398 13.992 14.25 1 96.25 76 ILE B N 1
ATOM 3281 C CA . ILE B 1 76 ? -12.773 14.453 12.914 1 96.25 76 ILE B CA 1
ATOM 3282 C C . ILE B 1 76 ? -11.914 13.75 11.867 1 96.25 76 ILE B C 1
ATOM 3284 O O . ILE B 1 76 ? -10.688 13.656 12.023 1 96.25 76 ILE B O 1
ATOM 3288 N N . CYS B 1 77 ? -12.594 13.273 10.805 1 96.88 77 CYS B N 1
ATOM 3289 C CA . CYS B 1 77 ? -11.93 12.477 9.773 1 96.88 77 CYS B CA 1
ATOM 3290 C C . CYS B 1 77 ? -12.148 13.078 8.391 1 96.88 77 CYS B C 1
ATOM 3292 O O . CYS B 1 77 ? -13.219 13.617 8.109 1 96.88 77 CYS B O 1
ATOM 3294 N N . GLY B 1 78 ? -11.125 13.086 7.586 1 95.62 78 GLY B N 1
ATOM 3295 C CA . GLY B 1 78 ? -11.203 13.367 6.16 1 95.62 78 GLY B CA 1
ATOM 3296 C C . GLY B 1 78 ? -10.789 12.188 5.297 1 95.62 78 GLY B C 1
ATOM 3297 O O . GLY B 1 78 ? -9.727 11.594 5.512 1 95.62 78 GLY B O 1
ATOM 3298 N N . ASP B 1 79 ? -11.633 11.844 4.312 1 92.88 79 ASP B N 1
ATOM 3299 C CA . ASP B 1 79 ? -11.344 10.609 3.592 1 92.88 79 ASP B CA 1
ATOM 3300 C C . ASP B 1 79 ? -10.938 10.898 2.148 1 92.88 79 ASP B C 1
ATOM 3302 O O . ASP B 1 79 ? -10.75 12.055 1.77 1 92.88 79 ASP B O 1
ATOM 3306 N N . ILE B 1 80 ? -10.773 9.852 1.35 1 89.5 80 ILE B N 1
ATOM 3307 C CA . ILE B 1 80 ? -10.188 9.914 0.016 1 89.5 80 ILE B CA 1
ATOM 3308 C C . ILE B 1 80 ? -11.203 10.492 -0.968 1 89.5 80 ILE B C 1
ATOM 3310 O O . ILE B 1 80 ? -10.844 10.883 -2.082 1 89.5 80 ILE B O 1
ATOM 3314 N N . THR B 1 81 ? -12.461 10.562 -0.58 1 86.5 81 THR B N 1
ATOM 3315 C CA . THR B 1 81 ? -13.484 11.039 -1.5 1 86.5 81 THR B CA 1
ATOM 3316 C C . THR B 1 81 ? -13.852 12.492 -1.196 1 86.5 81 THR B C 1
ATOM 3318 O O . THR B 1 81 ? -14.789 13.031 -1.774 1 86.5 81 THR B O 1
ATOM 3321 N N . GLY B 1 82 ? -13.227 13.016 -0.244 1 88.81 82 GLY B N 1
ATOM 3322 C CA . GLY B 1 82 ? -13.508 14.398 0.107 1 88.81 82 GLY B CA 1
ATOM 3323 C C . GLY B 1 82 ? -14.594 14.539 1.15 1 88.81 82 GLY B C 1
ATOM 3324 O O . GLY B 1 82 ? -15.195 15.609 1.285 1 88.81 82 GLY B O 1
ATOM 3325 N N . CYS B 1 83 ? -14.859 13.508 1.837 1 91.12 83 CYS B N 1
ATOM 3326 C CA . CYS B 1 83 ? -15.875 13.523 2.887 1 91.12 83 CYS B CA 1
ATOM 3327 C C . CYS B 1 83 ? -15.25 13.875 4.234 1 91.12 83 CYS B C 1
ATOM 3329 O O . CYS B 1 83 ? -14.203 13.344 4.598 1 91.12 83 CYS B O 1
ATOM 3331 N N . LEU B 1 84 ? -15.93 14.797 4.863 1 93.62 84 LEU B N 1
ATOM 3332 C CA . LEU B 1 84 ? -15.602 15.164 6.234 1 93.62 84 LEU B CA 1
ATOM 3333 C C . LEU B 1 84 ? -16.641 14.625 7.207 1 93.62 84 LEU B C 1
ATOM 3335 O O . LEU B 1 84 ? -17.844 14.875 7.043 1 93.62 84 LEU B O 1
ATOM 3339 N N . PHE B 1 85 ? -16.219 13.898 8.195 1 95.06 85 PHE B N 1
ATOM 3340 C CA . PHE B 1 85 ? -17.172 13.336 9.156 1 95.06 85 PHE B CA 1
ATOM 3341 C C . PHE B 1 85 ? -16.531 13.219 10.531 1 95.06 85 PHE B C 1
ATOM 3343 O O . PHE B 1 85 ? -15.312 13.352 10.672 1 95.06 85 PHE B O 1
ATOM 3350 N N . ALA B 1 86 ? -17.344 13.023 11.578 1 95.44 86 ALA B N 1
ATOM 3351 C CA . ALA B 1 86 ? -16.828 13.031 12.945 1 95.44 86 ALA B CA 1
ATOM 3352 C C . ALA B 1 86 ? -17.562 12.008 13.812 1 95.44 86 ALA B C 1
ATOM 3354 O O . ALA B 1 86 ? -18.688 11.609 13.5 1 95.44 86 ALA B O 1
ATOM 3355 N N . TYR B 1 87 ? -16.875 11.594 14.812 1 94.62 87 TYR B N 1
ATOM 3356 C CA . TYR B 1 87 ? -17.406 10.734 15.852 1 94.62 87 TYR B CA 1
ATOM 3357 C C . TYR B 1 87 ? -17.219 11.352 17.234 1 94.62 87 TYR B C 1
ATOM 3359 O O . TYR B 1 87 ? -16.234 12.055 17.469 1 94.62 87 TYR B O 1
ATOM 3367 N N . PHE B 1 88 ? -18.188 11.055 18.094 1 92.94 88 PHE B N 1
ATOM 3368 C CA . PHE B 1 88 ? -17.922 11.32 19.5 1 92.94 88 PHE B CA 1
ATOM 3369 C C . PHE B 1 88 ? -16.938 10.305 20.062 1 92.94 88 PHE B C 1
ATOM 3371 O O . PHE B 1 88 ? -17.078 9.102 19.844 1 92.94 88 PHE B O 1
ATOM 3378 N N . TRP B 1 89 ? -15.992 10.797 20.797 1 91.25 89 TRP B N 1
ATOM 3379 C CA . TRP B 1 89 ? -15.047 9.891 21.438 1 91.25 89 TRP B CA 1
ATOM 3380 C C . TRP B 1 89 ? -15.766 8.906 22.359 1 91.25 89 TRP B C 1
ATOM 3382 O O . TRP B 1 89 ? -15.359 7.746 22.469 1 91.25 89 TRP B O 1
ATOM 3392 N N . SER B 1 90 ? -16.766 9.336 22.984 1 88.75 90 SER B N 1
ATOM 3393 C CA . SER B 1 90 ? -17.531 8.477 23.859 1 88.75 90 SER B CA 1
ATOM 3394 C C . SER B 1 90 ? -18.078 7.262 23.125 1 88.75 90 SER B C 1
ATOM 3396 O O . SER B 1 90 ? -18.125 6.16 23.672 1 88.75 90 SER B O 1
ATOM 3398 N N . ASP B 1 91 ? -18.406 7.496 21.906 1 89.12 91 ASP B N 1
ATOM 3399 C CA . ASP B 1 91 ? -18.953 6.406 21.094 1 89.12 91 ASP B CA 1
ATOM 3400 C C . ASP B 1 91 ? -17.844 5.453 20.641 1 89.12 91 ASP B C 1
ATOM 3402 O O . ASP B 1 91 ? -18.078 4.258 20.469 1 89.12 91 ASP B O 1
ATOM 3406 N N . LEU B 1 92 ? -16.641 5.969 20.484 1 88.5 92 LEU B N 1
ATOM 3407 C CA . LEU B 1 92 ? -15.539 5.164 19.984 1 88.5 92 LEU B CA 1
ATOM 3408 C C . LEU B 1 92 ? -14.898 4.355 21.109 1 88.5 92 LEU B C 1
ATOM 3410 O O . LEU B 1 92 ? -14.477 3.219 20.891 1 88.5 92 LEU B O 1
ATOM 3414 N N . LEU B 1 93 ? -14.836 4.918 22.219 1 86.12 93 LEU B N 1
ATOM 3415 C CA . LEU B 1 93 ? -14.125 4.293 23.328 1 86.12 93 LEU B CA 1
ATOM 3416 C C . LEU B 1 93 ? -15.055 3.375 24.109 1 86.12 93 LEU B C 1
ATOM 3418 O O . LEU B 1 93 ? -14.594 2.492 24.844 1 86.12 93 LEU B O 1
ATOM 3422 N N . ASN B 1 94 ? -16.281 3.658 23.953 1 81.88 94 ASN B N 1
ATOM 3423 C CA . ASN B 1 94 ? -17.297 2.781 24.547 1 81.88 94 ASN B CA 1
ATOM 3424 C C . ASN B 1 94 ? -18.25 2.244 23.484 1 81.88 94 ASN B C 1
ATOM 3426 O O . ASN B 1 94 ? -19.438 2.598 23.469 1 81.88 94 ASN B O 1
ATOM 3430 N N . PRO B 1 95 ? -17.609 1.368 22.703 1 69.81 95 PRO B N 1
ATOM 3431 C CA . PRO B 1 95 ? -18.438 0.927 21.578 1 69.81 95 PRO B CA 1
ATOM 3432 C C . PRO B 1 95 ? -19.656 0.112 22.031 1 69.81 95 PRO B C 1
ATOM 3434 O O . PRO B 1 95 ? -19.531 -0.739 22.906 1 69.81 95 PRO B O 1
ATOM 3437 N N . SER B 1 96 ? -20.781 0.709 21.719 1 67.25 96 SER B N 1
ATOM 3438 C CA . SER B 1 96 ? -22 -0.069 21.906 1 67.25 96 SER B CA 1
ATOM 3439 C C . SER B 1 96 ? -22.141 -1.141 20.828 1 67.25 96 SER B C 1
ATOM 3441 O O . SER B 1 96 ? -21.297 -1.254 19.938 1 67.25 96 SER B O 1
ATOM 3443 N N . ASP B 1 97 ? -23.078 -2.051 20.969 1 62.75 97 ASP B N 1
ATOM 3444 C CA . ASP B 1 97 ? -23.328 -3.164 20.062 1 62.75 97 ASP B CA 1
ATOM 3445 C C . ASP B 1 97 ? -23.531 -2.67 18.625 1 62.75 97 ASP B C 1
ATOM 3447 O O . ASP B 1 97 ? -23.5 -3.463 17.688 1 62.75 97 ASP B O 1
ATOM 3451 N N . CYS B 1 98 ? -23.641 -1.359 18.594 1 56.69 98 CYS B N 1
ATOM 3452 C CA . CYS B 1 98 ? -23.875 -0.844 17.25 1 56.69 98 CYS B CA 1
ATOM 3453 C C . CYS B 1 98 ? -22.625 -0.177 16.703 1 56.69 98 CYS B C 1
ATOM 3455 O O . CYS B 1 98 ? -21.766 0.262 17.469 1 56.69 98 CYS B O 1
ATOM 3457 N N . ASP B 1 99 ? -22.5 -0.192 15.414 1 70.75 99 ASP B N 1
ATOM 3458 C CA . ASP B 1 99 ? -21.438 0.523 14.719 1 70.75 99 ASP B CA 1
ATOM 3459 C C . ASP B 1 99 ? -21.484 2.018 15.031 1 70.75 99 ASP B C 1
ATOM 3461 O O . ASP B 1 99 ? -22.562 2.598 15.156 1 70.75 99 ASP B O 1
ATOM 3465 N N . ALA B 1 100 ? -20.344 2.561 15.43 1 76.81 100 ALA B N 1
ATOM 3466 C CA . ALA B 1 100 ? -20.266 4 15.672 1 76.81 100 ALA B CA 1
ATOM 3467 C C . ALA B 1 100 ? -20.875 4.781 14.508 1 76.81 100 ALA B C 1
ATOM 3469 O O . ALA B 1 100 ? -20.641 4.445 13.344 1 76.81 100 ALA B O 1
ATOM 3470 N N . LYS B 1 101 ? -21.781 5.723 14.898 1 83.06 101 LYS B N 1
ATOM 3471 C CA . LYS B 1 101 ? -22.438 6.559 13.891 1 83.06 101 LYS B CA 1
ATOM 3472 C C . LYS B 1 101 ? -21.766 7.934 13.812 1 83.06 101 LYS B C 1
ATOM 3474 O O . LYS B 1 101 ? -21.547 8.57 14.836 1 83.06 101 LYS B O 1
ATOM 3479 N N . ALA B 1 102 ? -21.531 8.312 12.625 1 88.62 102 ALA B N 1
ATOM 3480 C CA . ALA B 1 102 ? -20.938 9.633 12.422 1 88.62 102 ALA B CA 1
ATOM 3481 C C . ALA B 1 102 ? -21.922 10.742 12.797 1 88.62 102 ALA B C 1
ATOM 3483 O O . ALA B 1 102 ? -23.109 10.648 12.492 1 88.62 102 ALA B O 1
ATOM 3484 N N . ILE B 1 103 ? -21.5 11.727 13.477 1 89.31 103 ILE B N 1
ATOM 3485 C CA . ILE B 1 103 ? -22.297 12.867 13.914 1 89.31 103 ILE B CA 1
ATOM 3486 C C . ILE B 1 103 ? -22.703 13.711 12.711 1 89.31 103 ILE B C 1
ATOM 3488 O O . ILE B 1 103 ? -23.797 14.258 12.664 1 89.31 103 ILE B O 1
ATOM 3492 N N . PHE B 1 104 ? -21.797 13.875 11.844 1 86.88 104 PHE B N 1
ATOM 3493 C CA . PHE B 1 104 ? -22.047 14.539 10.57 1 86.88 104 PHE B CA 1
ATOM 3494 C C . PHE B 1 104 ? -21.219 13.906 9.461 1 86.88 104 PHE B C 1
ATOM 3496 O O . PHE B 1 104 ? -20.25 13.203 9.727 1 86.88 104 PHE B O 1
ATOM 3503 N N . ASN B 1 105 ? -21.625 14.102 8.289 1 85.88 105 ASN B N 1
ATOM 3504 C CA . ASN B 1 105 ? -20.969 13.648 7.074 1 85.88 105 ASN B CA 1
ATOM 3505 C C . ASN B 1 105 ? -21.234 14.594 5.906 1 85.88 105 ASN B C 1
ATOM 3507 O O . ASN B 1 105 ? -22.359 14.648 5.395 1 85.88 105 ASN B O 1
ATOM 3511 N N . PHE B 1 106 ? -20.141 15.391 5.566 1 82.88 106 PHE B N 1
ATOM 3512 C CA . PHE B 1 106 ? -20.344 16.359 4.5 1 82.88 106 PHE B CA 1
ATOM 3513 C C . PHE B 1 106 ? -19.266 16.234 3.432 1 82.88 106 PHE B C 1
ATOM 3515 O O . PHE B 1 106 ? -18.094 16 3.748 1 82.88 106 PHE B O 1
ATOM 3522 N N . LYS B 1 107 ? -19.719 16.328 2.191 1 79.81 107 LYS B N 1
ATOM 3523 C CA . LYS B 1 107 ? -18.797 16.328 1.056 1 79.81 107 LYS B CA 1
ATOM 3524 C C . LYS B 1 107 ? -18.5 17.75 0.588 1 79.81 107 LYS B C 1
ATOM 3526 O O . LYS B 1 107 ? -19.219 18.297 -0.248 1 79.81 107 LYS B O 1
ATOM 3531 N N . HIS B 1 108 ? -17.609 18.391 1.191 1 70.25 108 HIS B N 1
ATOM 3532 C CA . HIS B 1 108 ? -17.297 19.781 0.908 1 70.25 108 HIS B CA 1
ATOM 3533 C C . HIS B 1 108 ? -16.328 19.906 -0.257 1 70.25 108 HIS B C 1
ATOM 3535 O O . HIS B 1 108 ? -16.172 20.984 -0.825 1 70.25 108 HIS B O 1
ATOM 3541 N N . PHE B 1 109 ? -15.766 18.953 -0.634 1 68.12 109 PHE B N 1
ATOM 3542 C CA . PHE B 1 109 ? -14.625 19.047 -1.539 1 68.12 109 PHE B CA 1
ATOM 3543 C C . PHE B 1 109 ? -14.977 18.484 -2.914 1 68.12 109 PHE B C 1
ATOM 3545 O O . PHE B 1 109 ? -14.133 17.906 -3.592 1 68.12 109 PHE B O 1
ATOM 3552 N N . THR B 1 110 ? -16.344 18.516 -3.188 1 59.34 110 THR B N 1
ATOM 3553 C CA . THR B 1 110 ? -16.797 18.109 -4.516 1 59.34 110 THR B CA 1
ATOM 3554 C C . THR B 1 110 ? -16.688 19.266 -5.504 1 59.34 110 THR B C 1
ATOM 3556 O O . THR B 1 110 ? -16.906 20.422 -5.141 1 59.34 110 THR B O 1
ATOM 3559 N N . SER B 1 111 ? -15.781 19.266 -6.352 1 49.66 111 SER B N 1
ATOM 3560 C CA . SER B 1 111 ? -15.789 20.297 -7.383 1 49.66 111 SER B CA 1
ATOM 3561 C C . SER B 1 111 ? -17.125 20.328 -8.125 1 49.66 111 SER B C 1
ATOM 3563 O O . SER B 1 111 ? -17.797 19.312 -8.25 1 49.66 111 SER B O 1
ATOM 3565 N N . SER B 1 112 ? -17.828 21.531 -8.125 1 42.66 112 SER B N 1
ATOM 3566 C CA . SER B 1 112 ? -19.047 21.781 -8.906 1 42.66 112 SER B CA 1
ATOM 3567 C C . SER B 1 112 ? -19.062 20.953 -10.188 1 42.66 112 SER B C 1
ATOM 3569 O O . SER B 1 112 ? -20.125 20.531 -10.641 1 42.66 112 SER B O 1
ATOM 3571 N N . MET B 1 113 ? -18.094 21.188 -11 1 39.44 113 MET B N 1
ATOM 3572 C CA . MET B 1 113 ? -18.188 20.734 -12.383 1 39.44 113 MET B CA 1
ATOM 3573 C C . MET B 1 113 ? -18.078 19.219 -12.477 1 39.44 113 MET B C 1
ATOM 3575 O O . MET B 1 113 ? -18.578 18.609 -13.422 1 39.44 113 MET B O 1
ATOM 3579 N N . ASN B 1 114 ? -16.938 18.625 -11.984 1 42.28 114 ASN B N 1
ATOM 3580 C CA . ASN B 1 114 ? -16.719 17.203 -12.227 1 42.28 114 ASN B CA 1
ATOM 3581 C C . ASN B 1 114 ? -16.797 16.406 -10.93 1 42.28 114 ASN B C 1
ATOM 3583 O O . ASN B 1 114 ? -16.438 16.906 -9.859 1 42.28 114 ASN B O 1
ATOM 3587 N N . SER B 1 115 ? -17.906 15.648 -10.641 1 45.75 115 SER B N 1
ATOM 3588 C CA . SER B 1 115 ? -18.172 14.578 -9.688 1 45.75 115 SER B CA 1
ATOM 3589 C C . SER B 1 115 ? -16.875 14.031 -9.102 1 45.75 115 SER B C 1
ATOM 3591 O O . SER B 1 115 ? -16.844 12.93 -8.539 1 45.75 115 SER B O 1
ATOM 3593 N N . ASP B 1 116 ? -15.789 14.883 -9.281 1 56.94 116 ASP B N 1
ATOM 3594 C CA . ASP B 1 116 ? -14.508 14.266 -8.953 1 56.94 116 ASP B CA 1
ATOM 3595 C C . ASP B 1 116 ? -14.211 14.383 -7.461 1 56.94 116 ASP B C 1
ATOM 3597 O O . ASP B 1 116 ? -14.391 15.453 -6.871 1 56.94 116 ASP B O 1
ATOM 3601 N N . CYS B 1 117 ? -14.219 13.391 -6.703 1 64.44 117 CYS B N 1
ATOM 3602 C CA . CYS B 1 117 ? -13.883 13.297 -5.285 1 64.44 117 CYS B CA 1
ATOM 3603 C C . CYS B 1 117 ? -12.422 13.656 -5.051 1 64.44 117 CYS B C 1
ATOM 3605 O O . CYS B 1 117 ? -11.531 13.148 -5.738 1 64.44 117 CYS B O 1
ATOM 3607 N N . ASN B 1 118 ? -12.258 14.875 -4.25 1 83 118 ASN B N 1
ATOM 3608 C CA . ASN B 1 118 ? -10.914 15.273 -3.863 1 83 118 ASN B CA 1
ATOM 3609 C C . ASN B 1 118 ? -10.562 14.781 -2.463 1 83 118 ASN B C 1
ATOM 3611 O O . ASN B 1 118 ? -11.25 15.109 -1.494 1 83 118 ASN B O 1
ATOM 3615 N N . GLU B 1 119 ? -9.555 14.125 -2.48 1 90.69 119 GLU B N 1
ATOM 3616 C CA . GLU B 1 119 ? -9.117 13.586 -1.197 1 90.69 119 GLU B CA 1
ATOM 3617 C C . GLU B 1 119 ? -8.742 14.703 -0.225 1 90.69 119 GLU B C 1
ATOM 3619 O O . GLU B 1 119 ? -8.172 15.719 -0.626 1 90.69 119 GLU B O 1
ATOM 3624 N N . ILE B 1 120 ? -9.109 14.57 1.021 1 94.56 120 ILE B N 1
ATOM 3625 C CA . ILE B 1 120 ? -8.641 15.43 2.104 1 94.56 120 ILE B CA 1
ATOM 3626 C C . ILE B 1 120 ? -7.352 14.867 2.693 1 94.56 120 ILE B C 1
ATOM 3628 O O . ILE B 1 120 ? -7.332 13.734 3.191 1 94.56 120 ILE B O 1
ATOM 3632 N N . ASN B 1 121 ? -6.312 15.672 2.729 1 96.44 121 ASN B N 1
ATOM 3633 C CA . ASN B 1 121 ? -5 15.133 3.059 1 96.44 121 ASN B CA 1
ATOM 3634 C C . ASN B 1 121 ? -4.559 15.547 4.461 1 96.44 121 ASN B C 1
ATOM 3636 O O . ASN B 1 121 ? -3.678 14.922 5.047 1 96.44 121 ASN B O 1
ATOM 3640 N N . SER B 1 122 ? -5.117 16.578 4.922 1 97.62 122 SER B N 1
ATOM 3641 C CA . SER B 1 122 ? -4.684 17.078 6.219 1 97.62 122 SER B CA 1
ATOM 3642 C C . SER B 1 122 ? -5.793 17.875 6.898 1 97.62 122 SER B C 1
ATOM 3644 O O . SER B 1 122 ? -6.562 18.578 6.234 1 97.62 122 SER B O 1
ATOM 3646 N N . LEU B 1 123 ? -5.844 17.797 8.172 1 97.5 123 LEU B N 1
ATOM 3647 C CA . LEU B 1 123 ? -6.758 18.562 9.016 1 97.5 123 LEU B CA 1
ATOM 3648 C C . LEU B 1 123 ? -6.004 19.281 10.117 1 97.5 123 LEU B C 1
ATOM 3650 O O . LEU B 1 123 ? -4.996 18.781 10.625 1 97.5 123 LEU B O 1
ATOM 3654 N N . LEU B 1 124 ? -6.539 20.406 10.438 1 97.5 124 LEU B N 1
ATOM 3655 C CA . LEU B 1 124 ? -5.961 21.234 11.492 1 97.5 124 LEU B CA 1
ATOM 3656 C C . LEU B 1 124 ? -7.051 22 12.234 1 97.5 124 LEU B C 1
ATOM 3658 O O . LEU B 1 124 ? -7.973 22.531 11.617 1 97.5 124 LEU B O 1
ATOM 3662 N N . ILE B 1 125 ? -6.984 21.984 13.484 1 95.62 125 ILE B N 1
ATOM 3663 C CA . ILE B 1 125 ? -7.918 22.766 14.281 1 95.62 125 ILE B CA 1
ATOM 3664 C C . ILE B 1 125 ? -7.188 23.938 14.938 1 95.62 125 ILE B C 1
ATOM 3666 O O . ILE B 1 125 ? -6.121 23.766 15.523 1 95.62 125 ILE B O 1
ATOM 3670 N N . ILE B 1 126 ? -7.844 25.094 14.789 1 92 126 ILE B N 1
ATOM 3671 C CA . ILE B 1 126 ? -7.316 26.297 15.406 1 92 126 ILE B CA 1
ATOM 3672 C C . ILE B 1 126 ? -8.438 27.031 16.141 1 92 126 ILE B C 1
ATOM 3674 O O . ILE B 1 126 ? -9.617 26.766 15.906 1 92 126 ILE B O 1
ATOM 3678 N N . GLY B 1 127 ? -8.227 28.094 17.031 1 80.31 127 GLY B N 1
ATOM 3679 C CA . GLY B 1 127 ? -9.172 29.031 17.625 1 80.31 127 GLY B CA 1
ATOM 3680 C C . GLY B 1 127 ? -10.078 28.391 18.672 1 80.31 127 GLY B C 1
ATOM 3681 O O . GLY B 1 127 ? -11.305 28.484 18.578 1 80.31 127 GLY B O 1
ATOM 3682 N N . ASP B 1 128 ? -9.664 27.875 19.641 1 79.56 128 ASP B N 1
ATOM 3683 C CA . ASP B 1 128 ? -10.422 27.281 20.734 1 79.56 128 ASP B CA 1
ATOM 3684 C C . ASP B 1 128 ? -11.258 26.109 20.234 1 79.56 128 ASP B C 1
ATOM 3686 O O . ASP B 1 128 ? -12.453 26.016 20.547 1 79.56 128 ASP B O 1
ATOM 3690 N N . ASN B 1 129 ? -10.812 25.438 19.219 1 75.44 129 ASN B N 1
ATOM 3691 C CA . ASN B 1 129 ? -11.359 24.188 18.703 1 75.44 129 ASN B CA 1
ATOM 3692 C C . ASN B 1 129 ? -12.656 24.406 17.938 1 75.44 129 ASN B C 1
ATOM 3694 O O . ASN B 1 129 ? -13.523 23.531 17.906 1 75.44 129 ASN B O 1
ATOM 3698 N N . LYS B 1 130 ? -12.703 25.562 17.359 1 85.06 130 LYS B N 1
ATOM 3699 C CA . LYS B 1 130 ? -13.945 25.859 16.656 1 85.06 130 LYS B CA 1
ATOM 3700 C C . LYS B 1 130 ? -13.758 25.781 15.141 1 85.06 130 LYS B C 1
ATOM 3702 O O . LYS B 1 130 ? -14.688 25.422 14.414 1 85.06 130 LYS B O 1
ATOM 3707 N N . LEU B 1 131 ? -12.578 26.125 14.742 1 91.94 131 LEU B N 1
ATOM 3708 C CA . LEU B 1 131 ? -12.352 26.188 13.305 1 91.94 131 LEU B CA 1
ATOM 3709 C C . LEU B 1 131 ? -11.531 25 12.828 1 91.94 131 LEU B C 1
ATOM 3711 O O . LEU B 1 131 ? -10.445 24.75 13.352 1 91.94 131 LEU B O 1
ATOM 3715 N N . LEU B 1 132 ? -12.062 24.344 11.867 1 95.62 132 LEU B N 1
ATOM 3716 C CA . LEU B 1 132 ? -11.391 23.219 11.234 1 95.62 132 LEU B CA 1
ATOM 3717 C C . LEU B 1 132 ? -10.875 23.609 9.852 1 95.62 132 LEU B C 1
ATOM 3719 O O . LEU B 1 132 ? -11.633 24.125 9.023 1 95.62 132 LEU B O 1
ATOM 3723 N N . PHE B 1 133 ? -9.602 23.453 9.68 1 95.94 133 PHE B N 1
ATOM 3724 C CA . PHE B 1 133 ? -8.977 23.656 8.383 1 95.94 133 PHE B CA 1
ATOM 3725 C C . PHE B 1 133 ? -8.727 22.328 7.676 1 95.94 133 PHE B C 1
ATOM 3727 O O . PHE B 1 133 ? -8.18 21.406 8.273 1 95.94 133 PHE B O 1
ATOM 3734 N N . ALA B 1 134 ? -9.141 22.25 6.434 1 96 134 ALA B N 1
ATOM 3735 C CA . ALA B 1 134 ? -8.961 21.031 5.656 1 96 134 ALA B CA 1
ATOM 3736 C C . ALA B 1 134 ? -8.203 21.297 4.359 1 96 134 ALA B C 1
ATOM 3738 O O . ALA B 1 134 ? -8.648 22.109 3.535 1 96 134 ALA B O 1
ATOM 3739 N N . GLY B 1 135 ? -7.023 20.719 4.211 1 95.62 135 GLY B N 1
ATOM 3740 C CA . GLY B 1 135 ? -6.281 20.766 2.963 1 95.62 135 GLY B CA 1
ATOM 3741 C C . GLY B 1 135 ? -6.574 19.609 2.037 1 95.62 135 GLY B C 1
ATOM 3742 O O . GLY B 1 135 ? -6.578 18.453 2.467 1 95.62 135 GLY B O 1
ATOM 3743 N N . ALA B 1 136 ? -6.789 19.938 0.757 1 93.19 136 ALA B N 1
ATOM 3744 C CA . ALA B 1 136 ? -7.297 18.891 -0.13 1 93.19 136 ALA B CA 1
ATOM 3745 C C . ALA B 1 136 ? -6.512 18.859 -1.437 1 93.19 136 ALA B C 1
ATOM 3747 O O . ALA B 1 136 ? -5.574 19.641 -1.631 1 93.19 136 ALA B O 1
ATOM 3748 N N . ALA B 1 137 ? -6.875 17.938 -2.268 1 91.81 137 ALA B N 1
ATOM 3749 C CA . ALA B 1 137 ? -6.176 17.672 -3.521 1 91.81 137 ALA B CA 1
ATOM 3750 C C . ALA B 1 137 ? -6.535 18.703 -4.582 1 91.81 137 ALA B C 1
ATOM 3752 O O . ALA B 1 137 ? -5.871 18.797 -5.617 1 91.81 137 ALA B O 1
ATOM 3753 N N . ASP B 1 138 ? -7.543 19.5 -4.324 1 88.5 138 ASP B N 1
ATOM 3754 C CA . ASP 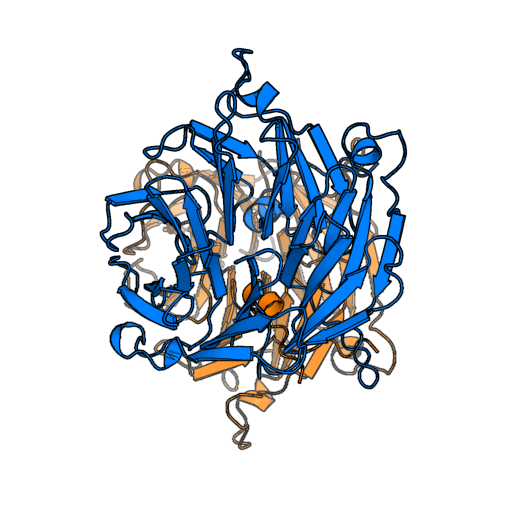B 1 138 ? -7.934 20.516 -5.305 1 88.5 138 ASP B CA 1
ATOM 3755 C C . ASP B 1 138 ? -7.172 21.812 -5.09 1 88.5 138 ASP B C 1
ATOM 3757 O O . ASP B 1 138 ? -7.648 22.891 -5.461 1 88.5 138 ASP B O 1
ATOM 3761 N N . ASN B 1 139 ? -6.148 21.766 -4.367 1 92 139 ASN B N 1
ATOM 3762 C CA . ASN B 1 139 ? -5.195 22.859 -4.188 1 92 139 ASN B CA 1
ATOM 3763 C C . ASN B 1 139 ? -5.746 23.938 -3.264 1 92 139 ASN B C 1
ATOM 3765 O O . ASN B 1 139 ? -5.273 25.078 -3.285 1 92 139 ASN B O 1
ATOM 3769 N N . ALA B 1 140 ? -6.762 23.578 -2.498 1 91.81 140 ALA B N 1
ATOM 3770 C CA . ALA B 1 140 ? -7.375 24.594 -1.648 1 91.81 140 ALA B CA 1
ATOM 3771 C C . ALA B 1 140 ? -7.523 24.094 -0.215 1 91.81 140 ALA B C 1
ATOM 3773 O O . ALA B 1 140 ? -7.438 22.891 0.041 1 91.81 140 ALA B O 1
ATOM 3774 N N . ILE B 1 141 ? -7.648 25.109 0.623 1 94.62 141 ILE B N 1
ATOM 3775 C CA . ILE B 1 141 ? -7.93 24.844 2.029 1 94.62 141 ILE B CA 1
ATOM 3776 C C . ILE B 1 141 ? -9.305 25.391 2.395 1 94.62 141 ILE B C 1
ATOM 3778 O O . ILE B 1 141 ? -9.609 26.547 2.094 1 94.62 141 ILE B O 1
ATOM 3782 N N . ARG B 1 142 ? -10.078 24.641 3.012 1 93.38 142 ARG B N 1
ATOM 3783 C CA . ARG B 1 142 ? -11.398 25.078 3.451 1 93.38 142 ARG B CA 1
ATOM 3784 C C . ARG B 1 142 ? -11.461 25.172 4.973 1 93.38 142 ARG B C 1
ATOM 3786 O O . ARG B 1 142 ? -10.906 24.328 5.676 1 93.38 142 ARG B O 1
ATOM 3793 N N . ILE B 1 143 ? -12.109 26.156 5.387 1 92.88 143 ILE B N 1
ATOM 3794 C CA . ILE B 1 143 ? -12.375 26.344 6.812 1 92.88 143 ILE B CA 1
ATOM 3795 C C . ILE B 1 143 ? -13.828 25.969 7.113 1 92.88 143 ILE B C 1
ATOM 3797 O O . ILE B 1 143 ? -14.742 26.453 6.449 1 92.88 143 ILE B O 1
ATOM 3801 N N . VAL B 1 144 ? -13.945 25.156 8.055 1 92.5 144 VAL B N 1
ATOM 3802 C CA . VAL B 1 144 ? -15.266 24.688 8.461 1 92.5 144 VAL B CA 1
ATOM 3803 C C . VAL B 1 144 ? -15.461 24.938 9.953 1 92.5 144 VAL B C 1
ATOM 3805 O O . VAL B 1 144 ? -14.539 24.734 10.75 1 92.5 144 VAL B O 1
ATOM 3808 N N . ASP B 1 145 ? -16.625 25.469 10.242 1 91.75 145 ASP B N 1
ATOM 3809 C CA . ASP B 1 145 ? -17.016 25.531 11.648 1 91.75 145 ASP B CA 1
ATOM 3810 C C . ASP B 1 145 ? -17.438 24.156 12.156 1 91.75 145 ASP B C 1
ATOM 3812 O O . ASP B 1 145 ? -18.391 23.562 11.641 1 91.75 145 ASP B O 1
ATOM 3816 N N . ILE B 1 146 ? -16.859 23.688 13.141 1 91.69 146 ILE B N 1
ATOM 3817 C CA . ILE B 1 146 ? -17.094 22.328 13.633 1 91.69 146 ILE B CA 1
ATOM 3818 C C . ILE B 1 146 ? -18.531 22.203 14.141 1 91.69 146 ILE B C 1
ATOM 3820 O O . ILE B 1 146 ? -19.125 21.141 14.062 1 91.69 146 ILE B O 1
ATOM 3824 N N . GLU B 1 147 ? -19.109 23.312 14.562 1 88.62 147 GLU B N 1
ATOM 3825 C CA . GLU B 1 147 ? -20.484 23.297 15.062 1 88.62 147 GLU B CA 1
ATOM 3826 C C . GLU B 1 147 ? -21.484 23.391 13.922 1 88.62 147 GLU B C 1
ATOM 3828 O O . GLU B 1 147 ? -22.656 23.062 14.094 1 88.62 147 GLU B O 1
ATOM 3833 N N . ARG B 1 148 ? -21.062 23.922 12.852 1 89 148 ARG B N 1
ATOM 3834 C CA . ARG B 1 148 ? -21.875 24.031 11.641 1 89 148 ARG B CA 1
ATOM 3835 C C . ARG B 1 148 ? -21.109 23.531 10.422 1 89 148 ARG B C 1
ATOM 3837 O O . ARG B 1 148 ? -20.844 24.312 9.492 1 89 148 ARG B O 1
ATOM 3844 N N . PRO B 1 149 ? -20.875 22.266 10.422 1 87.5 149 PRO B N 1
ATOM 3845 C CA . PRO B 1 149 ? -19.922 21.734 9.438 1 87.5 149 PRO B CA 1
ATOM 3846 C C . PRO B 1 149 ? -20.547 21.594 8.047 1 87.5 149 PRO B C 1
ATOM 3848 O O . PRO B 1 149 ? -19.875 21.109 7.125 1 87.5 149 PRO B O 1
ATOM 3851 N N . ASP B 1 150 ? -21.703 21.984 7.781 1 86.25 150 ASP B N 1
ATOM 3852 C CA . ASP B 1 150 ? -22.438 21.766 6.535 1 86.25 150 ASP B CA 1
ATOM 3853 C C . ASP B 1 150 ? -21.906 22.672 5.426 1 86.25 150 ASP B C 1
ATOM 3855 O O . ASP B 1 150 ? -22.125 22.406 4.242 1 86.25 150 ASP B O 1
ATOM 3859 N N . GLN B 1 151 ? -21.281 23.719 5.895 1 85.94 151 GLN B N 1
ATOM 3860 C CA . GLN B 1 151 ? -20.781 24.625 4.871 1 85.94 151 GLN B CA 1
ATOM 3861 C C . GLN B 1 151 ? -19.375 25.109 5.219 1 85.94 151 GLN B C 1
ATOM 3863 O O . GLN B 1 151 ? -19.078 25.359 6.387 1 85.94 151 GLN B O 1
ATOM 3868 N N . ALA B 1 152 ? -18.641 25.297 4.152 1 87.94 152 ALA B N 1
ATOM 3869 C CA . ALA B 1 152 ? -17.344 25.938 4.344 1 87.94 152 ALA B CA 1
ATOM 3870 C C . ALA B 1 152 ? -17.516 27.453 4.543 1 87.94 152 ALA B C 1
ATOM 3872 O O . ALA B 1 152 ? -18.25 28.094 3.807 1 87.94 152 ALA B O 1
ATOM 3873 N N . ILE B 1 153 ? -16.906 27.984 5.484 1 87.62 153 ILE B N 1
ATOM 3874 C CA . ILE B 1 153 ? -17.062 29.391 5.781 1 87.62 153 ILE B CA 1
ATOM 3875 C C . ILE B 1 153 ? -16.047 30.203 4.973 1 87.62 153 ILE B C 1
ATOM 3877 O O . ILE B 1 153 ? -16.25 31.406 4.734 1 87.62 153 ILE B O 1
ATOM 3881 N N . ALA B 1 154 ? -14.961 29.578 4.613 1 88.31 154 ALA B N 1
ATOM 3882 C CA . ALA B 1 154 ? -13.945 30.25 3.805 1 88.31 154 ALA B CA 1
ATOM 3883 C C . ALA B 1 154 ? -13.125 29.234 3.004 1 88.31 154 ALA B C 1
ATOM 3885 O O . ALA B 1 154 ? -13.094 28.047 3.34 1 88.31 154 ALA B O 1
ATOM 3886 N N . VAL B 1 155 ? -12.539 29.734 1.942 1 90.5 155 VAL B N 1
ATOM 3887 C CA . VAL B 1 155 ? -11.656 28.938 1.108 1 90.5 155 VAL B CA 1
ATOM 3888 C C . VAL B 1 155 ? -10.352 29.688 0.861 1 90.5 155 VAL B C 1
ATOM 3890 O O . VAL B 1 155 ? -10.367 30.859 0.48 1 90.5 155 VAL B O 1
ATOM 3893 N N . PHE B 1 156 ? -9.258 29.125 1.185 1 91.81 156 PHE B N 1
ATOM 3894 C CA . PHE B 1 156 ? -7.938 29.656 0.885 1 91.81 156 PHE B CA 1
ATOM 3895 C C . PHE B 1 156 ? -7.375 29.031 -0.386 1 91.81 156 PHE B C 1
ATOM 3897 O O . PHE B 1 156 ? -7.156 27.812 -0.441 1 91.81 156 PHE B O 1
ATOM 3904 N N . SER B 1 157 ? -7.172 29.875 -1.341 1 91.25 157 SER B N 1
ATOM 3905 C CA . SER B 1 157 ? -6.676 29.406 -2.633 1 91.25 157 SER B CA 1
ATOM 3906 C C . SER B 1 157 ? -5.363 30.094 -3 1 91.25 157 SER B C 1
ATOM 3908 O O . SER B 1 157 ? -5.121 31.234 -2.604 1 91.25 157 SER B O 1
ATOM 3910 N N . GLY B 1 158 ? -4.539 29.422 -3.631 1 92.19 158 GLY B N 1
ATOM 3911 C CA . GLY B 1 158 ? -3.266 30 -4.047 1 92.19 158 GLY B CA 1
ATOM 3912 C C . GLY B 1 158 ? -2.268 28.953 -4.512 1 92.19 158 GLY B C 1
ATOM 3913 O O . GLY B 1 158 ? -1.501 29.188 -5.445 1 92.19 158 GLY B O 1
ATOM 3914 N N . HIS B 1 159 ? -2.285 27.859 -3.842 1 94.25 159 HIS B N 1
ATOM 3915 C CA . HIS B 1 159 ? -1.435 26.766 -4.281 1 94.25 159 HIS B CA 1
ATOM 3916 C C . HIS B 1 159 ? -1.79 26.328 -5.699 1 94.25 159 HIS B C 1
ATOM 3918 O O . HIS B 1 159 ? -2.941 26.453 -6.125 1 94.25 159 HIS B O 1
ATOM 3924 N N . SER B 1 160 ? -0.838 25.797 -6.406 1 94.69 160 SER B N 1
ATOM 3925 C CA . SER B 1 160 ? -1.079 25.359 -7.773 1 94.69 160 SER B CA 1
ATOM 3926 C C . SER B 1 160 ? -1.099 23.828 -7.871 1 94.69 160 SER B C 1
ATOM 3928 O O . SER B 1 160 ? -1.166 23.281 -8.969 1 94.69 160 SER B O 1
ATOM 3930 N N . ASN B 1 161 ? -0.98 23.219 -6.785 1 94.31 161 ASN B N 1
ATOM 3931 C CA . ASN B 1 161 ? -1.029 21.75 -6.707 1 94.31 161 ASN B CA 1
ATOM 3932 C C . ASN B 1 161 ? -1.58 21.281 -5.363 1 94.31 161 ASN B C 1
ATOM 3934 O O . ASN B 1 161 ? -1.914 22.094 -4.504 1 94.31 161 ASN B O 1
ATOM 3938 N N . THR B 1 162 ? -1.72 20.031 -5.188 1 93.81 162 THR B N 1
ATOM 3939 C CA . THR B 1 162 ? -2.332 19.359 -4.043 1 93.81 162 THR B CA 1
ATOM 3940 C C . THR B 1 162 ? -1.711 19.844 -2.738 1 93.81 162 THR B C 1
ATOM 3942 O O . THR B 1 162 ? -0.493 20.016 -2.648 1 93.81 162 THR B O 1
ATOM 3945 N N . ILE B 1 163 ? -2.623 20.031 -1.727 1 96.38 163 ILE B N 1
ATOM 3946 C CA . ILE B 1 163 ? -2.16 20.328 -0.377 1 96.38 163 ILE B CA 1
ATOM 3947 C C . ILE B 1 163 ? -1.828 19.031 0.357 1 96.38 163 ILE B C 1
ATOM 3949 O O . ILE B 1 163 ? -2.658 18.125 0.429 1 96.38 163 ILE B O 1
ATOM 3953 N N . ASN B 1 164 ? -0.63 19.016 0.962 1 97 164 ASN B N 1
ATOM 3954 C CA . ASN B 1 164 ? -0.201 17.781 1.61 1 97 164 ASN B CA 1
ATOM 3955 C C . ASN B 1 164 ? -0.355 17.859 3.127 1 97 164 ASN B C 1
ATOM 3957 O O . ASN B 1 164 ? -0.844 16.922 3.756 1 97 164 ASN B O 1
ATOM 3961 N N . GLU B 1 165 ? 0.104 18.922 3.695 1 98.31 165 GLU B N 1
ATOM 3962 C CA . GLU B 1 165 ? 0.122 19.031 5.152 1 98.31 165 GLU B CA 1
ATOM 3963 C C . GLU B 1 165 ? -0.226 20.438 5.609 1 98.31 165 GLU B C 1
ATOM 3965 O O . GLU B 1 165 ? 0.072 21.406 4.918 1 98.31 165 GLU B O 1
ATOM 3970 N N . LEU B 1 166 ? -0.829 20.547 6.766 1 98.38 166 LEU B N 1
ATOM 3971 C CA . LEU B 1 166 ? -1.087 21.797 7.477 1 98.38 166 LEU B CA 1
ATOM 3972 C C . LEU B 1 166 ? -0.375 21.812 8.82 1 98.38 166 LEU B C 1
ATOM 3974 O O . LEU B 1 166 ? -0.178 20.766 9.438 1 98.38 166 LEU B O 1
ATOM 3978 N N . ALA B 1 167 ? -0.01 22.984 9.219 1 98.06 167 ALA B N 1
ATOM 3979 C CA . ALA B 1 167 ? 0.597 23.141 10.539 1 98.06 167 ALA B CA 1
ATOM 3980 C C . ALA B 1 167 ? 0.24 24.5 11.148 1 98.06 167 ALA B C 1
ATOM 3982 O O . ALA B 1 167 ? 0.111 25.484 10.43 1 98.06 167 ALA B O 1
ATOM 3983 N N . LYS B 1 168 ? 0.116 24.469 12.406 1 96.5 168 LYS B N 1
ATOM 3984 C CA . LYS B 1 168 ? -0.219 25.703 13.133 1 96.5 168 LYS B CA 1
ATOM 3985 C C . LYS B 1 168 ? 1.041 26.453 13.547 1 96.5 168 LYS B C 1
ATOM 3987 O O . LYS B 1 168 ? 1.981 25.859 14.078 1 96.5 168 LYS B O 1
ATOM 3992 N N . ARG B 1 169 ? 1.042 27.672 13.289 1 96.5 169 ARG B N 1
ATOM 3993 C CA . ARG B 1 169 ? 2.105 28.531 13.805 1 96.5 169 ARG B CA 1
ATOM 3994 C C . ARG B 1 169 ? 1.641 29.281 15.047 1 96.5 169 ARG B C 1
ATOM 3996 O O . ARG B 1 169 ? 2.271 29.203 16.094 1 96.5 169 ARG B O 1
ATOM 4003 N N . THR B 1 170 ? 0.547 30.047 14.875 1 94.12 170 THR B N 1
ATOM 4004 C CA . THR B 1 170 ? -0.092 30.766 15.961 1 94.12 170 THR B CA 1
ATOM 4005 C C . THR B 1 170 ? -1.605 30.578 15.93 1 94.12 170 THR B C 1
ATOM 4007 O O . THR B 1 170 ? -2.119 29.812 15.117 1 94.12 170 THR B O 1
ATOM 4010 N N . GLU B 1 171 ? -2.271 31.297 16.797 1 92.94 171 GLU B N 1
ATOM 4011 C CA . GLU B 1 171 ? -3.729 31.219 16.812 1 92.94 171 GLU B CA 1
ATOM 4012 C C . GLU B 1 171 ? -4.34 31.938 15.617 1 92.94 171 GLU B C 1
ATOM 4014 O O . GLU B 1 171 ? -5.531 31.797 15.336 1 92.94 171 GLU B O 1
ATOM 4019 N N . ASN B 1 172 ? -3.459 32.656 14.906 1 92 172 ASN B N 1
ATOM 4020 C CA . ASN B 1 172 ? -3.998 33.406 13.789 1 92 172 ASN B CA 1
ATOM 4021 C C . ASN B 1 172 ? -3.297 33.062 12.477 1 92 172 ASN B C 1
ATOM 4023 O O . ASN B 1 172 ? -3.617 33.625 11.43 1 92 172 ASN B O 1
ATOM 4027 N N . GLU B 1 173 ? -2.352 32.188 12.625 1 94.38 173 GLU B N 1
ATOM 4028 C CA . GLU B 1 173 ? -1.575 31.859 11.43 1 94.38 173 GLU B CA 1
ATOM 4029 C C . GLU B 1 173 ? -1.364 30.359 11.297 1 94.38 173 GLU B C 1
ATOM 4031 O O . GLU B 1 173 ? -1.171 29.656 12.297 1 94.38 173 GLU B O 1
ATOM 4036 N N . PHE B 1 174 ? -1.4 29.953 10.102 1 96.31 174 PHE B N 1
ATOM 4037 C CA . PHE B 1 174 ? -1.122 28.547 9.836 1 96.31 174 PHE B CA 1
ATOM 4038 C C . PHE B 1 174 ? -0.368 28.375 8.516 1 96.31 174 PHE B C 1
ATOM 4040 O O . PHE B 1 174 ? -0.302 29.312 7.715 1 96.31 174 PHE B O 1
ATOM 4047 N N . LEU B 1 175 ? 0.275 27.25 8.391 1 98.19 175 LEU B N 1
ATOM 4048 C CA . LEU B 1 175 ? 1.077 26.922 7.215 1 98.19 175 LEU B CA 1
ATOM 4049 C C . LEU B 1 175 ? 0.441 25.797 6.414 1 98.19 175 LEU B C 1
ATOM 4051 O O . LEU B 1 175 ? -0.222 24.922 6.98 1 98.19 175 LEU B O 1
ATOM 4055 N N . SER B 1 176 ? 0.613 25.828 5.109 1 98.12 176 SER B N 1
ATOM 4056 C CA . SER B 1 176 ? 0.205 24.734 4.219 1 98.12 176 SER B CA 1
ATOM 4057 C C . SER B 1 176 ? 1.338 24.344 3.281 1 98.12 176 SER B C 1
ATOM 4059 O O . SER B 1 176 ? 1.921 25.188 2.605 1 98.12 176 SER B O 1
ATOM 4061 N N . ALA B 1 177 ? 1.66 23.094 3.264 1 98.38 177 ALA B N 1
ATOM 4062 C CA . ALA B 1 177 ? 2.658 22.531 2.354 1 98.38 177 ALA B CA 1
ATOM 4063 C C . ALA B 1 177 ? 1.995 21.906 1.136 1 98.38 177 ALA B C 1
ATOM 4065 O O . ALA B 1 177 ? 0.972 21.219 1.263 1 98.38 177 ALA B O 1
ATOM 4066 N N . SER B 1 178 ? 2.631 22.078 -0.022 1 97.31 178 SER B N 1
ATOM 4067 C CA . SER B 1 178 ? 1.986 21.641 -1.256 1 97.31 178 SER B CA 1
ATOM 4068 C C . SER B 1 178 ? 2.973 20.922 -2.168 1 97.31 178 SER B C 1
ATOM 4070 O O . SER B 1 178 ? 4.184 21.109 -2.059 1 97.31 178 SER B O 1
ATOM 4072 N N . GLU B 1 179 ? 2.365 20.156 -3.088 1 96 179 GLU B N 1
ATOM 4073 C CA . GLU B 1 179 ? 3.127 19.469 -4.133 1 96 179 GLU B CA 1
ATOM 4074 C C . GLU B 1 179 ? 3.744 20.469 -5.105 1 96 179 GLU B C 1
ATOM 4076 O O . GLU B 1 179 ? 4.594 20.109 -5.918 1 96 179 GLU B O 1
ATOM 4081 N N . ASP B 1 180 ? 3.391 21.734 -4.992 1 96.19 180 ASP B N 1
ATOM 4082 C CA . ASP B 1 180 ? 3.906 22.719 -5.926 1 96.19 180 ASP B CA 1
ATOM 4083 C C . ASP B 1 180 ? 5.273 23.234 -5.484 1 96.19 180 ASP B C 1
ATOM 4085 O O . ASP B 1 180 ? 5.844 24.125 -6.117 1 96.19 180 ASP B O 1
ATOM 4089 N N . GLY B 1 181 ? 5.723 22.734 -4.375 1 97.56 181 GLY B N 1
ATOM 4090 C CA . GLY B 1 181 ? 7.07 23.062 -3.939 1 97.56 181 GLY B CA 1
ATOM 4091 C C . GLY B 1 181 ? 7.125 24.219 -2.967 1 97.56 181 GLY B C 1
ATOM 4092 O O . GLY B 1 181 ? 8.211 24.656 -2.568 1 97.56 181 GLY B O 1
ATOM 4093 N N . THR B 1 182 ? 5.961 24.656 -2.555 1 98 182 THR B N 1
ATOM 4094 C CA . THR B 1 182 ? 5.934 25.828 -1.682 1 98 182 THR B CA 1
ATOM 4095 C C . THR B 1 182 ? 5.234 25.5 -0.366 1 98 182 THR B C 1
ATOM 4097 O O . THR B 1 182 ? 4.508 24.516 -0.271 1 98 182 THR B O 1
ATOM 4100 N N . VAL B 1 183 ? 5.559 26.312 0.576 1 98.56 183 VAL B N 1
ATOM 4101 C CA . VAL B 1 183 ? 4.781 26.422 1.805 1 98.56 183 VAL B CA 1
ATOM 4102 C C . VAL B 1 183 ? 4.223 27.844 1.935 1 98.56 183 VAL B C 1
ATOM 4104 O O . VAL B 1 183 ? 4.941 28.828 1.721 1 98.56 183 VAL B O 1
ATOM 4107 N N . ARG B 1 184 ? 2.982 27.891 2.246 1 97.75 184 ARG B N 1
ATOM 4108 C CA . ARG B 1 184 ? 2.365 29.203 2.41 1 97.75 184 ARG B CA 1
ATOM 4109 C C . ARG B 1 184 ? 2.008 29.469 3.871 1 97.75 184 ARG B C 1
ATOM 4111 O O . ARG B 1 184 ? 1.535 28.562 4.57 1 97.75 184 ARG B O 1
ATOM 4118 N N . LEU B 1 185 ? 2.312 30.656 4.277 1 97.38 185 LEU B N 1
ATOM 4119 C CA . LEU B 1 185 ? 1.901 31.141 5.59 1 97.38 185 LEU B CA 1
ATOM 4120 C C . LEU B 1 185 ? 0.665 32.031 5.477 1 97.38 185 LEU B C 1
ATOM 4122 O O . LEU B 1 185 ? 0.729 33.125 4.914 1 97.38 185 LEU B O 1
ATOM 4126 N N . TRP B 1 186 ? -0.392 31.547 6.074 1 96.19 186 TRP B N 1
ATOM 4127 C CA . TRP B 1 186 ? -1.684 32.219 5.965 1 96.19 186 TRP B CA 1
ATOM 4128 C C . TRP B 1 186 ? -2.023 32.969 7.25 1 96.19 186 TRP B C 1
ATOM 4130 O O . TRP B 1 186 ? -1.718 32.5 8.352 1 96.19 186 TRP B O 1
ATOM 4140 N N . ASP B 1 187 ? -2.639 34.062 7.066 1 93.19 187 ASP B N 1
ATOM 4141 C CA . ASP B 1 187 ? -3.311 34.75 8.164 1 93.19 187 ASP B CA 1
ATOM 4142 C C . ASP B 1 187 ? -4.816 34.5 8.125 1 93.19 187 ASP B C 1
ATOM 4144 O O . ASP B 1 187 ? -5.48 34.875 7.141 1 93.19 187 ASP B O 1
ATOM 4148 N N . ILE B 1 188 ? -5.281 33.938 9.102 1 89.38 188 ILE B N 1
ATOM 4149 C CA . ILE B 1 188 ? -6.68 33.531 9.148 1 89.38 188 ILE B CA 1
ATOM 4150 C C . ILE B 1 188 ? -7.582 34.75 8.977 1 89.38 188 ILE B C 1
ATOM 4152 O O . ILE B 1 188 ? -8.688 34.656 8.438 1 89.38 188 ILE B O 1
ATOM 4156 N N . ARG B 1 189 ? -7.188 35.969 9.398 1 85.44 189 ARG B N 1
ATOM 4157 C CA . ARG B 1 189 ? -7.977 37.188 9.359 1 85.44 189 ARG B CA 1
ATOM 4158 C C . ARG B 1 189 ? -8.023 37.781 7.945 1 85.44 189 ARG B C 1
ATOM 4160 O O . ARG B 1 189 ? -8.891 38.594 7.633 1 85.44 189 ARG B O 1
ATOM 4167 N N . SER B 1 190 ? -6.996 37.375 7.145 1 81.31 190 SER B N 1
ATOM 4168 C CA . SER B 1 190 ? -6.922 37.844 5.758 1 81.31 190 SER B CA 1
ATOM 4169 C C . SER B 1 190 ? -6.836 36.656 4.797 1 81.31 190 SER B C 1
ATOM 4171 O O . SER B 1 190 ? -5.754 36.094 4.582 1 81.31 190 SER B O 1
ATOM 4173 N N . GLN B 1 191 ? -7.809 36.219 4.199 1 69.75 191 GLN B N 1
ATOM 4174 C CA . GLN B 1 191 ? -7.883 35 3.383 1 69.75 191 GLN B CA 1
ATOM 4175 C C . GLN B 1 191 ? -7.074 35.156 2.098 1 69.75 191 GLN B C 1
ATOM 4177 O O . GLN B 1 191 ? -6.656 34.188 1.5 1 69.75 191 GLN B O 1
ATOM 4182 N N . ASP B 1 192 ? -6.801 36.312 1.741 1 71.62 192 ASP B N 1
ATOM 4183 C CA . ASP B 1 192 ? -6.25 36.531 0.409 1 71.62 192 ASP B CA 1
ATOM 4184 C C . ASP B 1 192 ? -4.734 36.719 0.465 1 71.62 192 ASP B C 1
ATOM 4186 O O . ASP B 1 192 ? -4.074 36.781 -0.573 1 71.62 192 ASP B O 1
ATOM 4190 N N . THR B 1 193 ? -4.324 36.781 1.636 1 75.44 193 THR B N 1
ATOM 4191 C CA . THR B 1 193 ? -2.91 37.125 1.672 1 75.44 193 THR B CA 1
ATOM 4192 C C . THR B 1 193 ? -2.102 36.062 2.398 1 75.44 193 THR B C 1
ATOM 4194 O O . THR B 1 193 ? -2.408 35.719 3.539 1 75.44 193 THR B O 1
ATOM 4197 N N . ALA B 1 194 ? -1.204 35.438 1.596 1 85 194 ALA B N 1
ATOM 4198 C CA . ALA B 1 194 ? -0.278 34.5 2.217 1 85 194 ALA B CA 1
ATOM 4199 C C . ALA B 1 194 ? 1.166 34.812 1.835 1 85 194 ALA B C 1
ATOM 4201 O O . ALA B 1 194 ? 1.432 35.312 0.729 1 85 194 ALA B O 1
ATOM 4202 N N . HIS B 1 195 ? 2.051 34.719 2.803 1 95 195 HIS B N 1
ATOM 4203 C CA . HIS B 1 195 ? 3.471 34.688 2.471 1 95 195 HIS B CA 1
ATOM 4204 C C . HIS B 1 195 ? 3.879 33.344 1.869 1 95 195 HIS B C 1
ATOM 4206 O O . HIS B 1 195 ? 3.5 32.312 2.381 1 95 195 HIS B O 1
ATOM 4212 N N . ILE B 1 196 ? 4.578 33.438 0.735 1 97.06 196 ILE B N 1
ATOM 4213 C CA . ILE B 1 196 ? 4.965 32.219 0.035 1 97.06 196 ILE B CA 1
ATOM 4214 C C . ILE B 1 196 ? 6.434 31.906 0.305 1 97.06 196 ILE B C 1
ATOM 4216 O O . ILE B 1 196 ? 7.309 32.719 0.023 1 97.06 196 ILE B O 1
ATOM 4220 N N . ILE B 1 197 ? 6.672 30.859 0.887 1 97.75 197 ILE B N 1
ATOM 4221 C CA . ILE B 1 197 ? 8.023 30.328 1.02 1 97.75 197 ILE B CA 1
ATOM 4222 C C . ILE B 1 197 ? 8.297 29.328 -0.095 1 97.75 197 ILE B C 1
ATOM 4224 O O . ILE B 1 197 ? 7.723 28.234 -0.106 1 97.75 197 ILE B O 1
ATOM 4228 N N . ARG B 1 198 ? 9.18 29.609 -0.966 1 97.5 198 ARG B N 1
ATOM 4229 C CA . ARG B 1 198 ? 9.5 28.75 -2.098 1 97.5 198 ARG B CA 1
ATOM 4230 C C . ARG B 1 198 ? 10.609 27.766 -1.738 1 97.5 198 ARG B C 1
ATOM 4232 O O . ARG B 1 198 ? 11.766 27.969 -2.109 1 97.5 198 ARG B O 1
ATOM 4239 N N . VAL B 1 199 ? 10.25 26.75 -1.143 1 98.06 199 VAL B N 1
ATOM 4240 C CA . VAL B 1 199 ? 11.172 25.75 -0.606 1 98.06 199 VAL B CA 1
ATOM 4241 C C . VAL B 1 199 ? 11.977 25.125 -1.744 1 98.06 199 VAL B C 1
ATOM 4243 O O . VAL B 1 199 ? 13.195 24.953 -1.628 1 98.06 199 VAL B O 1
ATOM 4246 N N . CYS B 1 200 ? 11.359 24.812 -2.869 1 96.75 200 CYS B N 1
ATOM 4247 C CA . CYS B 1 200 ? 11.984 24.109 -3.98 1 96.75 200 CYS B CA 1
ATOM 4248 C C . CYS B 1 200 ? 13 25 -4.691 1 96.75 200 CYS B C 1
ATOM 4250 O O . CYS B 1 200 ? 13.805 24.516 -5.488 1 96.75 200 CYS B O 1
ATOM 4252 N N . ASP B 1 201 ? 12.953 26.281 -4.457 1 96.31 201 ASP B N 1
ATOM 4253 C CA . ASP B 1 201 ? 13.883 27.203 -5.098 1 96.31 201 ASP B CA 1
ATOM 4254 C C . ASP B 1 201 ? 15.18 27.312 -4.297 1 96.31 201 ASP B C 1
ATOM 4256 O O . ASP B 1 201 ? 16.156 27.922 -4.762 1 96.31 201 ASP B O 1
ATOM 4260 N N . GLU B 1 202 ? 15.188 26.844 -3.078 1 95.69 202 GLU B N 1
ATOM 4261 C CA . GLU B 1 202 ? 16.406 26.844 -2.289 1 95.69 202 GLU B CA 1
ATOM 4262 C C . GLU B 1 202 ? 17.422 25.859 -2.861 1 95.69 202 GLU B C 1
ATOM 4264 O O . GLU B 1 202 ? 17.234 24.641 -2.801 1 95.69 202 GLU B O 1
ATOM 4269 N N . PRO B 1 203 ? 18.5 26.25 -3.334 1 93.75 203 PRO B N 1
ATOM 4270 C CA . PRO B 1 203 ? 19.438 25.391 -4.055 1 93.75 203 PRO B CA 1
ATOM 4271 C C . PRO B 1 203 ? 20 24.266 -3.18 1 93.75 203 PRO B C 1
ATOM 4273 O O . PRO B 1 203 ? 20.328 23.188 -3.684 1 93.75 203 PRO B O 1
ATOM 4276 N N . GLN B 1 204 ? 20.094 24.516 -1.939 1 93.38 204 GLN B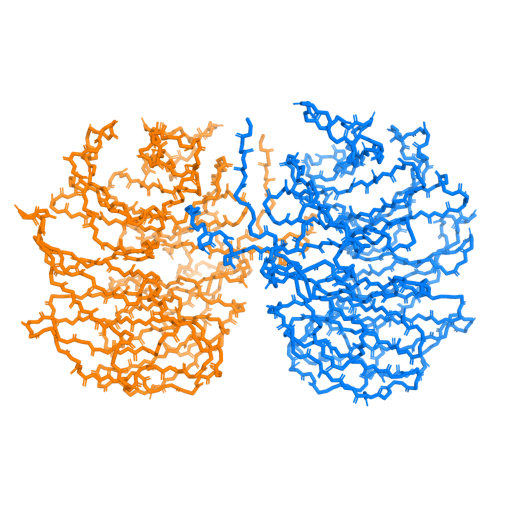 N 1
ATOM 4277 C CA . GLN B 1 204 ? 20.672 23.516 -1.046 1 93.38 204 GLN B CA 1
ATOM 4278 C C . GLN B 1 204 ? 19.719 22.344 -0.863 1 93.38 204 GLN B C 1
ATOM 4280 O O . GLN B 1 204 ? 20.125 21.281 -0.367 1 93.38 204 GLN B O 1
ATOM 4285 N N . LEU B 1 205 ? 18.5 22.547 -1.263 1 94.69 205 LEU B N 1
ATOM 4286 C CA . LEU B 1 205 ? 17.5 21.547 -0.913 1 94.69 205 LEU B CA 1
ATOM 4287 C C . LEU B 1 205 ? 17.062 20.766 -2.145 1 94.69 205 LEU B C 1
ATOM 4289 O O . LEU B 1 205 ? 16.438 19.703 -2.023 1 94.69 205 LEU B O 1
ATOM 4293 N N . THR B 1 206 ? 17.359 21.25 -3.275 1 90.81 206 THR B N 1
ATOM 4294 C CA . THR B 1 206 ? 16.922 20.609 -4.508 1 90.81 206 THR B CA 1
ATOM 4295 C C . THR B 1 206 ? 17.812 19.422 -4.844 1 90.81 206 THR B C 1
ATOM 4297 O O . THR B 1 206 ? 19.031 19.484 -4.68 1 90.81 206 THR B O 1
ATOM 4300 N N . ARG B 1 207 ? 17.188 18.406 -5.262 1 87.44 207 ARG B N 1
ATOM 4301 C CA . ARG B 1 207 ? 17.891 17.172 -5.613 1 87.44 207 ARG B CA 1
ATOM 4302 C C . ARG B 1 207 ? 17.703 16.828 -7.086 1 87.44 207 ARG B C 1
ATOM 4304 O O . ARG B 1 207 ? 16.609 17.016 -7.633 1 87.44 207 ARG B O 1
ATOM 4311 N N . ASN B 1 208 ? 18.641 16.188 -7.652 1 83.06 208 ASN B N 1
ATOM 4312 C CA . ASN B 1 208 ? 18.562 15.805 -9.062 1 83.06 208 ASN B CA 1
ATOM 4313 C C . ASN B 1 208 ? 17.562 14.672 -9.281 1 83.06 208 ASN B C 1
ATOM 4315 O O . ASN B 1 208 ? 17.531 13.711 -8.508 1 83.06 208 ASN B O 1
ATOM 4319 N N . ASN B 1 209 ? 16.734 14.797 -10.219 1 79.75 209 ASN B N 1
ATOM 4320 C CA . ASN B 1 209 ? 15.805 13.766 -10.656 1 79.75 209 ASN B CA 1
ATOM 4321 C C . ASN B 1 209 ? 14.688 13.547 -9.648 1 79.75 209 ASN B C 1
ATOM 4323 O O . ASN B 1 209 ? 14.07 12.484 -9.609 1 79.75 209 ASN B O 1
ATOM 4327 N N . CYS B 1 210 ? 14.578 14.5 -8.734 1 85.81 210 CYS B N 1
ATOM 4328 C CA . CYS B 1 210 ? 13.477 14.43 -7.781 1 85.81 210 CYS B CA 1
ATOM 4329 C C . CYS B 1 210 ? 12.438 15.508 -8.07 1 85.81 210 CYS B C 1
ATOM 4331 O O . CYS B 1 210 ? 12.719 16.484 -8.766 1 85.81 210 CYS B O 1
ATOM 4333 N N . GLY B 1 211 ? 11.297 15.242 -7.625 1 88.56 211 GLY B N 1
ATOM 4334 C CA . GLY B 1 211 ? 10.258 16.25 -7.727 1 88.56 211 GLY B CA 1
ATOM 4335 C C . GLY B 1 211 ? 10.508 17.453 -6.84 1 88.56 211 GLY B C 1
ATOM 4336 O O . GLY B 1 211 ? 11.602 17.625 -6.301 1 88.56 211 GLY B O 1
ATOM 4337 N N . LYS B 1 212 ? 9.531 18.281 -6.742 1 94.31 212 LYS B N 1
ATOM 4338 C CA . LYS B 1 212 ? 9.68 19.5 -5.953 1 94.31 212 LYS B CA 1
ATOM 4339 C C . LYS B 1 212 ? 8.688 19.531 -4.793 1 94.31 212 LYS B C 1
ATOM 4341 O O . LYS B 1 212 ? 8.672 20.484 -4.008 1 94.31 212 LYS B O 1
ATOM 4346 N N . GLY B 1 213 ? 7.941 18.562 -4.727 1 95.44 213 GLY B N 1
ATOM 4347 C CA . GLY B 1 213 ? 6.828 18.578 -3.789 1 95.44 213 GLY B CA 1
ATOM 4348 C C . GLY B 1 213 ? 7.27 18.625 -2.34 1 95.44 213 GLY B C 1
ATOM 4349 O O . GLY B 1 213 ? 8.266 18 -1.964 1 95.44 213 GLY B O 1
ATOM 4350 N N . VAL B 1 214 ? 6.488 19.422 -1.562 1 97.56 214 VAL B N 1
ATOM 4351 C CA . VAL B 1 214 ? 6.664 19.453 -0.114 1 97.56 214 VAL B CA 1
ATOM 4352 C C . VAL B 1 214 ? 5.562 18.656 0.566 1 97.56 214 VAL B C 1
ATOM 4354 O O . VAL B 1 214 ? 4.387 19.016 0.506 1 97.56 214 VAL B O 1
ATOM 4357 N N . CYS B 1 215 ? 6 17.547 1.231 1 95.88 215 CYS B N 1
ATOM 4358 C CA . CYS B 1 215 ? 5.004 16.609 1.725 1 95.88 215 CYS B CA 1
ATOM 4359 C C . CYS B 1 215 ? 5.105 16.453 3.236 1 95.88 215 CYS B C 1
ATOM 4361 O O . CYS B 1 215 ? 4.215 15.875 3.865 1 95.88 215 CYS B O 1
ATOM 4363 N N . ALA B 1 216 ? 6.172 16.875 3.824 1 98.12 216 ALA B N 1
ATOM 4364 C CA . ALA B 1 216 ? 6.363 16.844 5.273 1 98.12 216 ALA B CA 1
ATOM 4365 C C . ALA B 1 216 ? 6.406 18.25 5.848 1 98.12 216 ALA B C 1
ATOM 4367 O O . ALA B 1 216 ? 7.027 19.141 5.266 1 98.12 216 ALA B O 1
ATOM 4368 N N . LEU B 1 217 ? 5.727 18.375 6.996 1 98.75 217 LEU B N 1
ATOM 4369 C CA . LEU B 1 217 ? 5.645 19.719 7.574 1 98.75 217 LEU B CA 1
ATOM 4370 C C . LEU B 1 217 ? 5.344 19.641 9.07 1 98.75 217 LEU B C 1
ATOM 4372 O O . LEU B 1 217 ? 4.488 18.875 9.5 1 98.75 217 LEU B O 1
ATOM 4376 N N . ASP B 1 218 ? 6.043 20.266 9.812 1 98.38 218 ASP B N 1
ATOM 4377 C CA . ASP B 1 218 ? 5.762 20.562 11.211 1 98.38 218 ASP B CA 1
ATOM 4378 C C . ASP B 1 218 ? 6.234 21.969 11.586 1 98.38 218 ASP B C 1
ATOM 4380 O O . ASP B 1 218 ? 7.145 22.516 10.953 1 98.38 218 ASP B O 1
ATOM 4384 N N . ALA B 1 219 ? 5.562 22.547 12.516 1 97.75 219 ALA B N 1
ATOM 4385 C CA . ALA B 1 219 ? 5.914 23.938 12.844 1 97.75 219 ALA B CA 1
ATOM 4386 C C . ALA B 1 219 ? 5.531 24.266 14.281 1 97.75 219 ALA B C 1
ATOM 4388 O O . ALA B 1 219 ? 4.672 23.609 14.875 1 97.75 219 ALA B O 1
ATOM 4389 N N . ASN B 1 220 ? 6.238 25.188 14.805 1 95 220 ASN B N 1
ATOM 4390 C CA . ASN B 1 220 ? 5.844 25.891 16.016 1 95 220 ASN B CA 1
ATOM 4391 C C . ASN B 1 220 ? 5.863 27.406 15.805 1 95 220 ASN B C 1
ATOM 4393 O O . ASN B 1 220 ? 5.805 27.891 14.672 1 95 220 ASN B O 1
ATOM 4397 N N . SER B 1 221 ? 5.891 28.156 16.844 1 95.38 221 SER B N 1
ATOM 4398 C CA . SER B 1 221 ? 5.75 29.594 16.719 1 95.38 221 SER B CA 1
ATOM 4399 C C . SER B 1 221 ? 6.965 30.219 16.047 1 95.38 221 SER B C 1
ATOM 4401 O O . SER B 1 221 ? 6.852 31.25 15.383 1 95.38 221 SER B O 1
ATOM 4403 N N . SER B 1 222 ? 8.125 29.531 16.125 1 95.81 222 SER B N 1
ATOM 4404 C CA . SER B 1 222 ? 9.367 30.156 15.688 1 95.81 222 SER B CA 1
ATOM 4405 C C . SER B 1 222 ? 9.922 29.469 14.453 1 95.81 222 SER B C 1
ATOM 4407 O O . SER B 1 222 ? 10.562 30.109 13.609 1 95.81 222 SER B O 1
ATOM 4409 N N . PHE B 1 223 ? 9.68 28.156 14.406 1 96.81 223 PHE B N 1
ATOM 4410 C CA . PHE B 1 223 ? 10.375 27.391 13.391 1 96.81 223 PHE B CA 1
ATOM 4411 C C . PHE B 1 223 ? 9.391 26.531 12.594 1 96.81 223 PHE B C 1
ATOM 4413 O O . PHE B 1 223 ? 8.312 26.203 13.094 1 96.81 223 PHE B O 1
ATOM 4420 N N . MET B 1 224 ? 9.82 26.297 11.406 1 98 224 MET B N 1
ATOM 4421 C CA . MET B 1 224 ? 9.172 25.297 10.562 1 98 224 MET B CA 1
ATOM 4422 C C . MET B 1 224 ? 10.188 24.297 10.039 1 98 224 MET B C 1
ATOM 4424 O O . MET B 1 224 ? 11.312 24.656 9.703 1 98 224 MET B O 1
ATOM 4428 N N . ILE B 1 225 ? 9.812 23.094 10.062 1 98.69 225 ILE B N 1
ATOM 4429 C CA . ILE B 1 225 ? 10.57 22.047 9.398 1 98.69 225 ILE B CA 1
ATOM 4430 C C . ILE B 1 225 ? 9.742 21.453 8.258 1 98.69 225 ILE B C 1
ATOM 4432 O O . ILE B 1 225 ? 8.578 21.109 8.445 1 98.69 225 ILE B O 1
ATOM 4436 N N . CYS B 1 226 ? 10.305 21.375 7.078 1 98.5 226 CYS B N 1
ATOM 4437 C CA . CYS B 1 226 ? 9.547 20.812 5.965 1 98.5 226 CYS B CA 1
ATOM 4438 C C . CYS B 1 226 ? 10.477 20.188 4.93 1 98.5 226 CYS B C 1
ATOM 4440 O O . CYS B 1 226 ? 11.688 20.375 4.992 1 98.5 226 CYS B O 1
ATOM 4442 N N . GLY B 1 227 ? 9.961 19.438 4.102 1 97.38 227 GLY B N 1
ATOM 4443 C CA . GLY B 1 227 ? 10.602 18.734 2.996 1 97.38 227 GLY B CA 1
ATOM 4444 C C . GLY B 1 227 ? 9.672 17.797 2.254 1 97.38 227 GLY B C 1
ATOM 4445 O O . GLY B 1 227 ? 8.453 17.891 2.396 1 97.38 227 GLY B O 1
ATOM 4446 N N . GLY B 1 228 ? 10.188 17.016 1.443 1 96.12 228 GLY B N 1
ATOM 4447 C CA . GLY B 1 228 ? 9.477 16.078 0.587 1 96.12 228 GLY B CA 1
ATOM 4448 C C . GLY B 1 228 ? 10.359 15.492 -0.501 1 96.12 228 GLY B C 1
ATOM 4449 O O . GLY B 1 228 ? 11.266 14.703 -0.218 1 96.12 228 GLY B O 1
ATOM 4450 N N . ASP B 1 229 ? 9.992 15.93 -1.754 1 93.81 229 ASP B N 1
ATOM 4451 C CA . ASP B 1 229 ? 10.938 15.594 -2.818 1 93.81 229 ASP B CA 1
ATOM 4452 C C . ASP B 1 229 ? 12.242 16.375 -2.658 1 93.81 229 ASP B C 1
ATOM 4454 O O . ASP B 1 229 ? 13.297 15.914 -3.105 1 93.81 229 ASP B O 1
ATOM 4458 N N . VAL B 1 230 ? 12.117 17.516 -2.018 1 94.88 230 VAL B N 1
ATOM 4459 C CA . VAL B 1 230 ? 13.281 18.297 -1.633 1 94.88 230 VAL B CA 1
ATOM 4460 C C . VAL B 1 230 ? 13.766 17.859 -0.253 1 94.88 230 VAL B C 1
ATOM 4462 O O . VAL B 1 230 ? 13.023 17.234 0.504 1 94.88 230 VAL B O 1
ATOM 4465 N N . ASP B 1 231 ? 14.938 18.219 0.057 1 95.5 231 ASP B N 1
ATOM 4466 C CA . ASP B 1 231 ? 15.508 17.812 1.34 1 95.5 231 ASP B CA 1
ATOM 4467 C C . ASP B 1 231 ? 14.812 18.531 2.496 1 95.5 231 ASP B C 1
ATOM 4469 O O . ASP B 1 231 ? 14.211 19.594 2.305 1 95.5 231 ASP B O 1
ATOM 4473 N N . LEU B 1 232 ? 15.016 17.984 3.668 1 97.19 232 LEU B N 1
ATOM 4474 C CA . LEU B 1 232 ? 14.445 18.562 4.875 1 97.19 232 LEU B CA 1
ATOM 4475 C C . LEU B 1 232 ? 15.266 19.766 5.34 1 97.19 232 LEU B C 1
ATOM 4477 O O . LEU B 1 232 ? 16.5 19.75 5.277 1 97.19 232 LEU B O 1
ATOM 4481 N N . ALA B 1 233 ? 14.531 20.734 5.859 1 98.25 233 ALA B N 1
ATOM 4482 C CA . ALA B 1 233 ? 15.234 21.938 6.336 1 98.25 233 ALA B CA 1
ATOM 4483 C C . ALA B 1 233 ? 14.453 22.625 7.449 1 98.25 233 ALA B C 1
ATOM 4485 O O . ALA B 1 233 ? 13.234 22.453 7.555 1 98.25 233 ALA B O 1
ATOM 4486 N N . ILE B 1 234 ? 15.188 23.344 8.211 1 98.25 234 ILE B N 1
ATOM 4487 C CA . ILE B 1 234 ? 14.641 24.219 9.242 1 98.25 234 ILE B CA 1
ATOM 4488 C C . ILE B 1 234 ? 14.531 25.656 8.703 1 98.25 234 ILE B C 1
ATOM 4490 O O . ILE B 1 234 ? 15.438 26.141 8.031 1 98.25 234 ILE B O 1
ATOM 4494 N N . TRP B 1 235 ? 13.453 26.266 8.984 1 98.44 235 TRP B N 1
ATOM 4495 C CA . TRP B 1 235 ? 13.211 27.641 8.562 1 98.44 235 TRP B CA 1
ATOM 4496 C C . TRP B 1 235 ? 12.82 28.516 9.75 1 98.44 235 TRP B C 1
ATOM 4498 O O . TRP B 1 235 ? 12.062 28.078 10.625 1 98.44 235 TRP B O 1
ATOM 4508 N N . HIS B 1 236 ? 13.211 29.734 9.75 1 97.81 236 HIS B N 1
ATOM 4509 C CA . HIS B 1 236 ? 12.734 30.75 10.688 1 97.81 236 HIS B CA 1
ATOM 4510 C C . HIS B 1 236 ? 11.438 31.391 10.203 1 97.81 236 HIS B C 1
ATOM 4512 O O . HIS B 1 236 ? 11.398 31.984 9.133 1 97.81 236 HIS B O 1
ATOM 4518 N N . LEU B 1 237 ? 10.484 31.344 10.992 1 97.06 237 LEU B N 1
ATOM 4519 C CA . LEU B 1 237 ? 9.18 31.812 10.539 1 97.06 237 LEU B CA 1
ATOM 4520 C C . LEU B 1 237 ? 9.039 33.312 10.742 1 97.06 237 LEU B C 1
ATOM 4522 O O . LEU B 1 237 ? 8.211 33.969 10.102 1 97.06 237 LEU B O 1
ATOM 4526 N N . SER B 1 238 ? 9.781 33.906 11.641 1 95.56 238 SER B N 1
ATOM 4527 C CA . SER B 1 238 ? 9.734 35.344 11.836 1 95.56 238 SER B CA 1
ATOM 4528 C C . SER B 1 238 ? 10.297 36.094 10.633 1 95.56 238 SER B C 1
ATOM 4530 O O . SER B 1 238 ? 9.742 37.125 10.211 1 95.56 238 SER B O 1
ATOM 4532 N N . SER B 1 239 ? 11.336 35.594 10.023 1 95.62 239 SER B N 1
ATOM 4533 C CA . SER B 1 239 ? 11.977 36.219 8.875 1 95.62 239 SER B CA 1
ATOM 4534 C C . SER B 1 239 ? 11.672 35.469 7.586 1 95.62 239 SER B C 1
ATOM 4536 O O . SER B 1 239 ? 12.062 35.875 6.5 1 95.62 239 SER B O 1
ATOM 4538 N N . LEU B 1 240 ? 11.023 34.344 7.734 1 95.5 240 LEU B N 1
ATOM 4539 C CA . LEU B 1 240 ? 10.703 33.5 6.602 1 95.5 240 LEU B CA 1
ATOM 4540 C C . LEU B 1 240 ? 11.961 33.125 5.812 1 95.5 240 LEU B C 1
ATOM 4542 O O . LEU B 1 240 ? 11.977 33.25 4.586 1 95.5 240 LEU B O 1
ATOM 4546 N N . SER B 1 241 ? 12.961 32.75 6.535 1 96.06 241 SER B N 1
ATOM 4547 C CA . SER B 1 241 ? 14.25 32.531 5.906 1 96.06 241 SER B CA 1
ATOM 4548 C C . SER B 1 241 ? 14.758 31.109 6.207 1 96.06 241 SER B C 1
ATOM 4550 O O . SER B 1 241 ? 14.43 30.547 7.254 1 96.06 241 SER B O 1
ATOM 4552 N N . PHE B 1 242 ? 15.586 30.719 5.285 1 97.38 242 PHE B N 1
ATOM 4553 C CA . PHE B 1 242 ? 16.234 29.422 5.406 1 97.38 242 PHE B CA 1
ATOM 4554 C C . PHE B 1 242 ? 17.219 29.422 6.574 1 97.38 242 PHE B C 1
ATOM 4556 O O . PHE B 1 242 ? 18.031 30.328 6.711 1 97.38 242 PHE B O 1
ATOM 4563 N N . ALA B 1 243 ? 17.125 28.406 7.477 1 97.06 243 ALA B N 1
ATOM 4564 C CA . ALA B 1 243 ? 18.031 28.312 8.625 1 97.06 243 ALA B CA 1
ATOM 4565 C C . ALA B 1 243 ? 19.094 27.25 8.398 1 97.06 243 ALA B C 1
ATOM 4567 O O . ALA B 1 243 ? 20.297 27.547 8.375 1 97.06 243 ALA B O 1
ATOM 4568 N N . SER B 1 244 ? 18.609 25.938 8.266 1 97 244 SER B N 1
ATOM 4569 C CA . SER B 1 244 ? 19.562 24.859 8.125 1 97 244 SER B CA 1
ATOM 4570 C C . SER B 1 244 ? 18.922 23.641 7.445 1 97 244 SER B C 1
ATOM 4572 O O . SER B 1 244 ? 17.75 23.359 7.66 1 97 244 SER B O 1
ATOM 4574 N N . LYS B 1 245 ? 19.766 22.969 6.707 1 96.69 245 LYS B N 1
ATOM 4575 C CA . LYS B 1 245 ? 19.375 21.688 6.117 1 96.69 245 LYS B CA 1
ATOM 4576 C C . LYS B 1 245 ? 19.562 20.547 7.113 1 96.69 245 LYS B C 1
ATOM 4578 O O . LYS B 1 245 ? 20.5 20.562 7.906 1 96.69 245 LYS B O 1
ATOM 4583 N N . LEU B 1 246 ? 18.625 19.625 7.129 1 96.44 246 LEU B N 1
ATOM 4584 C CA . LEU B 1 246 ? 18.859 18.406 7.902 1 96.44 246 LEU B CA 1
ATOM 4585 C C . LEU B 1 246 ? 19.812 17.469 7.172 1 96.44 246 LEU B C 1
ATOM 4587 O O . LEU B 1 246 ? 19.5 17 6.078 1 96.44 246 LEU B O 1
ATOM 4591 N N . GLU B 1 247 ? 20.875 17.172 7.754 1 88.31 247 GLU B N 1
ATOM 4592 C CA . GLU B 1 247 ? 21.953 16.438 7.125 1 88.31 247 GLU B CA 1
ATOM 4593 C C . GLU B 1 247 ? 21.734 14.922 7.25 1 88.31 247 GLU B C 1
ATOM 4595 O O . GLU B 1 247 ? 21.859 14.367 8.344 1 88.31 247 GLU B O 1
ATOM 4600 N N . GLY B 1 248 ? 21.141 14.352 6.383 1 81.81 248 GLY B N 1
ATOM 4601 C CA . GLY B 1 248 ? 21 12.906 6.441 1 81.81 248 GLY B CA 1
ATOM 4602 C C . GLY B 1 248 ? 21.562 12.203 5.219 1 81.81 248 GLY B C 1
ATOM 4603 O O . GLY B 1 248 ? 21.812 12.836 4.191 1 81.81 248 GLY B O 1
ATOM 4604 N N . ASN B 1 249 ? 22.062 10.977 5.426 1 78.12 249 ASN B N 1
ATOM 4605 C CA . ASN B 1 249 ? 22.422 10.109 4.309 1 78.12 249 ASN B CA 1
ATOM 4606 C C . ASN B 1 249 ? 21.219 9.391 3.73 1 78.12 249 ASN B C 1
ATOM 4608 O O . ASN B 1 249 ? 20.875 8.289 4.164 1 78.12 249 ASN B O 1
ATOM 4612 N N . TRP B 1 250 ? 20.656 10.102 2.848 1 76.94 250 TRP B N 1
ATOM 4613 C CA . TRP B 1 250 ? 19.438 9.555 2.27 1 76.94 250 TRP B CA 1
ATOM 4614 C C . TRP B 1 250 ? 19.719 8.867 0.94 1 76.94 250 TRP B C 1
ATOM 4616 O O . TRP B 1 250 ? 20.609 9.281 0.197 1 76.94 250 TRP B O 1
ATOM 4626 N N . PRO B 1 251 ? 18.906 7.836 0.698 1 72.38 251 PRO B N 1
ATOM 4627 C CA . PRO B 1 251 ? 18.953 7.375 -0.692 1 72.38 251 PRO B CA 1
ATOM 4628 C C . PRO B 1 251 ? 18.594 8.469 -1.688 1 72.38 251 PRO B C 1
ATOM 4630 O O . PRO B 1 251 ? 17.828 9.383 -1.353 1 72.38 251 PRO B O 1
ATOM 4633 N N . SER B 1 252 ? 19.156 8.539 -2.838 1 67.69 252 SER B N 1
ATOM 4634 C CA . SER B 1 252 ? 19.016 9.586 -3.846 1 67.69 252 SER B CA 1
ATOM 4635 C C . SER B 1 252 ? 17.547 9.82 -4.172 1 67.69 252 SER B C 1
ATOM 4637 O O . SER B 1 252 ? 17.141 10.945 -4.496 1 67.69 252 SER B O 1
ATOM 4639 N N . LEU B 1 253 ? 16.703 8.875 -4.129 1 74.69 253 LEU B N 1
ATOM 4640 C CA . LEU B 1 253 ? 15.32 9.086 -4.57 1 74.69 253 LEU B CA 1
ATOM 4641 C C . LEU B 1 253 ? 14.352 8.992 -3.398 1 74.69 253 LEU B C 1
ATOM 4643 O O . LEU B 1 253 ? 13.164 8.734 -3.588 1 74.69 253 LEU B O 1
ATOM 4647 N N . MET B 1 254 ? 14.906 9.602 -2.346 1 83.62 254 MET B N 1
ATOM 4648 C CA . MET B 1 254 ? 14.094 9.508 -1.131 1 83.62 254 MET B CA 1
ATOM 4649 C C . MET B 1 254 ? 13.07 10.633 -1.066 1 83.62 254 MET B C 1
ATOM 4651 O O . MET B 1 254 ? 13.414 11.797 -1.279 1 83.62 254 MET B O 1
ATOM 4655 N N . ARG B 1 255 ? 11.828 10.352 -0.893 1 91.75 255 ARG B N 1
ATOM 4656 C CA . ARG B 1 255 ? 10.773 11.312 -0.58 1 91.75 255 ARG B CA 1
ATOM 4657 C C . ARG B 1 255 ? 10.5 11.352 0.919 1 91.75 255 ARG B C 1
ATOM 4659 O O . ARG B 1 255 ? 10.211 10.32 1.529 1 91.75 255 ARG B O 1
ATOM 4666 N N . HIS B 1 256 ? 10.648 12.5 1.541 1 95.94 256 HIS B N 1
ATOM 4667 C CA . HIS B 1 256 ? 10.305 12.688 2.947 1 95.94 256 HIS B CA 1
ATOM 4668 C C . HIS B 1 256 ? 8.805 12.859 3.129 1 95.94 256 HIS B C 1
ATOM 4670 O O . HIS B 1 256 ? 8.18 13.688 2.463 1 95.94 256 HIS B O 1
ATOM 4676 N N . LEU B 1 257 ? 8.25 12.078 4.016 1 96.94 257 LEU B N 1
ATOM 4677 C CA . LEU B 1 257 ? 6.797 12.031 4.07 1 96.94 257 LEU B CA 1
ATOM 4678 C C . LEU B 1 257 ? 6.281 12.609 5.379 1 96.94 257 LEU B C 1
ATOM 4680 O O . LEU B 1 257 ? 5.117 13.008 5.473 1 96.94 257 LEU B O 1
ATOM 4684 N N . THR B 1 258 ? 7.086 12.625 6.434 1 98.06 258 THR B N 1
ATOM 4685 C CA . THR B 1 258 ? 6.629 13.117 7.73 1 98.06 258 THR B CA 1
ATOM 4686 C C . THR B 1 258 ? 7.801 13.648 8.547 1 98.06 258 THR B C 1
ATOM 4688 O O . THR B 1 258 ? 8.922 13.164 8.43 1 98.06 258 THR B O 1
ATOM 4691 N N . VAL B 1 259 ? 7.523 14.633 9.305 1 98.06 259 VAL B N 1
ATOM 4692 C CA . VAL B 1 259 ? 8.461 15.211 10.25 1 98.06 259 VAL B CA 1
ATOM 4693 C C . VAL B 1 259 ? 7.723 15.633 11.516 1 98.06 259 VAL B C 1
ATOM 4695 O O . VAL B 1 259 ? 6.539 15.984 11.469 1 98.06 259 VAL B O 1
ATOM 4698 N N . LYS B 1 260 ? 8.414 15.547 12.609 1 96.56 260 LYS B N 1
ATOM 4699 C CA . LYS B 1 260 ? 7.828 15.914 13.891 1 96.56 260 LYS B CA 1
ATOM 4700 C C . LYS B 1 260 ? 8.875 16.516 14.82 1 96.56 260 LYS B C 1
ATOM 4702 O O . LYS B 1 260 ? 9.922 15.922 15.062 1 96.56 260 LYS B O 1
ATOM 4707 N N . MET B 1 261 ? 8.57 17.703 15.242 1 94.44 261 MET B N 1
ATOM 4708 C CA . MET B 1 261 ? 9.383 18.281 16.312 1 94.44 261 MET B CA 1
ATOM 4709 C C . MET B 1 261 ? 9.031 17.656 17.656 1 94.44 261 MET B C 1
ATOM 4711 O O . MET B 1 261 ? 7.867 17.656 18.062 1 94.44 261 MET B O 1
ATOM 4715 N N . ASP B 1 262 ? 9.969 17.125 18.297 1 88.5 262 ASP B N 1
ATOM 4716 C CA . ASP B 1 262 ? 9.781 16.391 19.531 1 88.5 262 ASP B CA 1
ATOM 4717 C C . ASP B 1 262 ? 10.836 16.781 20.578 1 88.5 262 ASP B C 1
ATOM 4719 O O . ASP B 1 262 ? 11.883 16.141 20.672 1 88.5 262 ASP B O 1
ATOM 4723 N N . GLY B 1 263 ? 10.492 17.672 21.453 1 85.62 263 GLY B N 1
ATOM 4724 C CA . GLY B 1 263 ? 11.453 18.109 22.453 1 85.62 263 GLY B CA 1
ATOM 4725 C C . GLY B 1 263 ? 12.719 18.672 21.844 1 85.62 263 GLY B C 1
ATOM 4726 O O . GLY B 1 263 ? 12.68 19.672 21.109 1 85.62 263 GLY B O 1
ATOM 4727 N N . GLU B 1 264 ? 13.781 17.891 22.109 1 87.81 264 GLU B N 1
ATOM 4728 C CA . GLU B 1 264 ? 15.078 18.375 21.641 1 87.81 264 GLU B CA 1
ATOM 4729 C C . GLU B 1 264 ? 15.461 17.734 20.312 1 87.81 264 GLU B C 1
ATOM 4731 O O . GLU B 1 264 ? 16.578 17.922 19.828 1 87.81 264 GLU B O 1
ATOM 4736 N N . ARG B 1 265 ? 14.547 17.094 19.812 1 93.25 265 ARG B N 1
ATOM 4737 C CA . ARG B 1 265 ? 14.883 16.375 18.578 1 93.25 265 ARG B CA 1
ATOM 4738 C C . ARG B 1 265 ? 13.836 16.625 17.5 1 93.25 265 ARG B C 1
ATOM 4740 O O . ARG B 1 265 ? 12.695 16.984 17.797 1 93.25 265 ARG B O 1
ATOM 4747 N N . ILE B 1 266 ? 14.273 16.453 16.328 1 96.31 266 ILE B N 1
ATOM 4748 C CA . ILE B 1 266 ? 13.414 16.406 15.148 1 96.31 266 ILE B CA 1
ATOM 4749 C C . ILE B 1 266 ? 13.352 14.969 14.625 1 96.31 266 ILE B C 1
ATOM 4751 O O . ILE B 1 266 ? 14.391 14.336 14.406 1 96.31 266 ILE B O 1
ATOM 4755 N N . LEU B 1 267 ? 12.227 14.469 14.516 1 96.56 267 LEU B N 1
ATOM 4756 C CA . LEU B 1 267 ? 12.016 13.141 13.953 1 96.56 267 LEU B CA 1
ATOM 4757 C C . LEU B 1 267 ? 11.555 13.227 12.5 1 96.56 267 LEU B C 1
ATOM 4759 O O . LEU B 1 267 ? 10.734 14.086 12.164 1 96.56 267 LEU B O 1
ATOM 4763 N N . ALA B 1 268 ? 12.109 12.391 11.656 1 96.81 268 ALA B N 1
ATOM 4764 C CA . ALA B 1 268 ? 11.75 12.43 10.242 1 96.81 268 ALA B CA 1
ATOM 4765 C C . ALA B 1 268 ? 11.602 11.023 9.672 1 96.81 268 ALA B C 1
ATOM 4767 O O . ALA B 1 268 ? 12.352 10.117 10.031 1 96.81 268 ALA B O 1
ATOM 4768 N N . GLY B 1 269 ? 10.594 10.828 8.875 1 96.06 269 GLY B N 1
ATOM 4769 C CA . GLY B 1 269 ? 10.352 9.586 8.148 1 96.06 269 GLY B CA 1
ATOM 4770 C C . GLY B 1 269 ? 10.031 9.805 6.684 1 96.06 269 GLY B C 1
ATOM 4771 O O . GLY B 1 269 ? 9.672 10.914 6.277 1 96.06 269 GLY B O 1
ATOM 4772 N N . GLY B 1 270 ? 10.102 8.758 5.898 1 94.88 270 GLY B N 1
ATOM 4773 C CA . GLY B 1 270 ? 9.852 8.781 4.465 1 94.88 270 GLY B CA 1
ATOM 4774 C C . GLY B 1 270 ? 9.859 7.402 3.834 1 94.88 270 GLY B C 1
ATOM 4775 O O . GLY B 1 270 ? 9.445 6.422 4.465 1 94.88 270 GLY B O 1
ATOM 4776 N N . ILE B 1 271 ? 10.266 7.469 2.504 1 91.25 271 ILE B N 1
ATOM 4777 C CA . ILE B 1 271 ? 10.297 6.199 1.785 1 91.25 271 ILE B CA 1
ATOM 4778 C C . ILE B 1 271 ? 11.531 5.402 2.191 1 91.25 271 ILE B C 1
ATOM 4780 O O . ILE B 1 271 ? 12.406 5.137 1.363 1 91.25 271 ILE B O 1
ATOM 4784 N N . SER B 1 272 ? 11.609 5.086 3.4 1 88.69 272 SER B N 1
ATOM 4785 C CA . SER B 1 272 ? 12.633 4.25 4.02 1 88.69 272 SER B CA 1
ATOM 4786 C C . SER B 1 272 ? 12.133 3.646 5.328 1 88.69 272 SER B C 1
ATOM 4788 O O . SER B 1 272 ? 11.172 4.141 5.922 1 88.69 272 SER B O 1
ATOM 4790 N N . CYS B 1 273 ? 12.844 2.637 5.75 1 90.69 273 CYS B N 1
ATOM 4791 C CA . CYS B 1 273 ? 12.406 1.968 6.969 1 90.69 273 CYS B CA 1
ATOM 4792 C C . CYS B 1 273 ? 13.039 2.607 8.203 1 90.69 273 CYS B C 1
ATOM 4794 O O . CYS B 1 273 ? 12.906 2.094 9.312 1 90.69 273 CYS B O 1
ATOM 4796 N N . TYR B 1 274 ? 13.711 3.756 8.039 1 92.94 274 TYR B N 1
ATOM 4797 C CA . TYR B 1 274 ? 14.453 4.332 9.148 1 92.94 274 TYR B CA 1
ATOM 4798 C C . TYR B 1 274 ? 13.758 5.578 9.68 1 92.94 274 TYR B C 1
ATOM 4800 O O . TYR B 1 274 ? 13.375 6.461 8.914 1 92.94 274 TYR B O 1
ATOM 4808 N N . LEU B 1 275 ? 13.625 5.594 10.953 1 95.81 275 LEU B N 1
ATOM 4809 C CA . LEU B 1 275 ? 13.258 6.824 11.648 1 95.81 275 LEU B CA 1
ATOM 4810 C C . LEU B 1 275 ? 14.5 7.633 12.016 1 95.81 275 LEU B C 1
ATOM 4812 O O . LEU B 1 275 ? 15.273 7.23 12.891 1 95.81 275 LEU B O 1
ATOM 4816 N N . ASN B 1 276 ? 14.641 8.758 11.398 1 95.81 276 ASN B N 1
ATOM 4817 C CA . ASN B 1 276 ? 15.836 9.578 11.578 1 95.81 276 ASN B CA 1
ATOM 4818 C C . ASN B 1 276 ? 15.609 10.672 12.625 1 95.81 276 ASN B C 1
ATOM 4820 O O . ASN B 1 276 ? 14.508 11.219 12.727 1 95.81 276 ASN B O 1
ATOM 4824 N N . GLN B 1 277 ? 16.672 10.953 13.312 1 95.69 277 GLN B N 1
ATOM 4825 C CA . GLN B 1 277 ? 16.609 11.961 14.359 1 95.69 277 GLN B CA 1
ATOM 4826 C C . GLN B 1 277 ? 17.688 13.023 14.172 1 95.69 277 GLN B C 1
ATOM 4828 O O . GLN B 1 277 ? 18.828 12.703 13.852 1 95.69 277 GLN B O 1
ATOM 4833 N N . PHE B 1 278 ? 17.266 14.203 14.375 1 96.88 278 PHE B N 1
ATOM 4834 C CA . PHE B 1 278 ? 18.141 15.352 14.211 1 96.88 278 PHE B CA 1
ATOM 4835 C C . PHE B 1 278 ? 18.016 16.312 15.391 1 96.88 278 PHE B C 1
ATOM 4837 O O . PHE B 1 278 ? 17.016 16.281 16.109 1 96.88 278 PHE B O 1
ATOM 4844 N N . ASP B 1 279 ? 19 17.109 15.57 1 95.88 279 ASP B N 1
ATOM 4845 C CA . ASP B 1 279 ? 18.859 18.219 16.5 1 95.88 279 ASP B CA 1
ATOM 4846 C C . ASP B 1 279 ? 18.438 19.5 15.766 1 95.88 279 ASP B C 1
ATOM 4848 O O . ASP B 1 279 ? 18.266 19.484 14.547 1 95.88 279 ASP B O 1
ATOM 4852 N N . TYR B 1 280 ? 18.312 20.562 16.438 1 95.81 280 TYR B N 1
ATOM 4853 C CA . TYR B 1 280 ? 17.75 21.766 15.859 1 95.81 280 TYR B CA 1
ATOM 4854 C C . TYR B 1 280 ? 18.828 22.594 15.172 1 95.81 280 TYR B C 1
ATOM 4856 O O . TYR B 1 280 ? 18.578 23.719 14.719 1 95.81 280 TYR B O 1
ATOM 4864 N N . SER B 1 281 ? 20 22.109 15.102 1 95.5 281 SER B N 1
ATOM 4865 C CA . SER B 1 281 ? 21.031 22.688 14.234 1 95.5 281 SER B CA 1
ATOM 4866 C C . SER B 1 281 ? 21.031 22.016 12.867 1 95.5 281 SER B C 1
ATOM 4868 O O . SER B 1 281 ? 21.719 22.469 11.945 1 95.5 281 SER B O 1
ATOM 4870 N N . GLY B 1 282 ? 20.281 20.953 12.812 1 96.25 282 GLY B N 1
ATOM 4871 C CA . GLY B 1 282 ? 20.203 20.188 11.57 1 96.25 282 GLY B CA 1
ATOM 4872 C C . GLY B 1 282 ? 21.125 18.984 11.555 1 96.25 282 GLY B C 1
ATOM 4873 O O . GLY B 1 282 ? 21.125 18.219 10.594 1 96.25 282 GLY B O 1
ATOM 4874 N N . LYS B 1 283 ? 21.766 18.75 12.594 1 96.06 283 LYS B N 1
ATOM 4875 C CA . LYS B 1 283 ? 22.734 17.656 12.664 1 96.06 283 LYS B CA 1
ATOM 4876 C C . LYS B 1 283 ? 22.031 16.328 12.906 1 96.06 283 LYS B C 1
ATOM 4878 O O . LYS B 1 283 ? 21.125 16.234 13.727 1 96.06 283 LYS B O 1
ATOM 4883 N N . PHE B 1 284 ? 22.578 15.328 12.227 1 95.75 284 PHE B N 1
ATOM 4884 C CA . PHE B 1 284 ? 22.078 13.969 12.383 1 95.75 284 PHE B CA 1
ATOM 4885 C C . PHE B 1 284 ? 22.5 13.383 13.719 1 95.75 284 PHE B C 1
ATOM 4887 O O . PHE B 1 284 ? 23.656 13.492 14.117 1 95.75 284 PHE B O 1
ATOM 4894 N N . LYS B 1 285 ? 21.594 12.75 14.391 1 93.88 285 LYS B N 1
ATOM 4895 C CA . LYS B 1 285 ? 21.891 12.133 15.68 1 93.88 285 LYS B CA 1
ATOM 4896 C C . LYS B 1 285 ? 21.906 10.609 15.57 1 93.88 285 LYS B C 1
ATOM 4898 O O . LYS B 1 285 ? 22.922 9.977 15.891 1 93.88 285 LYS B O 1
ATOM 4903 N N . THR B 1 286 ? 20.75 10.094 15.141 1 93.12 286 THR B N 1
ATOM 4904 C CA . THR B 1 286 ? 20.656 8.641 15.031 1 93.12 286 THR B CA 1
ATOM 4905 C C . THR B 1 286 ? 19.5 8.242 14.133 1 93.12 286 THR B C 1
ATOM 4907 O O . THR B 1 286 ? 18.688 9.086 13.734 1 93.12 286 THR B O 1
ATOM 4910 N N . SER B 1 287 ? 19.516 7.035 13.688 1 93.5 287 SER B N 1
ATOM 4911 C CA . SER B 1 287 ? 18.438 6.422 12.93 1 93.5 287 SER B CA 1
ATOM 4912 C C . SER B 1 287 ? 18.047 5.074 13.523 1 93.5 287 SER B C 1
ATOM 4914 O O . SER B 1 287 ? 18.906 4.324 14 1 93.5 287 SER B O 1
ATOM 4916 N N . ILE B 1 288 ? 16.781 4.852 13.539 1 94.56 288 ILE B N 1
ATOM 4917 C CA . ILE B 1 288 ? 16.281 3.584 14.047 1 94.56 288 ILE B CA 1
ATOM 4918 C C . ILE B 1 288 ? 15.523 2.848 12.938 1 94.56 288 ILE B C 1
ATOM 4920 O O . ILE B 1 288 ? 14.641 3.418 12.297 1 94.56 288 ILE B O 1
ATOM 4924 N N . LYS B 1 289 ? 15.898 1.634 12.703 1 92.94 289 LYS B N 1
ATOM 4925 C CA . LYS B 1 289 ? 15.148 0.818 11.75 1 92.94 289 LYS B CA 1
ATOM 4926 C C . LYS B 1 289 ? 13.773 0.444 12.305 1 92.94 289 LYS B C 1
ATOM 4928 O O . LYS B 1 289 ? 13.672 -0.111 13.398 1 92.94 289 LYS B O 1
ATOM 4933 N N . THR B 1 290 ? 12.758 0.719 11.562 1 95.06 290 THR B N 1
ATOM 4934 C CA . THR B 1 290 ? 11.398 0.454 12.016 1 95.06 290 THR B CA 1
ATOM 4935 C C . THR B 1 290 ? 10.797 -0.737 11.273 1 95.06 290 THR B C 1
ATOM 4937 O O . THR B 1 290 ? 11.445 -1.316 10.398 1 95.06 290 THR B O 1
ATOM 4940 N N . SER B 1 291 ? 9.578 -1.058 11.672 1 92.19 291 SER B N 1
ATOM 4941 C CA . SER B 1 291 ? 8.859 -2.146 11.016 1 92.19 291 SER B CA 1
ATOM 4942 C C . SER B 1 291 ? 8.281 -1.702 9.68 1 92.19 291 SER B C 1
ATOM 4944 O O . SER B 1 291 ? 7.941 -2.535 8.836 1 92.19 291 SER B O 1
ATOM 4946 N N . ALA B 1 292 ? 8.117 -0.455 9.492 1 93.88 292 ALA B N 1
ATOM 4947 C CA . ALA B 1 292 ? 7.512 0.071 8.273 1 93.88 292 ALA B CA 1
ATOM 4948 C C . ALA B 1 292 ? 8.547 0.197 7.16 1 93.88 292 ALA B C 1
ATOM 4950 O O . ALA B 1 292 ? 9.672 0.626 7.398 1 93.88 292 ALA B O 1
ATOM 4951 N N . GLU B 1 293 ? 8.195 -0.184 5.961 1 90.12 293 GLU B N 1
ATOM 4952 C CA . GLU B 1 293 ? 9.07 0.005 4.809 1 90.12 293 GLU B CA 1
ATOM 4953 C C . GLU B 1 293 ? 9.148 1.476 4.41 1 90.12 293 GLU B C 1
ATOM 4955 O O . GLU B 1 293 ? 10.109 1.899 3.764 1 90.12 293 GLU B O 1
ATOM 4960 N N . ALA B 1 294 ? 8.125 2.137 4.738 1 93.31 294 ALA B N 1
ATOM 4961 C CA . ALA B 1 294 ? 8.023 3.588 4.613 1 93.31 294 ALA B CA 1
ATOM 4962 C C . ALA B 1 294 ? 7.25 4.188 5.785 1 93.31 294 ALA B C 1
ATOM 4964 O O . ALA B 1 294 ? 6.254 3.615 6.238 1 93.31 294 ALA B O 1
ATOM 4965 N N . ILE B 1 295 ? 7.711 5.301 6.215 1 96.81 295 ILE B N 1
ATOM 4966 C CA . ILE B 1 295 ? 7.086 5.918 7.379 1 96.81 295 ILE B CA 1
ATOM 4967 C C . ILE B 1 295 ? 6.203 7.082 6.934 1 96.81 295 ILE B C 1
ATOM 4969 O O . ILE B 1 295 ? 6.699 8.062 6.375 1 96.81 295 ILE B O 1
ATOM 4973 N N . TYR B 1 296 ? 4.926 6.98 7.273 1 98 296 TYR B N 1
ATOM 4974 C CA . TYR B 1 296 ? 3.965 7.988 6.836 1 98 296 TYR B CA 1
ATOM 4975 C C . TYR B 1 296 ? 3.605 8.93 7.977 1 98 296 TYR B C 1
ATOM 4977 O O . TYR B 1 296 ? 3.193 10.07 7.742 1 98 296 TYR B O 1
ATOM 4985 N N . SER B 1 297 ? 3.695 8.391 9.188 1 98.12 297 SER B N 1
ATOM 4986 C CA . SER B 1 297 ? 3.156 9.148 10.312 1 98.12 297 SER B CA 1
ATOM 4987 C C . SER B 1 297 ? 4.016 8.969 11.562 1 98.12 297 SER B C 1
ATOM 4989 O O . SER B 1 297 ? 4.477 7.867 11.852 1 98.12 297 SER B O 1
ATOM 4991 N N . ILE B 1 298 ? 4.234 10.07 12.211 1 97.25 298 ILE B N 1
ATOM 4992 C CA . ILE B 1 298 ? 4.902 10.102 13.508 1 97.25 298 ILE B CA 1
ATOM 4993 C C . ILE B 1 298 ? 4.051 10.875 14.508 1 97.25 298 ILE B C 1
ATOM 4995 O O . ILE B 1 298 ? 3.537 11.953 14.195 1 97.25 298 ILE B O 1
ATOM 4999 N N . GLU B 1 299 ? 3.844 10.266 15.641 1 94.75 299 GLU B N 1
ATOM 5000 C CA . GLU B 1 299 ? 3.166 10.953 16.734 1 94.75 299 GLU B CA 1
ATOM 5001 C C . GLU B 1 299 ? 4.012 10.938 18 1 94.75 299 GLU B C 1
ATOM 5003 O O . GLU B 1 299 ? 4.801 10.016 18.219 1 94.75 299 GLU B O 1
ATOM 5008 N N . SER B 1 300 ? 3.908 11.977 18.688 1 89.56 300 SER B N 1
ATOM 5009 C CA . SER B 1 300 ? 4.629 12.07 19.953 1 89.56 300 SER B CA 1
ATOM 5010 C C . SER B 1 300 ? 3.814 12.812 21 1 89.56 300 SER B C 1
ATOM 5012 O O . SER B 1 300 ? 3.137 13.797 20.688 1 89.56 300 SER B O 1
ATOM 5014 N N . ASN B 1 301 ? 3.795 12.234 22.188 1 81.38 301 ASN B N 1
ATOM 5015 C CA . ASN B 1 301 ? 3.174 12.914 23.312 1 81.38 301 ASN B CA 1
ATOM 5016 C C . ASN B 1 301 ? 4.188 13.219 24.406 1 81.38 301 ASN B C 1
ATOM 5018 O O . ASN B 1 301 ? 5.062 12.398 24.703 1 81.38 301 ASN B O 1
ATOM 5022 N N . GLU B 1 302 ? 4.383 14.383 24.781 1 70.06 302 GLU B N 1
ATOM 5023 C CA . GLU B 1 302 ? 5.391 14.789 25.75 1 70.06 302 GLU B CA 1
ATOM 5024 C C . GLU B 1 302 ? 4.812 14.797 27.172 1 70.06 302 GLU B C 1
ATOM 5026 O O . GLU B 1 302 ? 5.473 15.242 28.109 1 70.06 302 GLU B O 1
ATOM 5031 N N . ILE B 1 303 ? 3.658 14.258 27.25 1 65.69 303 ILE B N 1
ATOM 5032 C CA . ILE B 1 303 ? 3.088 14.328 28.578 1 65.69 303 ILE B CA 1
ATOM 5033 C C . ILE B 1 303 ? 3.738 13.273 29.484 1 65.69 303 ILE B C 1
ATOM 5035 O O . ILE B 1 303 ? 3.836 12.102 29.094 1 65.69 303 ILE B O 1
ATOM 5039 N N . GLU B 1 304 ? 4.223 13.648 30.484 1 64.81 304 GLU B N 1
ATOM 5040 C CA . GLU B 1 304 ? 5.16 13.047 31.438 1 64.81 304 GLU B CA 1
ATOM 5041 C C . GLU B 1 304 ? 4.836 11.57 31.656 1 64.81 304 GLU B C 1
ATOM 5043 O O . GLU B 1 304 ? 5.684 10.703 31.453 1 64.81 304 GLU B O 1
ATOM 5048 N N . LYS B 1 305 ? 3.672 11.094 32.156 1 66.25 305 LYS B N 1
ATOM 5049 C CA . LYS B 1 305 ? 3.529 9.719 32.625 1 66.25 305 LYS B CA 1
ATOM 5050 C C . LYS B 1 305 ? 3.395 8.742 31.453 1 66.25 305 LYS B C 1
ATOM 5052 O O . LYS B 1 305 ? 3.83 7.594 31.547 1 66.25 305 LYS B O 1
ATOM 5057 N N . ASN B 1 306 ? 2.953 9.227 30.25 1 76.06 306 ASN B N 1
ATOM 5058 C CA . ASN B 1 306 ? 2.73 8.344 29.109 1 76.06 306 ASN B CA 1
ATOM 5059 C C . ASN B 1 306 ? 3.418 8.859 27.859 1 76.06 306 ASN B C 1
ATOM 5061 O O . ASN B 1 306 ? 2.881 8.734 26.75 1 76.06 306 ASN B O 1
ATOM 5065 N N . ALA B 1 307 ? 4.562 9.391 28.094 1 81.62 307 ALA B N 1
ATOM 5066 C CA . ALA B 1 307 ? 5.277 9.961 26.953 1 81.62 307 ALA B CA 1
ATOM 5067 C C . ALA B 1 307 ? 5.762 8.859 26.016 1 81.62 307 ALA B C 1
ATOM 5069 O O . ALA B 1 307 ? 6.527 7.98 26.422 1 81.62 307 ALA B O 1
ATOM 5070 N N . VAL B 1 308 ? 5.234 8.828 24.875 1 89 308 VAL B N 1
ATOM 5071 C CA . VAL B 1 308 ? 5.652 7.844 23.875 1 89 308 VAL B CA 1
ATOM 5072 C C . VAL B 1 308 ? 5.758 8.5 22.5 1 89 308 VAL B C 1
ATOM 5074 O O . VAL B 1 308 ? 5.082 9.5 22.234 1 89 308 VAL B O 1
ATOM 5077 N N . THR B 1 309 ? 6.66 8.047 21.734 1 93.44 309 THR B N 1
ATOM 5078 C CA . THR B 1 309 ? 6.719 8.344 20.312 1 93.44 309 THR B CA 1
ATOM 5079 C C . THR B 1 309 ? 6.312 7.125 19.484 1 93.44 309 THR B C 1
ATOM 5081 O O . THR B 1 309 ? 6.664 5.996 19.828 1 93.44 309 THR B O 1
ATOM 5084 N N . SER B 1 310 ? 5.5 7.367 18.5 1 95.62 310 SER B N 1
ATOM 5085 C CA . SER B 1 310 ? 5.066 6.262 17.656 1 95.62 310 SER B CA 1
ATOM 5086 C C . SER B 1 310 ? 5.352 6.555 16.188 1 95.62 310 SER B C 1
ATOM 5088 O O . SER B 1 310 ? 5.352 7.711 15.766 1 95.62 310 SER B O 1
ATOM 5090 N N . SER B 1 311 ? 5.648 5.578 15.453 1 97.19 311 SER B N 1
ATOM 5091 C CA . SER B 1 311 ? 5.844 5.664 14.008 1 97.19 311 SER B CA 1
ATOM 5092 C C . SER B 1 311 ? 5.07 4.574 13.281 1 97.19 311 SER B C 1
ATOM 5094 O O . SER B 1 311 ? 4.973 3.443 13.766 1 97.19 311 SER B O 1
ATOM 5096 N N . ALA B 1 312 ? 4.434 4.918 12.148 1 98 312 ALA B N 1
ATOM 5097 C CA . ALA B 1 312 ? 3.639 3.98 11.359 1 98 312 ALA B CA 1
ATOM 5098 C C . ALA B 1 312 ? 3.705 4.32 9.875 1 98 312 ALA B C 1
ATOM 5100 O O . ALA B 1 312 ? 4.023 5.453 9.5 1 98 312 ALA B O 1
ATOM 5101 N N . GLY B 1 313 ? 3.396 3.336 9.039 1 97.5 313 GLY B N 1
ATOM 5102 C CA . GLY B 1 313 ? 3.41 3.504 7.594 1 97.5 313 GLY B CA 1
ATOM 5103 C C . GLY B 1 313 ? 3.104 2.223 6.84 1 97.5 313 GLY B C 1
ATOM 5104 O O . GLY B 1 313 ? 2.035 1.633 7.02 1 97.5 313 GLY B O 1
ATOM 5105 N N . ASP B 1 314 ? 4.102 1.844 6.059 1 93.5 314 ASP B N 1
ATOM 5106 C CA . ASP B 1 314 ? 3.936 0.645 5.242 1 93.5 314 ASP B CA 1
ATOM 5107 C C . ASP B 1 314 ? 4.207 -0.617 6.059 1 93.5 314 ASP B C 1
ATOM 5109 O O . ASP B 1 314 ? 5.207 -1.301 5.84 1 93.5 314 ASP B O 1
ATOM 5113 N N . SER B 1 315 ? 3.346 -0.911 6.902 1 93.44 315 SER B N 1
ATOM 5114 C CA . SER B 1 315 ? 3.377 -2.051 7.816 1 93.44 315 SER B CA 1
ATOM 5115 C C . SER B 1 315 ? 2.092 -2.143 8.633 1 93.44 315 SER B C 1
ATOM 5117 O O . SER B 1 315 ? 1.408 -1.138 8.836 1 93.44 315 SER B O 1
ATOM 5119 N N . PRO B 1 316 ? 1.765 -3.365 9.023 1 92 316 PRO B N 1
ATOM 5120 C CA . PRO B 1 316 ? 0.624 -3.467 9.938 1 92 316 PRO B CA 1
ATOM 5121 C C . PRO B 1 316 ? 0.983 -3.094 11.375 1 92 316 PRO B C 1
ATOM 5123 O O . PRO B 1 316 ? 0.115 -3.09 12.25 1 92 316 PRO B O 1
ATOM 5126 N N . LEU B 1 317 ? 2.211 -2.752 11.594 1 93.88 317 LEU B N 1
ATOM 5127 C CA . LEU B 1 317 ? 2.674 -2.49 12.953 1 93.88 317 LEU B CA 1
ATOM 5128 C C . LEU B 1 317 ? 2.855 -0.993 13.188 1 93.88 317 LEU B C 1
ATOM 5130 O O . LEU B 1 317 ? 3.209 -0.255 12.266 1 93.88 317 LEU B O 1
ATOM 5134 N N . ILE B 1 318 ? 2.562 -0.611 14.352 1 95.81 318 ILE B N 1
ATOM 5135 C CA . ILE B 1 318 ? 2.928 0.707 14.867 1 95.81 318 ILE B CA 1
ATOM 5136 C C . ILE B 1 318 ? 4.043 0.57 15.898 1 95.81 318 ILE B C 1
ATOM 5138 O O . ILE B 1 318 ? 3.838 0.006 16.969 1 95.81 318 ILE B O 1
ATOM 5142 N N . ASP B 1 319 ? 5.168 1.116 15.609 1 95.88 319 ASP B N 1
ATOM 5143 C CA . ASP B 1 319 ? 6.305 1.012 16.516 1 95.88 319 ASP B CA 1
ATOM 5144 C C . ASP B 1 319 ? 6.254 2.098 17.594 1 95.88 319 ASP B C 1
ATOM 5146 O O . ASP B 1 319 ? 6.031 3.271 17.281 1 95.88 319 ASP B O 1
ATOM 5150 N N . ILE B 1 320 ? 6.473 1.701 18.797 1 94.19 320 ILE B N 1
ATOM 5151 C CA . ILE B 1 320 ? 6.422 2.602 19.938 1 94.19 320 ILE B CA 1
ATOM 5152 C C . ILE B 1 320 ? 7.82 2.789 20.516 1 94.19 320 ILE B C 1
ATOM 5154 O O . ILE B 1 320 ? 8.547 1.815 20.734 1 94.19 320 ILE B O 1
ATOM 5158 N N . PHE B 1 321 ? 8.102 4.02 20.797 1 93.31 321 PHE B N 1
ATOM 5159 C CA . PHE B 1 321 ? 9.398 4.391 21.344 1 93.31 321 PHE B CA 1
ATOM 5160 C C . PHE B 1 321 ? 9.234 5.082 22.703 1 93.31 321 PHE B C 1
ATOM 5162 O O . PHE B 1 321 ? 8.664 6.172 22.781 1 93.31 321 PHE B O 1
ATOM 5169 N N . LEU B 1 322 ? 9.711 4.457 23.688 1 88.5 322 LEU B N 1
ATOM 5170 C CA . LEU B 1 322 ? 9.719 5.098 25 1 88.5 322 LEU B CA 1
ATOM 5171 C C . LEU B 1 322 ? 10.961 5.969 25.156 1 88.5 322 LEU B C 1
ATOM 5173 O O . LEU B 1 322 ? 10.953 6.93 25.938 1 88.5 322 LEU B O 1
ATOM 5177 N N . ASN B 1 323 ? 12.008 5.441 24.438 1 82.06 323 ASN B N 1
ATOM 5178 C CA . ASN B 1 323 ? 13.227 6.227 24.312 1 82.06 323 ASN B CA 1
ATOM 5179 C C . ASN B 1 323 ? 13.703 6.301 22.875 1 82.06 323 ASN B C 1
ATOM 5181 O O . ASN B 1 323 ? 13.195 5.586 22.016 1 82.06 323 ASN B O 1
ATOM 5185 N N . SER B 1 324 ? 14.516 7.152 22.562 1 75.44 324 SER B N 1
ATOM 5186 C CA . SER B 1 324 ? 14.844 7.449 21.172 1 75.44 324 SER B CA 1
ATOM 5187 C C . SER B 1 324 ? 15.836 6.434 20.609 1 75.44 324 SER B C 1
ATOM 5189 O O . SER B 1 324 ? 16.266 6.555 19.453 1 75.44 324 SER B O 1
ATOM 5191 N N . GLY B 1 325 ? 15.984 5.395 21.234 1 83.56 325 GLY B N 1
ATOM 5192 C CA . GLY B 1 325 ? 17.094 4.574 20.781 1 83.56 325 GLY B CA 1
ATOM 5193 C C . GLY B 1 325 ? 16.656 3.234 20.219 1 83.56 325 GLY B C 1
ATOM 5194 O O . GLY B 1 325 ? 17.422 2.543 19.562 1 83.56 325 GLY B O 1
ATOM 5195 N N . TYR B 1 326 ? 15.531 2.801 20.578 1 90.81 326 TYR B N 1
ATOM 5196 C CA . TYR B 1 326 ? 15.102 1.494 20.094 1 90.81 326 TYR B CA 1
ATOM 5197 C C . TYR B 1 326 ? 13.578 1.379 20.125 1 90.81 326 TYR B C 1
ATOM 5199 O O . TYR B 1 326 ? 12.906 2.17 20.797 1 90.81 326 TYR B O 1
ATOM 5207 N N . ILE B 1 327 ? 13.148 0.427 19.453 1 92.69 327 ILE B N 1
ATOM 5208 C CA . ILE B 1 327 ? 11.727 0.1 19.516 1 92.69 327 ILE B CA 1
ATOM 5209 C C . ILE B 1 327 ? 11.406 -0.617 20.812 1 92.69 327 ILE B C 1
ATOM 5211 O O . ILE B 1 327 ? 11.945 -1.695 21.094 1 92.69 327 ILE B O 1
ATOM 5215 N N . SER B 1 328 ? 10.562 -0.099 21.594 1 91.44 328 SER B N 1
ATOM 5216 C CA . SER B 1 328 ? 10.172 -0.727 22.844 1 91.44 328 SER B CA 1
ATOM 5217 C C . SER B 1 328 ? 9.188 -1.865 22.609 1 91.44 328 SER B C 1
ATOM 5219 O O . SER B 1 328 ? 9.32 -2.938 23.203 1 91.44 328 SER B O 1
ATOM 5221 N N . PHE B 1 329 ? 8.195 -1.577 21.875 1 89.88 329 PHE B N 1
ATOM 5222 C CA . PHE B 1 329 ? 7.227 -2.57 21.422 1 89.88 329 PHE B CA 1
ATOM 5223 C C . PHE B 1 329 ? 6.434 -2.049 20.234 1 89.88 329 PHE B C 1
ATOM 5225 O O . PHE B 1 329 ? 6.605 -0.9 19.828 1 89.88 329 PHE B O 1
ATOM 5232 N N . SER B 1 330 ? 5.621 -2.918 19.672 1 92.38 330 SER B N 1
ATOM 5233 C CA . SER B 1 330 ? 4.801 -2.498 18.547 1 92.38 330 SER B CA 1
ATOM 5234 C C . SER B 1 330 ? 3.352 -2.934 18.719 1 92.38 330 SER B C 1
ATOM 5236 O O . SER B 1 330 ? 3.084 -4.023 19.234 1 92.38 330 SER B O 1
ATOM 5238 N N . PHE B 1 331 ? 2.455 -2.014 18.359 1 92.25 331 PHE B N 1
ATOM 5239 C CA . PHE B 1 331 ? 1.061 -2.412 18.219 1 92.25 331 PHE B CA 1
ATOM 5240 C C . PHE B 1 331 ? 0.84 -3.125 16.891 1 92.25 331 PHE B C 1
ATOM 5242 O O . PHE B 1 331 ? 1.443 -2.764 15.875 1 92.25 331 PHE B O 1
ATOM 5249 N N . ASN B 1 332 ? 0.019 -4.141 16.875 1 90 332 ASN B N 1
ATOM 5250 C CA . ASN B 1 332 ? -0.282 -4.914 15.672 1 90 332 ASN B CA 1
ATOM 5251 C C . ASN B 1 332 ? -1.7 -4.645 15.18 1 90 332 ASN B C 1
ATOM 5253 O O . ASN B 1 332 ? -2.672 -4.898 15.898 1 90 332 ASN B O 1
ATOM 5257 N N . CYS B 1 333 ? -1.805 -4.18 13.984 1 88.62 333 CYS B N 1
ATOM 5258 C CA . CYS B 1 333 ? -3.098 -3.83 13.406 1 88.62 333 CYS B CA 1
ATOM 5259 C C . CYS B 1 333 ? -3.664 -4.988 12.594 1 88.62 333 CYS B C 1
ATOM 5261 O O . CYS B 1 333 ? -4.715 -4.855 11.961 1 88.62 333 CYS B O 1
ATOM 5263 N N . SER B 1 334 ? -2.887 -6.133 12.586 1 79.31 334 SER B N 1
ATOM 5264 C CA . SER B 1 334 ? -3.367 -7.301 11.852 1 79.31 334 SER B CA 1
ATOM 5265 C C . SER B 1 334 ? -4.508 -7.988 12.594 1 79.31 334 SER B C 1
ATOM 5267 O O . SER B 1 334 ? -4.285 -8.656 13.602 1 79.31 334 SER B O 1
ATOM 5269 N N . VAL B 1 335 ? -5.641 -7.352 12.836 1 64.56 335 VAL B N 1
ATOM 5270 C CA . VAL B 1 335 ? -6.75 -7.984 13.539 1 64.56 335 VAL B CA 1
ATOM 5271 C C . VAL B 1 335 ? -7.852 -8.359 12.555 1 64.56 335 VAL B C 1
ATOM 5273 O O . VAL B 1 335 ? -8.094 -7.637 11.578 1 64.56 335 VAL B O 1
ATOM 5276 N N . VAL B 1 336 ? -8.18 -9.68 12.523 1 55 336 VAL B N 1
ATOM 5277 C CA . VAL B 1 336 ? -9.258 -10.195 11.68 1 55 336 VAL B CA 1
ATOM 5278 C C . VAL B 1 336 ? -10.555 -9.461 11.992 1 55 336 VAL B C 1
ATOM 5280 O O . VAL B 1 336 ? -10.867 -9.203 13.156 1 55 336 VAL B O 1
ATOM 5283 N N . ASN B 1 337 ? -11.039 -8.68 10.945 1 45.91 337 ASN B N 1
ATOM 5284 C CA . ASN B 1 337 ? -12.375 -8.094 11.039 1 45.91 337 ASN B CA 1
ATOM 5285 C C . ASN B 1 337 ? -13.367 -9.062 11.672 1 45.91 337 ASN B C 1
ATOM 5287 O O . ASN B 1 337 ? -13.516 -10.195 11.211 1 45.91 337 ASN B O 1
ATOM 5291 N N . LYS B 1 338 ? -13.641 -9.211 12.898 1 37.91 338 LYS B N 1
ATOM 5292 C CA . LYS B 1 338 ? -14.922 -9.805 13.266 1 37.91 338 LYS B CA 1
ATOM 5293 C C . LYS B 1 338 ? -16.078 -9.094 12.57 1 37.91 338 LYS B C 1
ATOM 5295 O O . LYS B 1 338 ? -16.391 -7.949 12.891 1 37.91 338 LYS B O 1
ATOM 5300 N N . ILE B 1 339 ? -16.109 -9.148 11.195 1 30.2 339 ILE B N 1
ATOM 5301 C CA . ILE B 1 339 ? -17.375 -8.648 10.68 1 30.2 339 ILE B CA 1
ATOM 5302 C C . ILE B 1 339 ? -18.516 -9.094 11.594 1 30.2 339 ILE B C 1
ATOM 5304 O O . ILE B 1 339 ? -18.75 -10.289 11.773 1 30.2 339 ILE B O 1
ATOM 5308 N N . GLN B 1 340 ? -18.812 -8.32 12.539 1 27.55 340 GLN B N 1
ATOM 5309 C CA . GLN B 1 340 ? -20.141 -8.562 13.109 1 27.55 340 GLN B CA 1
ATOM 5310 C C . GLN B 1 340 ? -21.203 -8.578 12.016 1 27.55 340 GLN B C 1
ATOM 5312 O O . GLN B 1 340 ? -21.156 -7.773 11.086 1 27.55 340 GLN B O 1
#

InterPro domains:
  IPR001680 WD40 repeat [PF00400] (153-187)
  IPR001680 WD40 repeat [PS50082] (156-196)
  IPR001680 WD40 repeat [SM00320] (106-145)
  IPR001680 WD40 repeat [SM00320] (149-187)
  IPR015943 WD40/YVTN repeat-like-containing domain superfamily [G3DSA:2.130.10.10] (15-317)
  IPR036322 WD40-repeat-containing domain superfamily [SSF50978] (115-311)
  IPR042626 THO complex subunit 6 [PTHR44411] (2-334)

Organism: Dracunculus medinensis (NCBI:txid318479)

pLDDT: mean 87.49, std 13.51, range [27.45, 98.75]

Nearest PDB structures (foldseek):
  7apk-assembly1_F  TM=9.232E-01  e=4.079E-27  Homo sapiens
  7apk-assembly1_f  TM=9.338E-01  e=7.310E-26  Homo sapiens
  6qtv-assembly1_A  TM=8.229E-01  e=1.545E-12  Arabidopsis thaliana
  6qtu-assembly1_A  TM=8.293E-01  e=8.213E-12  Arabidopsis thaliana
  7kqq-assembly1_A  TM=8.503E-01  e=1.586E-11  Homo sapiens

Radius of gyration: 25.37 Å; Cα contacts (8 Å, |Δi|>4): 1920; chains: 2; bounding box: 48×76×68 Å

Solvent-accessible surface area (backbone atoms only — not comparable to full-atom values): 34674 Å² total; per-residue (Å²): 124,78,54,58,58,67,60,40,67,69,26,30,27,48,32,65,43,73,35,82,76,27,40,30,38,35,36,22,26,68,82,13,34,38,39,34,30,41,42,57,65,61,70,36,84,64,82,53,61,74,84,59,48,60,71,71,40,75,43,80,49,94,55,40,41,47,15,63,41,72,56,97,55,35,39,38,40,20,16,54,56,12,37,38,33,28,33,47,46,68,45,62,77,51,65,56,101,52,79,79,65,62,78,46,77,34,70,78,40,53,48,89,84,52,90,45,53,25,28,24,35,20,42,43,72,42,64,91,74,37,38,34,37,38,26,17,26,75,18,34,33,36,32,25,36,67,92,52,58,86,44,67,77,44,70,39,71,76,59,88,28,30,29,37,31,52,33,53,40,52,80,51,29,36,36,39,25,13,49,66,11,33,37,35,43,36,33,71,92,41,67,84,51,60,52,77,42,59,56,50,71,38,73,90,28,50,47,80,98,43,59,42,22,20,39,16,49,29,49,43,76,53,39,34,39,38,19,6,31,22,50,41,31,37,27,34,56,85,75,69,37,86,68,33,58,47,55,69,94,64,64,84,84,44,37,33,37,24,42,37,80,51,92,78,32,34,39,37,25,14,71,33,34,44,45,34,30,23,37,92,76,19,45,63,71,52,70,38,81,54,82,16,55,21,24,42,27,70,45,72,34,84,43,77,93,45,38,35,34,36,40,26,7,47,19,40,40,35,38,30,22,74,52,96,76,52,75,70,48,52,44,66,63,76,61,79,72,72,74,121,124,80,56,56,59,65,60,41,68,70,25,31,26,50,34,66,42,72,34,83,77,27,39,31,39,35,36,22,25,70,82,12,34,40,40,33,32,42,42,56,65,61,69,36,84,64,84,54,61,76,81,60,50,61,71,69,41,78,44,81,51,93,54,40,39,45,16,62,40,72,58,98,56,36,39,38,39,20,16,55,58,12,37,37,34,29,34,48,46,66,44,59,77,50,63,55,100,53,79,77,66,62,77,46,77,34,68,77,40,52,49,88,85,51,88,44,55,24,29,22,36,20,44,44,73,44,65,90,73,39,37,35,37,37,26,17,28,75,18,33,33,35,31,25,35,68,90,52,57,86,45,69,78,44,69,39,70,76,58,87,28,28,28,37,29,56,31,54,40,51,80,52,29,36,36,42,25,14,49,64,13,32,35,34,42,36,34,71,92,41,65,84,50,59,53,77,43,59,54,48,71,38,73,90,29,51,47,81,96,43,60,42,22,21,39,16,50,31,49,43,73,54,39,32,39,38,20,7,32,20,49,42,32,38,29,34,56,86,75,68,37,85,69,32,56,46,57,67,96,63,66,84,84,43,38,35,37,24,44,38,80,50,92,77,31,33,39,36,26,14,71,34,35,43,43,34,32,23,38,92,76,18,46,62,72,50,69,37,82,53,83,18,56,21,24,42,26,70,45,73,33,82,42,76,95,47,37,35,34,37,41,27,7,45,18,42,39,35,39,30,22,73,51,96,76,52,76,71,48,52,44,65,63,77,61,80,73,73,74,121